Protein AF-0000000087152031 (afdb_homodimer)

Radius of gyration: 25.64 Å; Cα contacts (8 Å, |Δi|>4): 1059; chains: 2; bounding box: 61×89×95 Å

Sequence (562 aa):
MSRSNSHADEPTVISDTNLSRGWARLFLAIYDSRRTEISPLTLSLTGFDAAGVVPEIADVRAALDRMLKLKKKISVDTVAFTIFPERLWKIARGDRERLFALYSGAFPRYVAMNRSVNGRGLYFERMTHFNEATPSNGNQLEFILTNWKEGVRDTMLQVSIFDPARDHTRQARIVFPCLQHVSFVPTNEGLVANAFYATQYVFDKAYGNYLGLARLGAFMAHEMQLPLVRLNVTVGVAKLDGVKKKDASLEPMIAALRAAVAPSIVPGIGEPVGLAGGVSVMSRSNSHADEPTVISDTNLSRGWARLFLAIYDSRRTEISPLTLSLTGFDAAGVVPEIADVRAALDRMLKLKKKISVDTVAFTIFPERLWKIARGDRERLFALYSGAFPRYVAMNRSVNGRGLYFERMTHFNEATPSNGNQLEFILTNWKEGVRDTMLQVSIFDPARDHTRQARIVFPCLQHVSFVPTNEGLVANAFYATQYVFDKAYGNYLGLARLGAFMAHEMQLPLVRLNVTVGVAKLDGVKKKDASLEPMIAALRAAVAPSIVPGIGEPVGLAGGVSV

Nearest PDB structures (foldseek):
  3uwl-assembly2_C  TM=5.484E-01  e=1.123E-07  Enterococcus faecalis
  4o7u-assembly1_A  TM=5.320E-01  e=7.512E-08  Enterococcus faecalis V583
  3uwl-assembly1_A  TM=5.441E-01  e=1.413E-07  Enterococcus faecalis
  4o7u-assembly2_C  TM=5.583E-01  e=2.370E-07  Enterococcus faecalis V583
  3kjs-assembly2_C  TM=5.604E-01  e=1.328E-06  Trypanosoma cruzi

pLDDT: mean 88.09, std 17.83, range [19.48, 98.88]

Secondary structure (DSSP, 8-state):
--------PPPEEEEESSHHHHHHHHHHHHHTSS-SEESSEEEEE----TT-PPP--HHHHHHHHHHHHHTTPPPHHHHHHHH--HHHHHHHTT-HHHHHHHHHHHHHHHHHH-HHHHTT--HHHHHH---TTSTGGG-HHHHHHHH--TTS-GGG-EEE---HHHH----S------EEEEEEEE-SS-EEEEEEEEEEEIIIIIHHHHHHHHHHHHHHHHHHT--EEEEEEEEEEEE--S--TT-GGGHHHHHHHHHHHS-------------------/--------PPPEEEEESSHHHHHHHHHHHHHTSS-SEESSEEEEE----TT-PPP--HHHHHHHHHHHHHTTPPPHHHHHHHH--HHHHHHHTT-HHHHHHHHHHHHHHHHHH-HHHHTT--HHHHHH---TTSTGGG-HHHHHHHH--TTS-GGG-EEE---HHHH----S------EEEEEEEE-SS-EEEEEEEEEEEIIIIIHHHHHHHHHHHHHHHHHHT--EEEEEEEEEEEE--S--TT-GGGHHHHHHHHHHHS-------------------

Foldseek 3Di:
DPPDLDDPDDEEEQEDQALLLSLLCQLCVQLVDPGFWDFKYKYKYFNQDQLLAGHYDPLLQVLLQVVCVVVVADHLQVLLCLLPPVVLCVVCVLPVVSSLVVCVVCLVVVCVVPVPQDVLHGQCCCQQQVDCVDPPNNNLLVVCLVPDDPPPDQPSQKGANDDCVSHPDPDPDDPPDQWGMKGWGQDPQWIEIETEGAEDASSRRVSSNVNSSSVVQSSSRVSNVTHYGMYMYIYRIYGHPPDDSPDPSCVSSNVSSCVSNPDPCPVPPPDPPPPPPPPDD/DPPDLDDPDDEEEQEDQALLLSLLCQLCVQLVDPGFWDFKYKYKYFNQDQLLAGHYDVLLQVLLQVVCVVVVADHLQVLLCLLPNVVLCVVCVLPVVSSLVVCVVCLVVVCVVPVPQDVLHGQCCCQQQVDCVDPPNNNLLVVCLVPDDPPPDQVSQKGANDDCVRHPDPDPDDPPDQWGMKGWDQDPQWIEIETEGAEDASSRRVSSNVNSSSVVQSSSRVSRVTHYGMYMYIYRIYGHPPDDSPDPSCVSSNVSSCVSNPDPPPPPDPDPPPPPPPPPD

Solvent-accessible surface area (backbone atoms only — not comparable to full-atom values): 29985 Å² total; per-residue (Å²): 124,69,62,46,88,41,56,84,49,76,75,41,78,49,73,31,50,30,56,40,40,41,46,31,52,55,52,47,59,29,68,75,41,98,48,60,49,44,26,30,34,32,43,34,40,32,60,37,44,90,79,20,51,65,41,68,44,68,64,42,53,51,34,49,39,50,50,30,50,74,68,71,45,66,46,45,66,59,48,10,36,37,47,27,54,56,69,51,41,60,73,30,69,80,35,64,70,50,28,54,51,52,46,65,67,44,43,64,56,55,26,68,74,36,44,90,72,30,63,85,51,43,55,39,46,29,35,44,49,57,43,83,71,17,54,70,71,7,12,43,59,57,46,38,66,72,67,60,42,91,72,50,56,65,80,54,37,52,39,58,50,60,42,60,55,76,56,62,58,86,62,68,81,62,82,68,74,33,56,37,36,38,37,45,44,70,26,70,78,19,25,32,32,39,35,37,25,58,43,42,39,47,68,74,39,39,60,13,45,52,51,9,50,41,50,40,37,18,52,53,14,55,78,69,74,35,46,29,50,34,41,38,40,36,26,47,34,35,29,60,47,95,64,60,89,82,47,69,87,47,50,70,37,51,53,38,34,52,61,56,62,43,75,74,73,63,75,67,79,70,70,77,75,74,77,81,68,76,74,76,124,124,72,63,45,87,42,57,86,49,75,77,41,76,49,72,31,49,31,57,41,40,41,46,32,52,54,52,47,59,30,67,76,41,96,48,59,49,42,27,30,33,31,43,35,41,31,59,37,44,90,80,21,51,65,41,69,43,68,64,40,54,51,34,49,39,51,50,29,49,75,68,72,44,70,45,45,68,60,48,10,37,36,48,27,52,58,69,50,40,60,73,32,69,80,35,64,71,51,27,53,50,53,47,64,68,45,43,64,55,54,26,68,74,36,46,89,72,31,62,86,49,41,55,38,47,29,36,44,49,56,43,83,71,17,54,70,71,7,11,44,59,56,47,36,64,72,65,62,44,90,70,51,60,64,80,54,37,51,40,57,50,60,42,59,54,76,58,64,58,86,62,68,80,62,81,70,74,35,56,37,37,38,36,46,44,68,24,69,78,20,23,31,32,40,36,36,26,59,43,41,39,47,68,73,38,40,61,14,45,53,52,8,49,41,50,42,38,18,50,53,14,54,78,70,73,37,45,29,50,35,41,38,40,36,26,47,34,35,29,60,48,96,64,59,88,83,48,70,85,46,49,68,38,52,53,36,35,51,60,57,64,44,76,74,72,64,75,67,78,69,70,77,74,72,77,80,70,74,73,77,126

Structure (mmCIF, N/CA/C/O backbone):
data_AF-0000000087152031-model_v1
#
loop_
_entity.id
_entity.type
_entity.pdbx_description
1 polymer 'Thymidylate synthase'
#
loop_
_atom_site.group_PDB
_atom_site.id
_atom_site.type_symbol
_atom_site.label_atom_id
_atom_site.label_alt_id
_atom_site.label_comp_id
_atom_site.label_asym_id
_atom_site.label_entity_id
_atom_site.label_seq_id
_atom_site.pdbx_PDB_ins_code
_atom_site.Cartn_x
_atom_site.Cartn_y
_atom_site.Cartn_z
_atom_site.occupancy
_atom_site.B_iso_or_equiv
_atom_site.auth_seq_id
_atom_site.auth_comp_id
_atom_site.auth_asym_id
_atom_site.auth_atom_id
_atom_site.pdbx_PDB_model_num
ATOM 1 N N . MET A 1 1 ? -29.859 -5.398 1.608 1 28.33 1 MET A N 1
ATOM 2 C CA . MET A 1 1 ? -28.484 -5.586 2.078 1 28.33 1 MET A CA 1
ATOM 3 C C . MET A 1 1 ? -27.547 -4.57 1.434 1 28.33 1 MET A C 1
ATOM 5 O O . MET A 1 1 ? -27.484 -4.469 0.207 1 28.33 1 MET A O 1
ATOM 9 N N . SER A 1 2 ? -27.344 -3.525 2.068 1 33.84 2 SER A N 1
ATOM 10 C CA . SER A 1 2 ? -26.812 -2.387 1.322 1 33.84 2 SER A CA 1
ATOM 11 C C . SER A 1 2 ? -25.469 -2.719 0.688 1 33.84 2 SER A C 1
ATOM 13 O O . SER A 1 2 ? -24.516 -3.066 1.39 1 33.84 2 SER A O 1
ATOM 15 N N . ARG A 1 3 ? -25.5 -3.275 -0.463 1 46.41 3 ARG A N 1
ATOM 16 C CA . ARG A 1 3 ? -24.375 -3.598 -1.345 1 46.41 3 ARG A CA 1
ATOM 17 C C . ARG A 1 3 ? -23.328 -2.498 -1.314 1 46.41 3 ARG A C 1
ATOM 19 O O . ARG A 1 3 ? -23.641 -1.321 -1.148 1 46.41 3 ARG A O 1
ATOM 26 N N . SER A 1 4 ? -22.094 -2.949 -0.943 1 56 4 SER A N 1
ATOM 27 C CA . SER A 1 4 ? -21.016 -1.96 -0.997 1 56 4 SER A CA 1
ATOM 28 C C . SER A 1 4 ? -21.125 -1.101 -2.252 1 56 4 SER A C 1
ATOM 30 O O . SER A 1 4 ? -21.453 -1.601 -3.328 1 56 4 SER A O 1
ATOM 32 N N . ASN A 1 5 ? -21.375 0.264 -2.17 1 66.06 5 ASN A N 1
ATOM 33 C CA . ASN A 1 5 ? -21.469 1.195 -3.289 1 66.06 5 ASN A CA 1
ATOM 34 C C . ASN A 1 5 ? -20.109 1.423 -3.951 1 66.06 5 ASN A C 1
ATOM 36 O O . ASN A 1 5 ? -19.984 2.268 -4.84 1 66.06 5 ASN A O 1
ATOM 40 N N . SER A 1 6 ? -19.141 0.473 -3.557 1 76.88 6 SER A N 1
ATOM 41 C CA . SER A 1 6 ? -17.828 0.667 -4.16 1 76.88 6 SER A CA 1
ATOM 42 C C . SER A 1 6 ? -17.781 0.106 -5.574 1 76.88 6 SER A C 1
ATOM 44 O O . SER A 1 6 ? -18.594 -0.749 -5.938 1 76.88 6 SER A O 1
ATOM 46 N N . HIS A 1 7 ? -16.875 0.725 -6.414 1 86.44 7 HIS A N 1
ATOM 47 C CA . HIS A 1 7 ? -16.719 0.325 -7.809 1 86.44 7 HIS A CA 1
ATOM 48 C C . HIS A 1 7 ? -15.305 -0.181 -8.07 1 86.44 7 HIS A C 1
ATOM 50 O O . HIS A 1 7 ? -14.344 0.305 -7.473 1 86.44 7 HIS A O 1
ATOM 56 N N . ALA A 1 8 ? -15.172 -1.176 -8.852 1 91.06 8 ALA A N 1
ATOM 57 C CA . ALA A 1 8 ? -13.875 -1.713 -9.25 1 91.06 8 ALA A CA 1
ATOM 58 C C . ALA A 1 8 ? -13.312 -0.952 -10.445 1 91.06 8 ALA A C 1
ATOM 60 O O . ALA A 1 8 ? -13.125 -1.524 -11.523 1 91.06 8 ALA A O 1
ATOM 61 N N . ASP A 1 9 ? -12.938 0.28 -10.234 1 91.69 9 ASP A N 1
ATOM 62 C CA . ASP A 1 9 ? -12.469 1.141 -11.32 1 91.69 9 ASP A CA 1
ATOM 63 C C . ASP A 1 9 ? -11 0.878 -11.633 1 91.69 9 ASP A C 1
ATOM 65 O O . ASP A 1 9 ? -10.289 0.275 -10.82 1 91.69 9 ASP A O 1
ATOM 69 N N . GLU A 1 10 ? -10.625 1.328 -12.859 1 94.5 10 GLU A N 1
ATOM 70 C CA . GLU A 1 10 ? -9.195 1.411 -13.133 1 94.5 10 GLU A CA 1
ATOM 71 C C . GLU A 1 10 ? -8.508 2.373 -12.164 1 94.5 10 GLU A C 1
ATOM 73 O O . GLU A 1 10 ? -9.078 3.404 -11.797 1 94.5 10 GLU A O 1
ATOM 78 N N . PRO A 1 11 ? -7.27 2.014 -11.758 1 97.12 11 PRO A N 1
ATOM 79 C CA . PRO A 1 11 ? -6.57 2.914 -10.836 1 97.12 11 PRO A CA 1
ATOM 80 C C . PRO A 1 11 ? -6.473 4.344 -11.367 1 97.12 11 PRO A C 1
ATOM 82 O O . PRO A 1 11 ? -6.168 4.547 -12.547 1 97.12 11 PRO A O 1
ATOM 85 N N . THR A 1 12 ? -6.762 5.281 -10.547 1 97.19 12 THR A N 1
ATOM 86 C CA . THR A 1 12 ? -6.68 6.707 -10.852 1 97.19 12 THR A CA 1
ATOM 87 C C . THR A 1 12 ? -5.449 7.332 -10.203 1 97.19 12 THR A C 1
ATOM 89 O O . THR A 1 12 ? -5.133 7.031 -9.047 1 97.19 12 THR A O 1
ATOM 92 N N . VAL A 1 13 ? -4.742 8.188 -10.938 1 98.19 13 VAL A N 1
ATOM 93 C CA . VAL A 1 13 ? -3.615 8.93 -10.383 1 98.19 13 VAL A CA 1
ATOM 94 C C . VAL A 1 13 ? -3.914 10.43 -10.422 1 98.19 13 VAL A C 1
ATOM 96 O O . VAL A 1 13 ? -4.324 10.961 -11.461 1 98.19 13 VAL A O 1
ATOM 99 N N . ILE A 1 14 ? -3.801 11.094 -9.359 1 98.31 14 ILE A N 1
ATOM 100 C CA . ILE A 1 14 ? -3.822 12.547 -9.266 1 98.31 14 ILE A CA 1
ATOM 101 C C . ILE A 1 14 ? -2.459 13.055 -8.797 1 98.31 14 ILE A C 1
ATOM 103 O O . ILE A 1 14 ? -2.006 12.719 -7.703 1 98.31 14 ILE A O 1
ATOM 107 N N . SER A 1 15 ? -1.802 13.812 -9.609 1 98.12 15 SER A N 1
ATOM 108 C CA . SER A 1 15 ? -0.49 14.359 -9.281 1 98.12 15 SER A CA 1
ATOM 109 C C . SER A 1 15 ? -0.527 15.883 -9.219 1 98.12 15 SER A C 1
ATOM 111 O O . SER A 1 15 ? -1.199 16.531 -10.031 1 98.12 15 SER A O 1
ATOM 113 N N . ASP A 1 16 ? 0.105 16.469 -8.281 1 98.31 16 ASP A N 1
ATOM 114 C CA . ASP A 1 16 ? 0.175 17.922 -8.164 1 98.31 16 ASP A CA 1
ATOM 115 C C . ASP A 1 16 ? 1.416 18.359 -7.383 1 98.31 16 ASP A C 1
ATOM 117 O O . ASP A 1 16 ? 2.057 17.531 -6.727 1 98.31 16 ASP A O 1
ATOM 121 N N . THR A 1 17 ? 1.835 19.609 -7.504 1 98.19 17 THR A N 1
ATOM 122 C CA . THR A 1 17 ? 2.969 20.156 -6.77 1 98.19 17 THR A CA 1
ATOM 123 C C . THR A 1 17 ? 2.494 20.922 -5.539 1 98.19 17 THR A C 1
ATOM 125 O O . THR A 1 17 ? 3.307 21.469 -4.789 1 98.19 17 THR A O 1
ATOM 128 N N . ASN A 1 18 ? 1.162 20.969 -5.344 1 98.62 18 ASN A N 1
ATOM 129 C CA . ASN A 1 18 ? 0.519 21.688 -4.246 1 98.62 18 ASN A CA 1
ATOM 130 C C . ASN A 1 18 ? -0.496 20.812 -3.521 1 98.62 18 ASN A C 1
ATOM 132 O O . ASN A 1 18 ? -1.389 20.234 -4.148 1 98.62 18 ASN A O 1
ATOM 136 N N . LEU A 1 19 ? -0.386 20.672 -2.205 1 98.81 19 LEU A N 1
ATOM 137 C CA . LEU A 1 19 ? -1.221 19.766 -1.419 1 98.81 19 LEU A CA 1
ATOM 138 C C . LEU A 1 19 ? -2.691 20.156 -1.524 1 98.81 19 LEU A C 1
ATOM 140 O O . LEU A 1 19 ? -3.549 19.297 -1.746 1 98.81 19 LEU A O 1
ATOM 144 N N . SER A 1 20 ? -2.992 21.438 -1.37 1 98.88 20 SER A N 1
ATOM 145 C CA . SER A 1 20 ? -4.371 21.922 -1.423 1 98.88 20 SER A CA 1
ATOM 146 C C . SER A 1 20 ? -5 21.641 -2.783 1 98.88 20 SER A C 1
ATOM 148 O O . SER A 1 20 ? -6.145 21.188 -2.861 1 98.88 20 SER A O 1
ATOM 150 N N . ARG A 1 21 ? -4.254 21.969 -3.789 1 98.75 21 ARG A N 1
ATOM 151 C CA . ARG A 1 21 ? -4.77 21.766 -5.141 1 98.75 21 ARG A CA 1
ATOM 152 C C . ARG A 1 21 ? -4.957 20.297 -5.453 1 98.75 21 ARG A C 1
ATOM 154 O O . ARG A 1 21 ? -5.957 19.891 -6.055 1 98.75 21 ARG A O 1
ATOM 161 N N . GLY A 1 22 ? -3.971 19.453 -5.059 1 98.62 22 GLY A N 1
ATOM 162 C CA . GLY A 1 22 ? -4.125 18.016 -5.238 1 98.62 22 GLY A CA 1
ATOM 163 C C . GLY A 1 22 ? -5.359 17.469 -4.551 1 98.62 22 GLY A C 1
ATOM 164 O O . GLY A 1 22 ? -6.109 16.688 -5.148 1 98.62 22 GLY A O 1
ATOM 165 N N . TRP A 1 23 ? -5.543 17.859 -3.309 1 98.81 23 TRP A N 1
ATOM 166 C CA . TRP A 1 23 ? -6.723 17.422 -2.572 1 98.81 23 TRP A CA 1
ATOM 167 C C . TRP A 1 23 ? -8 17.938 -3.225 1 98.81 23 TRP A C 1
ATOM 169 O O . TRP A 1 23 ? -9 17.219 -3.316 1 98.81 23 TRP A O 1
ATOM 179 N N . ALA A 1 24 ? -7.969 19.203 -3.65 1 98.81 24 ALA A N 1
ATOM 180 C CA . ALA A 1 24 ? -9.133 19.797 -4.305 1 98.81 24 ALA A CA 1
ATOM 181 C C . ALA A 1 24 ? -9.516 19.016 -5.559 1 98.81 24 ALA A C 1
ATOM 183 O O . ALA A 1 24 ? -10.703 18.781 -5.812 1 98.81 24 ALA A O 1
ATOM 184 N N . ARG A 1 25 ? -8.562 18.609 -6.344 1 98.69 25 ARG A N 1
ATOM 185 C CA . ARG A 1 25 ? -8.82 17.812 -7.535 1 98.69 25 ARG A CA 1
ATOM 186 C C . ARG A 1 25 ? -9.508 16.5 -7.176 1 98.69 25 ARG A C 1
ATOM 188 O O . ARG A 1 25 ? -10.453 16.078 -7.848 1 98.69 25 ARG A O 1
ATOM 195 N N . LEU A 1 26 ? -9 15.898 -6.129 1 98.5 26 LEU A N 1
ATOM 196 C CA . LEU A 1 26 ? -9.602 14.648 -5.664 1 98.5 26 LEU A CA 1
ATOM 197 C C . LEU A 1 26 ? -11.047 14.875 -5.215 1 98.5 26 LEU A C 1
ATOM 199 O O . LEU A 1 26 ? -11.953 14.172 -5.664 1 98.5 26 LEU A O 1
ATOM 203 N N . PHE A 1 27 ? -11.242 15.852 -4.355 1 98.31 27 PHE A N 1
ATOM 204 C CA . PHE A 1 27 ? -12.57 16.141 -3.822 1 98.31 27 PHE A CA 1
ATOM 205 C C . PHE A 1 27 ? -13.555 16.422 -4.949 1 98.31 27 PHE A C 1
ATOM 207 O O . PHE A 1 27 ? -14.633 15.828 -5 1 98.31 27 PHE A O 1
ATOM 214 N N . LEU A 1 28 ? -13.18 17.297 -5.863 1 98.12 28 LEU A N 1
ATOM 215 C CA . LEU A 1 28 ? -14.062 17.734 -6.934 1 98.12 28 LEU A CA 1
ATOM 216 C C . LEU A 1 28 ? -14.32 16.594 -7.922 1 98.12 28 LEU A C 1
ATOM 218 O O . LEU A 1 28 ? -15.406 16.5 -8.492 1 98.12 28 LEU A O 1
ATOM 222 N N . ALA A 1 29 ? -13.312 15.734 -8.141 1 97.25 29 ALA A N 1
ATOM 223 C CA . ALA A 1 29 ? -13.492 14.594 -9.031 1 97.25 29 ALA A CA 1
ATOM 224 C C . ALA A 1 29 ? -14.656 13.727 -8.578 1 97.25 29 ALA A C 1
ATOM 226 O O . ALA A 1 29 ? -15.406 13.203 -9.406 1 97.25 29 ALA A O 1
ATOM 227 N N . ILE A 1 30 ? -14.781 13.523 -7.281 1 96.56 30 ILE A N 1
ATOM 228 C CA . ILE A 1 30 ? -15.867 12.711 -6.758 1 96.56 30 ILE A CA 1
ATOM 229 C C . ILE A 1 30 ? -17.141 13.547 -6.668 1 96.56 30 ILE A C 1
ATOM 231 O O . ILE A 1 30 ? -18.219 13.109 -7.102 1 96.56 30 ILE A O 1
ATOM 235 N N . TYR A 1 31 ? -17 14.781 -6.172 1 96.38 31 TYR A N 1
ATOM 236 C CA . TYR A 1 31 ? -18.125 15.68 -5.938 1 96.38 31 TYR A CA 1
ATOM 237 C C . TYR A 1 31 ? -18.906 15.938 -7.223 1 96.38 31 TYR A C 1
ATOM 239 O O . TYR A 1 31 ? -20.125 16.016 -7.211 1 96.38 31 TYR A O 1
ATOM 247 N N . ASP A 1 32 ? -18.219 16.062 -8.32 1 95.88 32 ASP A N 1
ATOM 248 C CA . ASP A 1 32 ? -18.828 16.438 -9.586 1 95.88 32 ASP A CA 1
ATOM 249 C C . ASP A 1 32 ? -19.328 15.211 -10.344 1 95.88 32 ASP A C 1
ATOM 251 O O . ASP A 1 32 ? -19.953 15.328 -11.398 1 95.88 32 ASP A O 1
ATOM 255 N N . SER A 1 33 ? -19.078 14.07 -9.82 1 92.62 33 SER A N 1
ATOM 256 C CA . SER A 1 33 ? -19.5 12.844 -10.492 1 92.62 33 SER A CA 1
ATOM 257 C C . SER A 1 33 ? -20.719 12.227 -9.805 1 92.62 33 SER A C 1
ATOM 259 O O . SER A 1 33 ? -21.203 12.75 -8.805 1 92.62 33 SER A O 1
ATOM 261 N N . ARG A 1 34 ? -21.297 11.211 -10.43 1 89.19 34 ARG A N 1
ATOM 262 C CA . ARG A 1 34 ? -22.391 10.469 -9.82 1 89.19 34 ARG A CA 1
ATOM 263 C C . ARG A 1 34 ? -21.859 9.445 -8.812 1 89.19 34 ARG A C 1
ATOM 265 O O . ARG A 1 34 ? -22.641 8.797 -8.109 1 89.19 34 ARG A O 1
ATOM 272 N N . ARG A 1 35 ? -20.516 9.445 -8.664 1 89 35 ARG A N 1
ATOM 273 C CA . ARG A 1 35 ? -19.906 8.484 -7.758 1 89 35 ARG A CA 1
ATOM 274 C C . ARG A 1 35 ? -19.766 9.062 -6.352 1 89 35 ARG A C 1
ATOM 276 O O . ARG A 1 35 ? -19.984 10.258 -6.141 1 89 35 ARG A O 1
ATOM 283 N N . THR A 1 36 ? -19.562 8.117 -5.477 1 92.56 36 THR A N 1
ATOM 284 C CA . THR A 1 36 ? -19.328 8.539 -4.102 1 92.56 36 THR A CA 1
ATOM 285 C C . THR A 1 36 ? -17.891 8.211 -3.678 1 92.56 36 THR A C 1
ATOM 287 O O . THR A 1 36 ? -17.516 8.461 -2.533 1 92.56 36 THR A O 1
ATOM 290 N N . GLU A 1 37 ? -17.109 7.668 -4.648 1 94.31 37 GLU A N 1
ATOM 291 C CA . GLU A 1 37 ? -15.766 7.242 -4.289 1 94.31 37 GLU A CA 1
ATOM 292 C C . GLU A 1 37 ? -14.891 7.078 -5.531 1 94.31 37 GLU A C 1
ATOM 294 O O . GLU A 1 37 ? -15.398 7.055 -6.656 1 94.31 37 GLU A O 1
ATOM 299 N N . ILE A 1 38 ? -13.656 7.113 -5.336 1 95.12 38 ILE A N 1
ATOM 300 C CA . ILE A 1 38 ? -12.664 6.629 -6.289 1 95.12 38 ILE A CA 1
ATOM 301 C C . ILE A 1 38 ? -11.945 5.414 -5.711 1 95.12 38 ILE A C 1
ATOM 303 O O . ILE A 1 38 ? -11.398 5.477 -4.605 1 95.12 38 ILE A O 1
ATOM 307 N N . SER A 1 39 ? -11.93 4.297 -6.426 1 93.81 39 SER A N 1
ATOM 308 C CA . SER A 1 39 ? -11.359 3.041 -5.945 1 93.81 39 SER A CA 1
ATOM 309 C C . SER A 1 39 ? -10.742 2.242 -7.09 1 93.81 39 SER A C 1
ATOM 311 O O . SER A 1 39 ? -11.461 1.729 -7.953 1 93.81 39 SER A O 1
ATOM 313 N N . PRO A 1 40 ? -9.297 2.154 -7.109 1 95.75 40 PRO A N 1
ATOM 314 C CA . PRO A 1 40 ? -8.352 2.746 -6.168 1 95.75 40 PRO A CA 1
ATOM 315 C C . PRO A 1 40 ? -7.812 4.098 -6.641 1 95.75 40 PRO A C 1
ATOM 317 O O . PRO A 1 40 ? -8.078 4.508 -7.77 1 95.75 40 PRO A O 1
ATOM 320 N N . LEU A 1 41 ? -7.199 4.797 -5.73 1 97.19 41 LEU A N 1
ATOM 321 C CA . LEU A 1 41 ? -6.598 6.098 -5.984 1 97.19 41 LEU A CA 1
ATOM 322 C C . LEU A 1 41 ? -5.129 6.105 -5.57 1 97.19 41 LEU A C 1
ATOM 324 O O . LEU A 1 41 ? -4.762 5.523 -4.547 1 97.19 41 LEU A O 1
ATOM 328 N N . THR A 1 42 ? -4.285 6.754 -6.398 1 98.38 42 THR A N 1
ATOM 329 C CA . THR A 1 42 ? -2.98 7.203 -5.926 1 98.38 42 THR A CA 1
ATOM 330 C C . THR A 1 42 ? -2.852 8.719 -6.051 1 98.38 42 THR A C 1
ATOM 332 O O . THR A 1 42 ? -2.965 9.266 -7.148 1 98.38 42 THR A O 1
ATOM 335 N N . LEU A 1 43 ? -2.707 9.391 -4.98 1 98.62 43 LEU A N 1
ATOM 336 C CA . LEU A 1 43 ? -2.379 10.812 -4.961 1 98.62 43 LEU A CA 1
ATOM 337 C C . LEU A 1 43 ? -0.874 11.023 -4.828 1 98.62 43 LEU A C 1
ATOM 339 O O . LEU A 1 43 ? -0.25 10.5 -3.9 1 98.62 43 LEU A O 1
ATOM 343 N N . SER A 1 44 ? -0.279 11.742 -5.746 1 98.75 44 SER A N 1
ATOM 344 C CA . SER A 1 44 ? 1.162 11.969 -5.777 1 98.75 44 SER A CA 1
ATOM 345 C C . SER A 1 44 ? 1.492 13.453 -5.637 1 98.75 44 SER A C 1
ATOM 347 O O . SER A 1 44 ? 1.041 14.273 -6.434 1 98.75 44 SER A O 1
ATOM 349 N N . LEU A 1 45 ? 2.246 13.781 -4.637 1 98.62 45 LEU A N 1
ATOM 350 C CA . LEU A 1 45 ? 2.598 15.172 -4.355 1 98.62 45 LEU A CA 1
ATOM 351 C C . LEU A 1 45 ? 4.094 15.398 -4.543 1 98.62 45 LEU A C 1
ATOM 353 O O . LEU A 1 45 ? 4.91 14.578 -4.125 1 98.62 45 LEU A O 1
ATOM 357 N N . THR A 1 46 ? 4.457 16.438 -5.211 1 98.19 46 THR A N 1
ATOM 358 C CA . THR A 1 46 ? 5.809 16.969 -5.316 1 98.19 46 THR A CA 1
ATOM 359 C C . THR A 1 46 ? 5.828 18.453 -4.969 1 98.19 46 THR A C 1
ATOM 361 O O . THR A 1 46 ? 4.895 18.969 -4.34 1 98.19 46 THR A O 1
ATOM 364 N N . GLY A 1 47 ? 6.875 19.156 -5.238 1 97.19 47 GLY A N 1
ATOM 365 C CA . GLY A 1 47 ? 6.957 20.594 -5.031 1 97.19 47 GLY A CA 1
ATOM 366 C C . GLY A 1 47 ? 7.402 20.969 -3.631 1 97.19 47 GLY A C 1
ATOM 367 O O . GLY A 1 47 ? 7.18 22.094 -3.186 1 97.19 47 GLY A O 1
ATOM 368 N N . PHE A 1 48 ? 7.926 20 -2.881 1 98.19 48 PHE A N 1
ATOM 369 C CA . PHE A 1 48 ? 8.445 20.281 -1.549 1 98.19 48 PHE A CA 1
ATOM 370 C C . PHE A 1 48 ? 9.609 21.266 -1.62 1 98.19 48 PHE A C 1
ATOM 372 O O . PHE A 1 48 ? 10.438 21.203 -2.535 1 98.19 48 PHE A O 1
ATOM 379 N N . ASP A 1 49 ? 9.742 22.188 -0.685 1 97.25 49 ASP A N 1
ATOM 380 C CA . ASP A 1 49 ? 10.906 23.078 -0.641 1 97.25 49 ASP A CA 1
ATOM 381 C C . ASP A 1 49 ? 12.094 22.391 0.044 1 97.25 49 ASP A C 1
ATOM 383 O O . ASP A 1 49 ? 12.039 21.203 0.329 1 97.25 49 ASP A O 1
ATOM 387 N N . ALA A 1 50 ? 13.117 23.125 0.299 1 94.88 50 ALA A N 1
ATOM 388 C CA . ALA A 1 50 ? 14.367 22.562 0.796 1 94.88 50 ALA A CA 1
ATOM 389 C C . ALA A 1 50 ? 14.18 21.953 2.184 1 94.88 50 ALA A C 1
ATOM 391 O O . ALA A 1 50 ? 14.891 21.016 2.559 1 94.88 50 ALA A O 1
ATOM 392 N N . ALA A 1 51 ? 13.188 22.438 2.924 1 94.06 51 ALA A N 1
ATOM 393 C CA . ALA A 1 51 ? 12.93 21.938 4.273 1 94.06 51 ALA A CA 1
ATOM 394 C 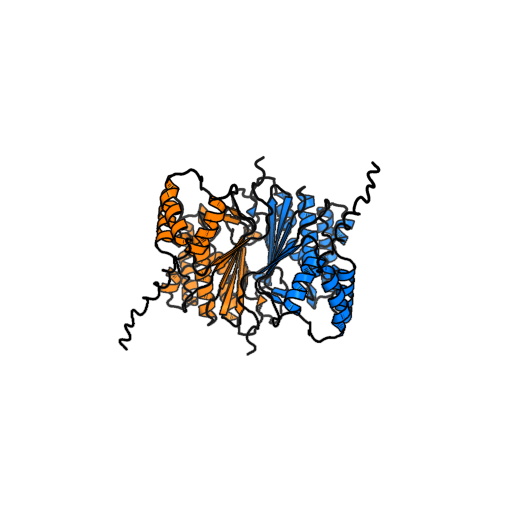C . ALA A 1 51 ? 11.891 20.828 4.254 1 94.06 51 ALA A C 1
ATOM 396 O O . ALA A 1 51 ? 11.539 20.281 5.305 1 94.06 51 ALA A O 1
ATOM 397 N N . GLY A 1 52 ? 11.375 20.438 3.113 1 96.19 52 GLY A N 1
ATOM 398 C CA . GLY A 1 52 ? 10.391 19.375 2.973 1 96.19 52 GLY A CA 1
ATOM 399 C C . GLY A 1 52 ? 8.961 19.859 3.152 1 96.19 52 GLY A C 1
ATOM 400 O O . GLY A 1 52 ? 8.047 19.047 3.309 1 96.19 52 GLY A O 1
ATOM 401 N N . VAL A 1 53 ? 8.766 21.156 3.168 1 97 53 VAL A N 1
ATOM 402 C CA . VAL A 1 53 ? 7.43 21.719 3.359 1 97 53 VAL A CA 1
ATOM 403 C C . VAL A 1 53 ? 6.66 21.672 2.041 1 97 53 VAL A C 1
ATOM 405 O O . VAL A 1 53 ? 7.156 22.141 1.012 1 97 53 VAL A O 1
ATOM 408 N N . VAL A 1 54 ? 5.48 21.094 2.129 1 96.19 54 VAL A N 1
ATOM 409 C CA . VAL A 1 54 ? 4.633 21.047 0.94 1 96.19 54 VAL A CA 1
ATOM 410 C C . VAL A 1 54 ? 3.846 22.344 0.816 1 96.19 54 VAL A C 1
ATOM 412 O O . VAL A 1 54 ? 3.361 22.891 1.814 1 96.19 54 VAL A O 1
ATOM 415 N N . PRO A 1 55 ? 3.801 22.953 -0.432 1 98 55 PRO A N 1
ATOM 416 C CA . PRO A 1 55 ? 3.002 24.172 -0.592 1 98 55 PRO A CA 1
ATOM 417 C C . PRO A 1 55 ? 1.507 23.938 -0.401 1 98 55 PRO A C 1
ATOM 419 O O . PRO A 1 55 ? 0.996 22.875 -0.785 1 98 55 PRO A O 1
ATOM 422 N N . GLU A 1 56 ? 0.854 24.875 0.203 1 98.56 56 GLU A N 1
ATOM 423 C CA . GLU A 1 56 ? -0.593 24.875 0.387 1 98.56 56 GLU A CA 1
ATOM 424 C C . GLU A 1 56 ? -1.205 26.188 -0.106 1 98.56 56 GLU A C 1
ATOM 426 O O . GLU A 1 56 ? -0.49 27.156 -0.336 1 98.56 56 GLU A O 1
ATOM 431 N N . ILE A 1 57 ? -2.426 26.141 -0.391 1 98.56 57 ILE A N 1
ATOM 432 C CA . ILE A 1 57 ? -3.215 27.328 -0.709 1 98.56 57 ILE A CA 1
ATOM 433 C C . ILE A 1 57 ? -4.066 27.719 0.495 1 98.56 57 ILE A C 1
ATOM 435 O O . ILE A 1 57 ? -5.016 27.016 0.848 1 98.56 57 ILE A O 1
ATOM 439 N N . ALA A 1 58 ? -3.787 28.859 1.066 1 98.25 58 ALA A N 1
ATOM 440 C CA . ALA A 1 58 ? -4.355 29.297 2.34 1 98.25 58 ALA A CA 1
ATOM 441 C C . ALA A 1 58 ? -5.879 29.312 2.281 1 98.25 58 ALA A C 1
ATOM 443 O O . ALA A 1 58 ? -6.551 28.906 3.23 1 98.25 58 ALA A O 1
ATOM 444 N N . ASP A 1 59 ? -6.457 29.781 1.167 1 98.31 59 ASP A N 1
ATOM 445 C CA . ASP A 1 59 ? -7.906 29.906 1.043 1 98.31 59 ASP A CA 1
ATOM 446 C C . ASP A 1 59 ? -8.578 28.531 1.07 1 98.31 59 ASP A C 1
ATOM 448 O O . ASP A 1 59 ? -9.672 28.375 1.62 1 98.31 59 ASP A O 1
ATOM 452 N N . VAL A 1 60 ? -7.949 27.578 0.473 1 98.69 60 VAL A N 1
ATOM 453 C CA . VAL A 1 60 ? -8.5 26.234 0.466 1 98.69 60 VAL A CA 1
ATOM 454 C C . VAL A 1 60 ? -8.445 25.641 1.875 1 98.69 60 VAL A C 1
ATOM 456 O O . VAL A 1 60 ? -9.445 25.109 2.367 1 98.69 60 VAL A O 1
ATOM 459 N N . ARG A 1 61 ? -7.32 25.781 2.525 1 98.5 61 ARG A N 1
ATOM 460 C CA . ARG A 1 61 ? -7.148 25.297 3.889 1 98.5 61 ARG A CA 1
ATOM 461 C C . ARG A 1 61 ? -8.156 25.938 4.836 1 98.5 61 ARG A C 1
ATOM 463 O O . ARG A 1 61 ? -8.789 25.25 5.633 1 98.5 61 ARG A O 1
ATOM 470 N N . ALA A 1 62 ? -8.273 27.203 4.723 1 98.5 62 ALA A N 1
ATOM 471 C CA . ALA A 1 62 ? -9.195 27.938 5.594 1 98.5 62 ALA A CA 1
ATOM 472 C C . ALA A 1 62 ? -10.641 27.516 5.348 1 98.5 62 ALA A C 1
ATOM 474 O O . ALA A 1 62 ? -11.406 27.328 6.293 1 98.5 62 ALA A O 1
ATOM 475 N N . ALA A 1 63 ? -11.016 27.391 4.078 1 98.56 63 ALA A N 1
ATOM 476 C CA . ALA A 1 63 ? -12.375 26.984 3.725 1 98.56 63 ALA A CA 1
ATOM 477 C C . ALA A 1 63 ? -12.688 25.594 4.242 1 98.56 63 ALA A C 1
ATOM 479 O O . ALA A 1 63 ? -13.781 25.344 4.758 1 98.56 63 ALA A O 1
ATOM 480 N N . LEU A 1 64 ? -11.734 24.672 4.109 1 98.44 64 LEU A N 1
ATOM 481 C CA . LEU A 1 64 ? -11.93 23.312 4.586 1 98.44 64 LEU A CA 1
ATOM 482 C C . LEU A 1 64 ? -12.062 23.281 6.105 1 98.44 64 LEU A C 1
ATOM 484 O O . LEU A 1 64 ? -12.977 22.656 6.641 1 98.44 64 LEU A O 1
ATOM 488 N N . ASP A 1 65 ? -11.172 23.969 6.773 1 98.44 65 ASP A N 1
ATOM 489 C CA . ASP A 1 65 ? -11.219 23.969 8.234 1 98.44 65 ASP A CA 1
ATOM 490 C C . ASP A 1 65 ? -12.531 24.562 8.742 1 98.44 65 ASP A C 1
ATOM 492 O O . ASP A 1 65 ? -13.094 24.094 9.727 1 98.44 65 ASP A O 1
ATOM 496 N N . ARG A 1 66 ? -13 25.656 8.086 1 98.12 66 ARG A N 1
ATOM 497 C CA . ARG A 1 66 ? -14.281 26.25 8.461 1 98.12 66 ARG A CA 1
ATOM 498 C C . ARG A 1 66 ? -15.414 25.234 8.305 1 98.12 66 ARG A C 1
ATOM 500 O O . ARG A 1 66 ? -16.281 25.141 9.18 1 98.12 66 ARG A O 1
ATOM 507 N N . MET A 1 67 ? -15.414 24.531 7.184 1 97.5 67 MET A N 1
ATOM 508 C CA . MET A 1 67 ? -16.469 23.562 6.93 1 97.5 67 MET A CA 1
ATOM 509 C C . MET A 1 67 ? -16.375 22.391 7.918 1 97.5 67 MET A C 1
ATOM 511 O O . MET A 1 67 ? -17.406 21.906 8.398 1 97.5 67 MET A O 1
ATOM 515 N N . LEU A 1 68 ? -15.18 21.922 8.172 1 97.44 68 LEU A N 1
ATOM 516 C CA . LEU A 1 68 ? -15 20.859 9.156 1 97.44 68 LEU A CA 1
ATOM 517 C C . LEU A 1 68 ? -15.547 21.266 10.516 1 97.44 68 LEU A C 1
ATOM 519 O O . LEU A 1 68 ? -16.234 20.5 11.172 1 97.44 68 LEU A O 1
ATOM 523 N N . LYS A 1 69 ? -15.234 22.531 10.891 1 97.12 69 LYS A N 1
ATOM 524 C CA . LYS A 1 69 ? -15.742 23.047 12.164 1 97.12 69 LYS A CA 1
ATOM 525 C C . LYS A 1 69 ? -17.266 23.078 12.164 1 97.12 69 LYS A C 1
ATOM 527 O O . LYS A 1 69 ? -17.891 22.672 13.141 1 97.12 69 LYS A O 1
ATOM 532 N N . LEU A 1 70 ? -17.828 23.609 11.062 1 95.88 70 LEU A N 1
ATOM 533 C CA . LEU A 1 70 ? -19.281 23.688 10.93 1 95.88 70 LEU A CA 1
ATOM 534 C C . LEU A 1 70 ? -19.922 22.312 11.086 1 95.88 70 LEU A C 1
ATOM 536 O O . LEU A 1 70 ? -21.016 22.188 11.648 1 95.88 70 LEU A O 1
ATOM 540 N N . LYS A 1 71 ? -19.25 21.297 10.617 1 94.94 71 LYS A N 1
ATOM 541 C CA . LYS A 1 71 ? -19.781 19.938 10.648 1 94.94 71 LYS A CA 1
ATOM 542 C C . LYS A 1 71 ? -19.312 19.188 11.898 1 94.94 71 LYS A C 1
ATOM 544 O O . LYS A 1 71 ? -19.5 17.969 11.992 1 94.94 71 LYS A O 1
ATOM 549 N N . LYS A 1 72 ? -18.625 19.875 12.828 1 93.94 72 LYS A N 1
ATOM 550 C CA . LYS A 1 72 ? -18.172 19.328 14.109 1 93.94 72 LYS A CA 1
ATOM 551 C C . LYS A 1 72 ? -17.156 18.203 13.898 1 93.94 72 LYS A C 1
ATOM 553 O O . LYS A 1 72 ? -17.234 17.172 14.562 1 93.94 72 LYS A O 1
ATOM 558 N N . LYS A 1 73 ? -16.344 18.344 12.898 1 94.19 73 LYS A N 1
ATOM 559 C CA . LYS A 1 73 ? -15.242 17.422 12.633 1 94.19 73 LYS A CA 1
ATOM 560 C C . LYS A 1 73 ? -13.922 17.984 13.156 1 94.19 73 LYS A C 1
ATOM 562 O O . LYS A 1 73 ? -13.852 19.141 13.562 1 94.19 73 LYS A O 1
ATOM 567 N N . ILE A 1 74 ? -12.953 17.156 13.203 1 92.62 74 ILE A N 1
ATOM 568 C CA . ILE A 1 74 ? -11.648 17.562 13.719 1 92.62 74 ILE A CA 1
ATOM 569 C C . ILE A 1 74 ? -10.883 18.344 12.648 1 92.62 74 ILE A C 1
ATOM 571 O O . ILE A 1 74 ? -11.078 18.109 11.453 1 92.62 74 ILE A O 1
ATOM 575 N N . SER A 1 75 ? -10.07 19.234 13.07 1 96.88 75 SER A N 1
ATOM 576 C CA . SER A 1 75 ? -9.359 20.125 12.164 1 96.88 75 SER A CA 1
ATOM 577 C C . SER A 1 75 ? -8.297 19.375 11.367 1 96.88 75 SER A C 1
ATOM 579 O O . SER A 1 75 ? -7.855 18.297 11.773 1 96.88 75 SER A O 1
ATOM 581 N N . VAL A 1 76 ? -7.863 19.984 10.266 1 97.94 76 VAL A N 1
ATOM 582 C CA . VAL A 1 76 ? -6.816 19.453 9.406 1 97.94 76 VAL A CA 1
ATOM 583 C C . VAL A 1 76 ? -5.539 19.234 10.211 1 97.94 76 VAL A C 1
ATOM 585 O O . VAL A 1 76 ? -4.918 18.172 10.125 1 97.94 76 VAL A O 1
ATOM 588 N N . ASP A 1 77 ? -5.168 20.203 10.992 1 97.25 77 ASP A N 1
ATOM 589 C CA . ASP A 1 77 ? -3.924 20.141 11.75 1 97.25 77 ASP A CA 1
ATOM 590 C C . ASP A 1 77 ? -3.973 19 12.773 1 97.25 77 ASP A C 1
ATOM 592 O O . ASP A 1 77 ? -2.965 18.344 13.023 1 97.25 77 ASP A O 1
ATOM 596 N N . THR A 1 78 ? -5.098 18.828 13.398 1 94.44 78 THR A N 1
ATOM 597 C CA . THR A 1 78 ? -5.254 17.766 14.375 1 94.44 78 THR A CA 1
ATOM 598 C C . THR A 1 78 ? -5.102 16.391 13.711 1 94.44 78 THR A C 1
ATOM 600 O O . THR A 1 78 ? -4.445 15.508 14.258 1 94.44 78 THR A O 1
ATOM 603 N N . VAL A 1 79 ? -5.727 16.234 12.562 1 95.31 79 VAL A N 1
ATOM 604 C CA . VAL A 1 79 ? -5.582 14.984 11.82 1 95.31 79 VAL A CA 1
ATOM 605 C C . VAL A 1 79 ? -4.117 14.766 11.461 1 95.31 79 VAL A C 1
ATOM 607 O O . VAL A 1 79 ? -3.58 13.672 11.664 1 95.31 79 VAL A O 1
ATOM 610 N N . ALA A 1 80 ? -3.455 15.82 10.945 1 97.81 80 ALA A N 1
ATOM 611 C CA . ALA A 1 80 ? -2.051 15.727 10.555 1 97.81 80 ALA A CA 1
ATOM 612 C C . ALA A 1 80 ? -1.175 15.344 11.742 1 97.81 80 ALA A C 1
ATOM 614 O O . ALA A 1 80 ? -0.227 14.57 11.602 1 97.81 80 ALA A O 1
ATOM 615 N N . PHE A 1 81 ? -1.522 15.844 12.891 1 95.56 81 PHE A N 1
ATOM 616 C CA . PHE A 1 81 ? -0.761 15.625 14.117 1 95.56 81 PHE A CA 1
ATOM 617 C C . PHE A 1 81 ? -0.75 14.148 14.492 1 95.56 81 PHE A C 1
ATOM 619 O O . PHE A 1 81 ? 0.225 13.656 15.055 1 95.56 81 PHE A O 1
ATOM 626 N N . THR A 1 82 ? -1.789 13.414 14.195 1 94.25 82 THR A N 1
ATOM 627 C CA . THR A 1 82 ? -1.864 12 14.547 1 94.25 82 THR A CA 1
ATOM 628 C C . THR A 1 82 ? -0.782 11.203 13.828 1 94.25 82 THR A C 1
ATOM 630 O O . THR A 1 82 ? -0.351 10.156 14.305 1 94.25 82 THR A O 1
ATOM 633 N N . ILE A 1 83 ? -0.365 11.703 12.664 1 97.38 83 ILE A N 1
ATOM 634 C CA . ILE A 1 83 ? 0.635 11.008 11.867 1 97.38 83 ILE A CA 1
ATOM 635 C C . ILE A 1 83 ? 2.029 11.516 12.219 1 97.38 83 ILE A C 1
ATOM 637 O O . ILE A 1 83 ? 2.951 10.727 12.43 1 97.38 83 ILE A O 1
ATOM 641 N N . PHE A 1 84 ? 2.143 12.852 12.312 1 98.25 84 PHE A N 1
ATOM 642 C CA . PHE A 1 84 ? 3.43 13.422 12.695 1 98.25 84 PHE A CA 1
ATOM 643 C C . PHE A 1 84 ? 3.238 14.633 13.602 1 98.25 84 PHE A C 1
ATOM 645 O O . PHE A 1 84 ? 2.668 15.641 13.18 1 98.25 84 PHE A O 1
ATOM 652 N N . PRO A 1 85 ? 3.764 14.594 14.766 1 97.38 85 PRO A N 1
ATOM 653 C CA . PRO A 1 85 ? 3.596 15.695 15.727 1 97.38 85 PRO A CA 1
ATOM 654 C C . PRO A 1 85 ? 4.566 16.844 15.477 1 97.38 85 PRO A C 1
ATOM 656 O O . PRO A 1 85 ? 5.512 17.031 16.25 1 97.38 85 PRO A O 1
ATOM 659 N N . GLU A 1 86 ? 4.254 17.609 14.562 1 96 86 GLU A N 1
ATOM 660 C CA . GLU A 1 86 ? 5.121 18.688 14.086 1 96 86 GLU A CA 1
ATOM 661 C C . GLU A 1 86 ? 5.477 19.656 15.219 1 96 86 GLU A C 1
ATOM 663 O O . GLU A 1 86 ? 6.605 20.141 15.289 1 96 86 GLU A O 1
ATOM 668 N N . ARG A 1 87 ? 4.531 19.984 16.016 1 95 87 ARG A N 1
ATOM 669 C CA . ARG A 1 87 ? 4.777 20.906 17.125 1 95 87 ARG A CA 1
ATOM 670 C C . ARG A 1 87 ? 5.863 20.359 18.062 1 95 87 ARG A C 1
ATOM 672 O O . ARG A 1 87 ? 6.742 21.109 18.484 1 95 87 ARG A O 1
ATOM 679 N N . LEU A 1 88 ? 5.766 19.078 18.359 1 96.81 88 LEU A N 1
ATOM 680 C CA . LEU A 1 88 ? 6.777 18.453 19.203 1 96.81 88 LEU A CA 1
ATOM 681 C C . LEU A 1 88 ? 8.133 18.438 18.516 1 96.81 88 LEU A C 1
ATOM 683 O O . LEU A 1 88 ? 9.172 18.578 19.172 1 96.81 88 LEU A O 1
ATOM 687 N N . TRP A 1 89 ? 8.133 18.25 17.219 1 97 89 TRP A N 1
ATOM 688 C CA . TRP A 1 89 ? 9.375 18.25 16.453 1 97 89 TRP A CA 1
ATOM 689 C C . TRP A 1 89 ? 10.047 19.625 16.516 1 97 89 TRP A C 1
ATOM 691 O O . TRP A 1 89 ? 11.266 19.719 16.672 1 97 89 TRP A O 1
ATOM 701 N N . LYS A 1 90 ? 9.242 20.688 16.438 1 95.69 90 LYS A N 1
ATOM 702 C CA . LYS A 1 90 ? 9.766 22.047 16.562 1 95.69 90 LYS A CA 1
ATOM 703 C C . LYS A 1 90 ? 10.367 22.281 17.938 1 95.69 90 LYS A C 1
ATOM 705 O O . LYS A 1 90 ? 11.438 22.875 18.062 1 95.69 90 LYS A O 1
ATOM 710 N N . ILE A 1 91 ? 9.664 21.766 18.938 1 96.25 91 ILE A N 1
ATOM 711 C CA . ILE A 1 91 ? 10.141 21.891 20.312 1 96.25 91 ILE A CA 1
ATOM 712 C C . ILE A 1 91 ? 11.453 21.125 20.469 1 96.25 91 ILE A C 1
ATOM 714 O O . ILE A 1 91 ? 12.359 21.594 21.172 1 96.25 91 ILE A O 1
ATOM 718 N N . ALA A 1 92 ? 11.539 20 19.781 1 97.06 92 ALA A N 1
ATOM 719 C CA . ALA A 1 92 ? 12.719 19.141 19.875 1 97.06 92 ALA A CA 1
ATOM 720 C C . ALA A 1 92 ? 13.914 19.75 19.156 1 97.06 92 ALA A C 1
ATOM 722 O O . ALA A 1 92 ? 15.047 19.297 19.328 1 97.06 92 ALA A O 1
ATOM 723 N N . ARG A 1 93 ? 13.734 20.797 18.312 1 94.81 93 ARG A N 1
ATOM 724 C CA . ARG A 1 93 ? 14.773 21.547 17.625 1 94.81 93 ARG A CA 1
ATOM 725 C C . ARG A 1 93 ? 15.703 20.625 16.844 1 94.81 93 ARG A C 1
ATOM 727 O O . ARG A 1 93 ? 16.922 20.719 16.969 1 94.81 93 ARG A O 1
ATOM 734 N N . GLY A 1 94 ? 15.102 19.672 16.297 1 92.38 94 GLY A N 1
ATOM 735 C CA . GLY A 1 94 ? 15.859 18.828 15.391 1 92.38 94 GLY A CA 1
ATOM 736 C C . GLY A 1 94 ? 16.484 17.625 16.078 1 92.38 94 GLY A C 1
ATOM 737 O O . GLY A 1 94 ? 17.266 16.891 15.477 1 92.38 94 GLY A O 1
ATOM 738 N N . ASP A 1 95 ? 16.172 17.359 17.281 1 96.88 95 ASP A N 1
ATOM 739 C CA . ASP A 1 95 ? 16.641 16.203 18.047 1 96.88 95 ASP A CA 1
ATOM 740 C C . ASP A 1 95 ? 15.578 15.102 18.078 1 96.88 95 ASP A C 1
ATOM 742 O O . ASP A 1 95 ? 14.641 15.172 18.875 1 96.88 95 ASP A O 1
ATOM 746 N N . ARG A 1 96 ? 15.82 14.023 17.328 1 96.62 96 ARG A N 1
ATOM 747 C CA . ARG A 1 96 ? 14.781 13.008 17.203 1 96.62 96 ARG A CA 1
ATOM 748 C C . ARG A 1 96 ? 14.586 12.258 18.516 1 96.62 96 ARG A C 1
ATOM 750 O O . ARG A 1 96 ? 13.484 11.797 18.812 1 96.62 96 ARG A O 1
ATOM 757 N N . GLU A 1 97 ? 15.703 12.07 19.281 1 97.12 97 GLU A N 1
ATOM 758 C CA . GLU A 1 97 ? 15.547 11.43 20.578 1 97.12 97 GLU A CA 1
ATOM 759 C C . GLU A 1 97 ? 14.609 12.219 21.484 1 97.12 97 GLU A C 1
ATOM 761 O O . GLU A 1 97 ? 13.766 11.641 22.172 1 97.12 97 GLU A O 1
ATOM 766 N N . ARG A 1 98 ? 14.828 13.508 21.438 1 97.75 98 ARG A N 1
ATOM 767 C CA . ARG A 1 98 ? 13.953 14.383 22.219 1 97.75 98 ARG A CA 1
ATOM 768 C C . ARG A 1 98 ? 12.516 14.328 21.703 1 97.75 98 ARG A C 1
ATOM 770 O O . ARG A 1 98 ? 11.57 14.297 22.484 1 97.75 98 ARG A O 1
ATOM 777 N N . LEU A 1 99 ? 12.305 14.305 20.391 1 97.94 99 LEU A N 1
ATOM 778 C CA . LEU A 1 99 ? 10.977 14.172 19.812 1 97.94 99 LEU A CA 1
ATOM 779 C C . LEU A 1 99 ? 10.266 12.93 20.344 1 97.94 99 LEU A C 1
ATOM 781 O O . LEU A 1 99 ? 9.133 13.008 20.812 1 97.94 99 LEU A O 1
ATOM 785 N N . PHE A 1 100 ? 10.969 11.758 20.281 1 97.81 100 PHE A N 1
ATOM 786 C CA . PHE A 1 100 ? 10.375 10.492 20.688 1 97.81 100 PHE A CA 1
ATOM 787 C C . PHE A 1 100 ? 10.047 10.508 22.172 1 97.81 100 PHE A C 1
ATOM 789 O O . PHE A 1 100 ? 9 10.008 22.594 1 97.81 100 PHE A O 1
ATOM 796 N N . ALA A 1 101 ? 10.93 11.109 22.953 1 96.88 101 ALA A N 1
ATOM 797 C CA . ALA A 1 101 ? 10.711 11.211 24.391 1 96.88 101 ALA A CA 1
ATOM 798 C C . ALA A 1 101 ? 9.516 12.102 24.703 1 96.88 101 ALA A C 1
ATOM 800 O O . ALA A 1 101 ? 8.688 11.773 25.562 1 96.88 101 ALA A O 1
ATOM 801 N N . LEU A 1 102 ? 9.469 13.273 24.047 1 96.62 102 LEU A N 1
ATOM 802 C CA . LEU A 1 102 ? 8.352 14.195 24.234 1 96.62 102 LEU A CA 1
ATOM 803 C C . LEU A 1 102 ? 7.027 13.523 23.891 1 96.62 102 LEU A C 1
ATOM 805 O O . LEU A 1 102 ? 6.055 13.648 24.641 1 96.62 102 LEU A O 1
ATOM 809 N N . TYR A 1 103 ? 6.996 12.828 22.797 1 96 103 TYR A N 1
ATOM 810 C CA . TYR A 1 103 ? 5.762 12.18 22.375 1 96 103 TYR A CA 1
ATOM 811 C C . TYR A 1 103 ? 5.355 11.086 23.344 1 96 103 TYR A C 1
ATOM 813 O O . TYR A 1 103 ? 4.184 10.977 23.719 1 96 103 TYR A O 1
ATOM 821 N N . SER A 1 104 ? 6.316 10.227 23.734 1 94 104 SER A N 1
ATOM 822 C CA . SER A 1 104 ? 6.043 9.148 24.672 1 94 104 SER A CA 1
ATOM 823 C C . SER A 1 104 ? 5.48 9.688 25.984 1 94 104 SER A C 1
ATOM 825 O O . SER A 1 104 ? 4.594 9.078 26.594 1 94 104 SER A O 1
ATOM 827 N N . GLY A 1 105 ? 6 10.773 26.375 1 92.94 105 GLY A N 1
ATOM 828 C CA . GLY A 1 105 ? 5.531 11.398 27.594 1 92.94 105 GLY A CA 1
ATOM 829 C C . GLY A 1 105 ? 4.148 12.008 27.469 1 92.94 105 GLY A C 1
ATOM 830 O O . GLY A 1 105 ? 3.379 12.031 28.438 1 92.94 105 GLY A O 1
ATOM 831 N N . ALA A 1 106 ? 3.832 12.469 26.312 1 91.25 106 ALA A N 1
ATOM 832 C CA . ALA A 1 106 ? 2.586 13.203 26.094 1 91.25 106 ALA A CA 1
ATOM 833 C C . ALA A 1 106 ? 1.452 12.25 25.719 1 91.25 106 ALA A C 1
ATOM 835 O O . ALA A 1 106 ? 0.276 12.578 25.906 1 91.25 106 ALA A O 1
ATOM 836 N N . PHE A 1 107 ? 1.722 11.117 25.266 1 90.06 107 PHE A N 1
ATOM 837 C CA . PHE A 1 107 ? 0.76 10.227 24.625 1 90.06 107 PHE A CA 1
ATOM 838 C C . PHE A 1 107 ? -0.353 9.844 25.594 1 90.06 107 PHE A C 1
ATOM 840 O O . PHE A 1 107 ? -1.531 9.867 25.234 1 90.06 107 PHE A O 1
ATOM 847 N N . PRO A 1 108 ? -0.04 9.539 26.828 1 85.31 108 PRO A N 1
ATOM 848 C CA . PRO A 1 108 ? -1.136 9.219 27.75 1 85.31 108 PRO A CA 1
ATOM 849 C C . PRO A 1 108 ? -2.16 10.344 27.859 1 85.31 108 PRO A C 1
ATOM 851 O O . PRO A 1 108 ? -3.355 10.086 28.031 1 85.31 108 PRO A O 1
ATOM 854 N N . ARG A 1 109 ? -1.72 11.516 27.781 1 85.81 109 ARG A N 1
ATOM 855 C CA . ARG A 1 109 ? -2.629 12.656 27.828 1 85.81 109 ARG A CA 1
ATOM 856 C C . ARG A 1 109 ? -3.506 12.703 26.578 1 85.81 109 ARG A C 1
ATOM 858 O O . ARG A 1 109 ? -4.688 13.047 26.656 1 85.81 109 ARG A O 1
ATOM 865 N N . TYR A 1 110 ? -2.906 12.422 25.422 1 84.31 110 TYR A N 1
ATOM 866 C CA . TYR A 1 110 ? -3.691 12.375 24.188 1 84.31 110 TYR A CA 1
ATOM 867 C C . TYR A 1 110 ? -4.82 11.359 24.312 1 84.31 110 TYR A C 1
ATOM 869 O O . TYR A 1 110 ? -5.945 11.617 23.875 1 84.31 110 TYR A O 1
ATOM 877 N N . VAL A 1 111 ? -4.539 10.219 24.859 1 82.38 111 VAL A N 1
ATOM 878 C CA . VAL A 1 111 ? -5.523 9.156 25.047 1 82.38 111 VAL A CA 1
ATOM 879 C C . VAL A 1 111 ? -6.633 9.633 25.984 1 82.38 111 VAL A C 1
ATOM 881 O O . VAL A 1 111 ? -7.816 9.422 25.703 1 82.38 111 VAL A O 1
ATOM 884 N N . ALA A 1 112 ? -6.254 10.281 27.016 1 80.88 112 ALA A N 1
ATOM 885 C CA . ALA A 1 112 ? -7.203 10.742 28.016 1 80.88 112 ALA A CA 1
ATOM 886 C C . ALA A 1 112 ? -8.141 11.805 27.453 1 80.88 112 ALA A C 1
ATOM 888 O O . ALA A 1 112 ? -9.297 11.914 27.875 1 80.88 112 ALA A O 1
ATOM 889 N N . MET A 1 113 ? -7.672 12.547 26.5 1 80.12 113 MET A N 1
ATOM 890 C CA . MET A 1 113 ? -8.453 13.625 25.891 1 80.12 113 MET A CA 1
ATOM 891 C C . MET A 1 113 ? -9.641 13.062 25.109 1 80.12 113 MET A C 1
ATOM 893 O O . MET A 1 113 ? -10.703 13.688 25.062 1 80.12 113 MET A O 1
ATOM 897 N N . ASN A 1 114 ? -9.445 11.93 24.484 1 73.88 114 ASN A N 1
ATOM 898 C CA . ASN A 1 114 ? -10.508 11.273 23.719 1 73.88 114 ASN A CA 1
ATOM 899 C C . ASN A 1 114 ? -10.281 9.766 23.641 1 73.88 114 ASN A C 1
ATOM 901 O O . ASN A 1 114 ? -9.844 9.258 22.609 1 73.88 114 ASN A O 1
ATOM 905 N N . ARG A 1 115 ? -10.688 9.148 24.641 1 72.06 115 ARG A N 1
ATOM 906 C CA . ARG A 1 115 ? -10.414 7.719 24.781 1 72.06 115 ARG A CA 1
ATOM 907 C C . ARG A 1 115 ? -11.109 6.926 23.672 1 72.06 115 ARG A C 1
ATOM 909 O O . ARG A 1 115 ? -10.562 5.938 23.172 1 72.06 115 ARG A O 1
ATOM 916 N N . SER A 1 116 ? -12.234 7.371 23.375 1 66.75 116 SER A N 1
ATOM 917 C CA . SER A 1 116 ? -13.016 6.633 22.391 1 66.75 116 SER A CA 1
ATOM 918 C C . SER A 1 116 ? -12.32 6.629 21.031 1 66.75 116 SER A C 1
ATOM 920 O O . SER A 1 116 ? -12.336 5.617 20.328 1 66.75 116 SER A O 1
ATOM 922 N N . VAL A 1 117 ? -11.609 7.715 20.734 1 66.44 117 VAL A N 1
ATOM 923 C CA . VAL A 1 117 ? -11.016 7.867 19.406 1 66.44 117 VAL A CA 1
ATOM 924 C C . VAL A 1 117 ? -9.539 7.48 19.453 1 66.44 117 VAL A C 1
ATOM 926 O O . VAL A 1 117 ? -9.023 6.867 18.516 1 66.44 117 VAL A O 1
ATOM 929 N N . ASN A 1 118 ? -8.93 7.746 20.578 1 72.19 118 ASN A N 1
ATOM 930 C CA . ASN A 1 118 ? -7.477 7.621 20.641 1 72.19 118 ASN A CA 1
ATOM 931 C C . ASN A 1 118 ? -7.055 6.34 21.344 1 72.19 118 ASN A C 1
ATOM 933 O O . ASN A 1 118 ? -5.867 6.004 21.375 1 72.19 118 ASN A O 1
ATOM 937 N N . GLY A 1 119 ? -8.039 5.66 21.875 1 69.81 119 GLY A N 1
ATOM 938 C CA . GLY A 1 119 ? -7.73 4.48 22.672 1 69.81 119 GLY A CA 1
ATOM 939 C C . GLY A 1 119 ? -7.066 3.381 21.859 1 69.81 119 GLY A C 1
ATOM 940 O O . GLY A 1 119 ? -6.348 2.547 22.422 1 69.81 119 GLY A O 1
ATOM 941 N N . ARG A 1 120 ? -7.289 3.486 20.641 1 72.94 120 ARG A N 1
ATOM 942 C CA . ARG A 1 120 ? -6.703 2.445 19.797 1 72.94 120 ARG A CA 1
ATOM 943 C C . ARG A 1 120 ? -5.348 2.885 19.25 1 72.94 120 ARG A C 1
ATOM 945 O O . ARG A 1 120 ? -4.672 2.117 18.562 1 72.94 120 ARG A O 1
ATOM 952 N N . GLY A 1 121 ? -5.027 4.129 19.672 1 75.75 121 GLY A N 1
ATOM 953 C CA . GLY A 1 121 ? -3.725 4.637 19.281 1 75.75 121 GLY A CA 1
ATOM 954 C C . GLY A 1 121 ? -3.803 5.695 18.188 1 75.75 121 GLY A C 1
ATOM 955 O O . GLY A 1 121 ? -4.875 5.941 17.641 1 75.75 121 GLY A O 1
ATOM 956 N N . LEU A 1 122 ? -2.699 6.344 18.031 1 89.31 122 LEU A N 1
ATOM 957 C CA . LEU A 1 122 ? -2.475 7.277 16.938 1 89.31 122 LEU A CA 1
ATOM 958 C C . LEU A 1 122 ? -1.393 6.758 16 1 89.31 122 LEU A C 1
ATOM 960 O O . LEU A 1 122 ? -0.618 5.871 16.359 1 89.31 122 LEU A O 1
ATOM 964 N N . TYR A 1 123 ? -1.411 7.25 14.875 1 94.62 123 TYR A N 1
ATOM 965 C CA . TYR A 1 123 ? -0.511 6.715 13.859 1 94.62 123 TYR A CA 1
ATOM 966 C C . TYR A 1 123 ? 0.942 6.824 14.305 1 94.62 123 TYR A C 1
ATOM 968 O O . TYR A 1 123 ? 1.714 5.875 14.164 1 94.62 123 TYR A O 1
ATOM 976 N N . PHE A 1 124 ? 1.303 7.973 14.828 1 97.06 124 PHE A N 1
ATOM 977 C CA . PHE A 1 124 ? 2.689 8.141 15.242 1 97.06 124 PHE A CA 1
ATOM 978 C C . PHE A 1 124 ? 3.041 7.172 16.359 1 97.06 124 PHE A C 1
ATOM 980 O O . PHE A 1 124 ? 4.172 6.684 16.438 1 97.06 124 PHE A O 1
ATOM 987 N N . GLU A 1 125 ? 2.148 6.918 17.281 1 95.12 125 GLU A N 1
ATOM 988 C CA . GLU A 1 125 ? 2.359 5.918 18.328 1 95.12 125 GLU A CA 1
ATOM 989 C C . GLU A 1 125 ? 2.602 4.535 17.734 1 95.12 125 GLU A C 1
ATOM 991 O O . GLU A 1 125 ? 3.494 3.811 18.172 1 95.12 125 GLU A O 1
ATOM 996 N N . ARG A 1 126 ? 1.816 4.18 16.703 1 95.06 126 ARG A N 1
ATOM 997 C CA . ARG A 1 126 ? 1.998 2.898 16.031 1 95.06 126 ARG A CA 1
ATOM 998 C C . ARG A 1 126 ? 3.377 2.809 15.383 1 95.06 126 ARG A C 1
ATOM 1000 O O . ARG A 1 126 ? 3.955 1.724 15.289 1 95.06 126 ARG A O 1
ATOM 1007 N N . MET A 1 127 ? 3.869 3.912 14.961 1 97.5 127 MET A N 1
ATOM 1008 C CA . MET A 1 127 ? 5.172 3.951 14.297 1 97.5 127 MET A CA 1
ATOM 1009 C C . MET A 1 127 ? 6.305 3.855 15.312 1 97.5 127 MET A C 1
ATOM 1011 O O . MET A 1 127 ? 7.359 3.293 15.016 1 97.5 127 MET A O 1
ATOM 1015 N N . THR A 1 128 ? 6.02 4.391 16.531 1 97.19 128 THR A N 1
ATOM 1016 C CA . THR A 1 128 ? 7.129 4.551 17.453 1 97.19 128 THR A CA 1
ATOM 1017 C C . THR A 1 128 ? 6.977 3.604 18.641 1 97.19 128 THR A C 1
ATOM 1019 O O . THR A 1 128 ? 7.902 3.449 19.438 1 97.19 128 THR A O 1
ATOM 1022 N N . HIS A 1 129 ? 5.82 2.949 18.828 1 95 129 HIS A N 1
ATOM 1023 C CA . HIS A 1 129 ? 5.535 2 19.906 1 95 129 HIS A CA 1
ATOM 1024 C C . HIS A 1 129 ? 4.652 0.86 19.406 1 95 129 HIS A C 1
ATOM 1026 O O . HIS A 1 129 ? 3.611 0.573 20 1 95 129 HIS A O 1
ATOM 1032 N N . PHE A 1 130 ? 5.078 0.16 18.453 1 95 130 PHE A N 1
ATOM 1033 C CA . PHE A 1 130 ? 4.262 -0.837 17.766 1 95 130 PHE A CA 1
ATOM 1034 C C . PHE A 1 130 ? 3.889 -1.974 18.703 1 95 130 PHE A C 1
ATOM 1036 O O . PHE A 1 130 ? 2.709 -2.184 19 1 95 130 PHE A O 1
ATOM 1043 N N . ASN A 1 131 ? 4.902 -2.709 19.203 1 91.56 131 ASN A N 1
ATOM 1044 C CA . ASN A 1 131 ? 4.723 -3.693 20.266 1 91.56 131 ASN A CA 1
ATOM 1045 C C . ASN A 1 131 ? 6.051 -4.043 20.938 1 91.56 131 ASN A C 1
ATOM 1047 O O . ASN A 1 131 ? 7.109 -3.604 20.484 1 91.56 131 ASN A O 1
ATOM 1051 N N . GLU A 1 132 ? 5.984 -4.828 21.922 1 90.81 132 GLU A N 1
ATOM 1052 C CA . GLU A 1 132 ? 7.145 -5.082 22.766 1 90.81 132 GLU A CA 1
ATOM 1053 C C . GLU A 1 132 ? 8.18 -5.941 22.047 1 90.81 132 GLU A C 1
ATOM 1055 O O . GLU A 1 132 ? 9.367 -5.875 22.359 1 90.81 132 GLU A O 1
ATOM 1060 N N . ALA A 1 133 ? 7.77 -6.738 21.125 1 92.75 133 ALA A N 1
ATOM 1061 C CA . ALA A 1 133 ? 8.672 -7.656 20.453 1 92.75 133 ALA A CA 1
ATOM 1062 C C . ALA A 1 133 ? 9.461 -6.938 19.359 1 92.75 133 ALA A C 1
ATOM 1064 O O . ALA A 1 133 ? 10.469 -7.449 18.859 1 92.75 133 ALA A O 1
ATOM 1065 N N . THR A 1 134 ? 8.992 -5.773 18.984 1 94.12 134 THR A N 1
ATOM 1066 C CA . THR A 1 134 ? 9.633 -4.996 17.922 1 94.12 134 THR A CA 1
ATOM 1067 C C . THR A 1 134 ? 10.914 -4.348 18.422 1 94.12 134 THR A C 1
ATOM 1069 O O . THR A 1 134 ? 10.961 -3.818 19.531 1 94.12 134 THR A O 1
ATOM 1072 N N . PRO A 1 135 ? 11.992 -4.371 17.703 1 94.12 135 PRO A N 1
ATOM 1073 C CA . PRO A 1 135 ? 13.242 -3.744 18.125 1 94.12 135 PRO A CA 1
ATOM 1074 C C . PRO A 1 135 ? 13.078 -2.262 18.453 1 94.12 135 PRO A C 1
ATOM 1076 O O . PRO A 1 135 ? 12.047 -1.666 18.141 1 94.12 135 PRO A O 1
ATOM 1079 N N . SER A 1 136 ? 14.141 -1.729 19.188 1 94.94 136 SER A N 1
ATOM 1080 C CA . SER A 1 136 ? 14.141 -0.319 19.578 1 94.94 136 SER A CA 1
ATOM 1081 C C . SER A 1 136 ? 12.914 0.034 20.406 1 94.94 136 SER A C 1
ATOM 1083 O O . SER A 1 136 ? 12.297 1.08 20.188 1 94.94 136 SER A O 1
ATOM 1085 N N . ASN A 1 137 ? 12.469 -0.917 21.172 1 94.38 137 ASN A N 1
ATOM 1086 C CA . ASN A 1 137 ? 11.336 -0.75 22.078 1 94.38 137 ASN A CA 1
ATOM 1087 C C . ASN A 1 137 ? 10.055 -0.405 21.312 1 94.38 137 ASN A C 1
ATOM 1089 O O . ASN A 1 137 ? 9.297 0.47 21.734 1 94.38 137 ASN A O 1
ATOM 1093 N N . GLY A 1 138 ? 9.953 -0.978 20.094 1 95.81 138 GLY A N 1
ATOM 1094 C CA . GLY A 1 138 ? 8.75 -0.784 19.312 1 95.81 138 GLY A CA 1
ATOM 1095 C C . GLY A 1 138 ? 8.82 0.42 18.391 1 95.81 138 GLY A C 1
ATOM 1096 O O . GLY A 1 138 ? 7.863 0.727 17.688 1 95.81 138 GLY A O 1
ATOM 1097 N N . ASN A 1 139 ? 9.922 1.207 18.469 1 97.44 139 ASN A N 1
ATOM 1098 C CA . ASN A 1 139 ? 10.078 2.398 17.641 1 97.44 139 ASN A CA 1
ATOM 1099 C C . ASN A 1 139 ? 10.672 2.061 16.266 1 97.44 139 ASN A C 1
ATOM 1101 O O . ASN A 1 139 ? 11.891 2.029 16.109 1 97.44 139 ASN A O 1
ATOM 1105 N N . GLN A 1 140 ? 9.805 1.854 15.32 1 97.06 140 GLN A N 1
ATOM 1106 C CA . GLN A 1 140 ? 10.203 1.439 13.977 1 97.06 140 GLN A CA 1
ATOM 1107 C C . GLN A 1 140 ? 11.031 2.523 13.289 1 97.06 140 GLN A C 1
ATOM 1109 O O . GLN A 1 140 ? 11.984 2.221 12.562 1 97.06 140 GLN A O 1
ATOM 1114 N N . LEU A 1 141 ? 10.664 3.824 13.539 1 97.56 141 LEU A N 1
ATOM 1115 C CA . LEU A 1 141 ? 11.391 4.938 12.945 1 97.56 141 LEU A CA 1
ATOM 1116 C C . LEU A 1 141 ? 12.828 4.98 13.445 1 97.56 141 LEU A C 1
ATOM 1118 O O . LEU A 1 141 ? 13.766 5.133 12.656 1 97.56 141 LEU A O 1
ATOM 1122 N N . GLU A 1 142 ? 12.977 4.82 14.719 1 96.38 142 GLU A N 1
ATOM 1123 C CA . GLU A 1 142 ? 14.312 4.801 15.305 1 96.38 142 GLU A CA 1
ATOM 1124 C C . GLU A 1 142 ? 15.141 3.646 14.742 1 96.38 142 GLU A C 1
ATOM 1126 O O . GLU A 1 142 ? 16.328 3.814 14.438 1 96.38 142 GLU A O 1
ATOM 1131 N N . PHE A 1 143 ? 14.562 2.477 14.641 1 95.12 143 PHE A N 1
ATOM 1132 C CA . PHE A 1 143 ? 15.266 1.326 14.086 1 95.12 143 PHE A CA 1
ATOM 1133 C C . PHE A 1 143 ? 15.789 1.632 12.688 1 95.12 143 PHE A C 1
ATOM 1135 O O . PHE A 1 143 ? 16.953 1.364 12.375 1 95.12 143 PHE A O 1
ATOM 1142 N N . ILE A 1 144 ? 14.938 2.174 11.852 1 93.88 144 ILE A N 1
ATOM 1143 C CA . ILE A 1 144 ? 15.289 2.494 10.469 1 93.88 144 ILE A CA 1
ATOM 1144 C C . ILE A 1 144 ? 16.438 3.498 10.461 1 93.88 144 ILE A C 1
ATOM 1146 O O . ILE A 1 144 ? 17.453 3.283 9.789 1 93.88 144 ILE A O 1
ATOM 1150 N N . LEU A 1 145 ? 16.281 4.551 11.227 1 94.69 145 LEU A N 1
ATOM 1151 C CA . LEU A 1 145 ? 17.203 5.68 11.156 1 94.69 145 LEU A CA 1
ATOM 1152 C C . LEU A 1 145 ? 18.562 5.301 11.727 1 94.69 145 LEU A C 1
ATOM 1154 O O . LEU A 1 145 ? 19.594 5.785 11.25 1 94.69 145 LEU A O 1
ATOM 1158 N N . THR A 1 146 ? 18.562 4.43 12.703 1 92.75 146 THR A N 1
ATOM 1159 C CA . THR A 1 146 ? 19.828 3.998 13.305 1 92.75 146 THR A CA 1
ATOM 1160 C C . THR A 1 146 ? 20.578 3.051 12.375 1 92.75 146 THR A C 1
ATOM 1162 O O . THR A 1 146 ? 21.812 3.01 12.391 1 92.75 146 THR A O 1
ATOM 1165 N N . ASN A 1 147 ? 19.891 2.346 11.539 1 88.88 147 ASN A N 1
ATOM 1166 C CA . ASN A 1 147 ? 20.516 1.29 10.75 1 88.88 147 ASN A CA 1
ATOM 1167 C C . ASN A 1 147 ? 20.625 1.685 9.281 1 88.88 147 ASN A C 1
ATOM 1169 O O . ASN A 1 147 ? 21.25 0.973 8.492 1 88.88 147 ASN A O 1
ATOM 1173 N N . TRP A 1 148 ? 20.078 2.719 8.969 1 86.38 148 TRP A N 1
ATOM 1174 C CA . TRP A 1 148 ? 20.125 3.15 7.578 1 86.38 148 TRP A CA 1
ATOM 1175 C C . TRP A 1 148 ? 21.516 3.664 7.211 1 86.38 148 TRP A C 1
ATOM 1177 O O . TRP A 1 148 ? 22.109 4.445 7.953 1 86.38 148 TRP A O 1
ATOM 1187 N N . LYS A 1 149 ? 22.016 3.096 6.203 1 78.56 149 LYS A N 1
ATOM 1188 C CA . LYS A 1 149 ? 23.203 3.598 5.531 1 78.56 149 LYS A CA 1
ATOM 1189 C C . LYS A 1 149 ? 23 3.668 4.02 1 78.56 149 LYS A C 1
ATOM 1191 O O . LYS A 1 149 ? 22.344 2.807 3.438 1 78.56 149 LYS A O 1
ATOM 1196 N N . GLU A 1 150 ? 23.516 4.703 3.617 1 67.88 150 GLU A N 1
ATOM 1197 C CA . GLU A 1 150 ? 23.359 4.859 2.174 1 67.88 150 GLU A CA 1
ATOM 1198 C C . GLU A 1 150 ? 23.859 3.623 1.428 1 67.88 150 GLU A C 1
ATOM 1200 O O . GLU A 1 150 ? 24.938 3.104 1.724 1 67.88 150 GLU A O 1
ATOM 1205 N N . GLY A 1 151 ? 23.016 3.197 0.534 1 63.34 151 GLY A N 1
ATOM 1206 C CA . GLY A 1 151 ? 23.391 2.064 -0.3 1 63.34 151 GLY A CA 1
ATOM 1207 C C . GLY A 1 151 ? 23.047 0.726 0.324 1 63.34 151 GLY A C 1
ATOM 1208 O O . GLY A 1 151 ? 23.188 -0.318 -0.316 1 63.34 151 GLY A O 1
ATOM 1209 N N . VAL A 1 152 ? 22.734 0.82 1.556 1 60.31 152 VAL A N 1
ATOM 1210 C CA . VAL A 1 152 ? 22.391 -0.448 2.193 1 60.31 152 VAL A CA 1
ATOM 1211 C C . VAL A 1 152 ? 20.875 -0.625 2.23 1 60.31 152 VAL A C 1
ATOM 1213 O O . VAL A 1 152 ? 20.141 0.319 2.531 1 60.31 152 VAL A O 1
ATOM 1216 N N . ARG A 1 153 ? 20.344 -1.864 2.059 1 65.5 153 ARG A N 1
ATOM 1217 C CA . ARG A 1 153 ? 19.078 -2.582 2.01 1 65.5 153 ARG A CA 1
ATOM 1218 C C . ARG A 1 153 ? 17.891 -1.62 2.121 1 65.5 153 ARG A C 1
ATOM 1220 O O . ARG A 1 153 ? 17.562 -1.166 3.217 1 65.5 153 ARG A O 1
ATOM 1227 N N . ASP A 1 154 ? 17.234 -1.228 1.081 1 67 154 ASP A N 1
ATOM 1228 C CA . ASP A 1 154 ? 16.094 -0.321 1.002 1 67 154 ASP A CA 1
ATOM 1229 C C . ASP A 1 154 ? 14.828 -0.969 1.573 1 67 154 ASP A C 1
ATOM 1231 O O . ASP A 1 154 ? 13.898 -0.274 1.98 1 67 154 ASP A O 1
ATOM 1235 N N . THR A 1 155 ? 14.875 -2.285 1.719 1 67.88 155 THR A N 1
ATOM 1236 C CA . THR A 1 155 ? 13.648 -2.998 2.068 1 67.88 155 THR A CA 1
ATOM 1237 C C . THR A 1 155 ? 13.336 -2.842 3.553 1 67.88 155 THR A C 1
ATOM 1239 O O . THR A 1 155 ? 12.227 -3.129 3.992 1 67.88 155 THR A O 1
ATOM 1242 N N . MET A 1 156 ? 14.289 -2.273 4.254 1 78.81 156 MET A N 1
ATOM 1243 C CA . MET A 1 156 ? 14.078 -2.092 5.688 1 78.81 156 MET A CA 1
ATOM 1244 C C . MET A 1 156 ? 13.375 -0.767 5.969 1 78.81 156 MET A C 1
ATOM 1246 O O . MET A 1 156 ? 12.852 -0.56 7.066 1 78.81 156 MET A O 1
ATOM 1250 N N . LEU A 1 157 ? 13.289 0.013 5.004 1 90.19 157 LEU A N 1
ATOM 1251 C CA . LEU A 1 157 ? 12.789 1.366 5.227 1 90.19 157 LEU A CA 1
ATOM 1252 C C . LEU A 1 157 ? 11.266 1.406 5.145 1 90.19 157 LEU A C 1
ATOM 1254 O O . LEU A 1 157 ? 10.703 2.123 4.312 1 90.19 157 LEU A O 1
ATOM 1258 N N . GLN A 1 158 ? 10.672 0.619 6.031 1 92.69 158 GLN A N 1
ATOM 1259 C CA . GLN A 1 158 ? 9.219 0.491 6.039 1 92.69 158 GLN A CA 1
ATOM 1260 C C . GLN A 1 158 ? 8.672 0.477 7.465 1 92.69 158 GLN A C 1
ATOM 1262 O O . GLN A 1 158 ? 9.375 0.075 8.398 1 92.69 158 GLN A O 1
ATOM 1267 N N . VAL A 1 159 ? 7.465 0.873 7.602 1 95.75 159 VAL A N 1
ATOM 1268 C CA . VAL A 1 159 ? 6.777 0.945 8.883 1 95.75 159 VAL A CA 1
ATOM 1269 C C . VAL A 1 159 ? 5.371 0.364 8.75 1 95.75 159 VAL A C 1
ATOM 1271 O O . VAL A 1 159 ? 4.613 0.75 7.859 1 95.75 159 VAL A O 1
ATOM 1274 N N . SER A 1 160 ? 5.105 -0.615 9.586 1 95.44 160 SER A N 1
ATOM 1275 C CA . SER A 1 160 ? 3.746 -1.144 9.648 1 95.44 160 SER A CA 1
ATOM 1276 C C . SER A 1 160 ? 2.895 -0.363 10.641 1 95.44 160 SER A C 1
ATOM 1278 O O . SER A 1 160 ? 3.354 -0.03 11.734 1 95.44 160 SER A O 1
ATOM 1280 N N . ILE A 1 161 ? 1.699 -0.038 10.234 1 95.62 161 ILE A N 1
ATOM 1281 C CA . ILE A 1 161 ? 0.743 0.594 11.141 1 95.62 161 ILE A CA 1
ATOM 1282 C C . ILE A 1 161 ? -0.29 -0.433 11.594 1 95.62 161 ILE A C 1
ATOM 1284 O O . ILE A 1 161 ? -0.585 -0.537 12.789 1 95.62 161 ILE A O 1
ATOM 1288 N N . PHE A 1 162 ? -0.832 -1.18 10.664 1 93.44 162 PHE A N 1
ATOM 1289 C CA . PHE A 1 162 ? -1.807 -2.225 10.945 1 93.44 162 PHE A CA 1
ATOM 1290 C C . PHE A 1 162 ? -1.161 -3.371 11.719 1 93.44 162 PHE A C 1
ATOM 1292 O O . PHE A 1 162 ? -0.141 -3.916 11.289 1 93.44 162 PHE A O 1
ATOM 1299 N N . ASP A 1 163 ? -1.674 -3.678 12.82 1 92.81 163 ASP A N 1
ATOM 1300 C CA . ASP A 1 163 ? -1.248 -4.785 13.672 1 92.81 163 ASP A CA 1
ATOM 1301 C C . ASP A 1 163 ? -2.348 -5.84 13.789 1 92.81 163 ASP A C 1
ATOM 1303 O O . ASP A 1 163 ? -3.332 -5.637 14.508 1 92.81 163 ASP A O 1
ATOM 1307 N N . PRO A 1 164 ? -2.119 -7.012 13.148 1 92.94 164 PRO A N 1
ATOM 1308 C CA . PRO A 1 164 ? -3.172 -8.031 13.164 1 92.94 164 PRO A CA 1
ATOM 1309 C C . PRO A 1 164 ? -3.609 -8.406 14.578 1 92.94 164 PRO A C 1
ATOM 1311 O O . PRO A 1 164 ? -4.793 -8.656 14.812 1 92.94 164 PRO A O 1
ATOM 1314 N N . ALA A 1 165 ? -2.656 -8.422 15.5 1 92 165 ALA A N 1
ATOM 1315 C CA . ALA A 1 165 ? -2.98 -8.789 16.875 1 92 165 ALA A CA 1
ATOM 1316 C C . ALA A 1 165 ? -3.945 -7.789 17.5 1 92 165 ALA A C 1
ATOM 1318 O O . ALA A 1 165 ? -4.809 -8.156 18.297 1 92 165 ALA A O 1
ATOM 1319 N N . ARG A 1 166 ? -3.879 -6.496 17.109 1 89.06 166 ARG A N 1
ATOM 1320 C CA . ARG A 1 166 ? -4.684 -5.43 17.703 1 89.06 166 ARG A CA 1
ATOM 1321 C C . ARG A 1 166 ? -5.891 -5.109 16.812 1 89.06 166 ARG A C 1
ATOM 1323 O O . ARG A 1 166 ? -6.938 -4.703 17.328 1 89.06 166 ARG A O 1
ATOM 1330 N N . ASP A 1 167 ? -5.766 -5.363 15.562 1 89.75 167 ASP A N 1
ATOM 1331 C CA . ASP A 1 167 ? -6.703 -4.707 14.648 1 89.75 167 ASP A CA 1
ATOM 1332 C C . ASP A 1 167 ? -7.664 -5.719 14.031 1 89.75 167 ASP A C 1
ATOM 1334 O O . ASP A 1 167 ? -8.695 -5.34 13.469 1 89.75 167 ASP A O 1
ATOM 1338 N N . HIS A 1 168 ? -7.328 -6.961 14.07 1 87.88 168 HIS A N 1
ATOM 1339 C CA . HIS A 1 168 ? -8.336 -7.969 13.766 1 87.88 168 HIS A CA 1
ATOM 1340 C C . HIS A 1 168 ? -9.289 -8.172 14.938 1 87.88 168 HIS A C 1
ATOM 1342 O O . HIS A 1 168 ? -9.039 -9.016 15.805 1 87.88 168 HIS A O 1
ATOM 1348 N N . THR A 1 169 ? -10.203 -7.418 14.992 1 81.94 169 THR A N 1
ATOM 1349 C CA . THR A 1 169 ? -11.195 -7.484 16.062 1 81.94 169 THR A CA 1
ATOM 1350 C C . THR A 1 169 ? -12.602 -7.527 15.484 1 81.94 169 THR A C 1
ATOM 1352 O O . THR A 1 169 ? -12.836 -7.109 14.352 1 81.94 169 THR A O 1
ATOM 1355 N N . ARG A 1 170 ? -13.5 -8.008 16.219 1 74.06 170 ARG A N 1
ATOM 1356 C CA . ARG A 1 170 ? -14.875 -8.227 15.781 1 74.06 170 ARG A CA 1
ATOM 1357 C C . ARG A 1 170 ? -15.711 -6.965 15.984 1 74.06 170 ARG A C 1
ATOM 1359 O O . ARG A 1 170 ? -16.875 -6.918 15.578 1 74.06 170 ARG A O 1
ATOM 1366 N N . GLN A 1 171 ? -15.094 -6.004 16.391 1 68.44 171 GLN A N 1
ATOM 1367 C CA . GLN A 1 171 ? -15.859 -4.781 16.594 1 68.44 171 GLN A CA 1
ATOM 1368 C C . GLN A 1 171 ? -16.344 -4.199 15.273 1 68.44 171 GLN A C 1
ATOM 1370 O O . GLN A 1 171 ? -15.578 -4.148 14.305 1 68.44 171 GLN A O 1
ATOM 1375 N N . ALA A 1 172 ? -17.531 -3.889 15.156 1 56.97 172 ALA A N 1
ATOM 1376 C CA . ALA A 1 172 ? -18.234 -3.496 13.93 1 56.97 172 ALA A CA 1
ATOM 1377 C C . ALA A 1 172 ? -17.688 -2.178 13.391 1 56.97 172 ALA A C 1
ATOM 1379 O O . ALA A 1 172 ? -17.641 -1.968 12.18 1 56.97 172 ALA A O 1
ATOM 1380 N N . ARG A 1 173 ? -17.422 -1.31 14.297 1 56.16 173 ARG A N 1
ATOM 1381 C CA . ARG A 1 173 ? -17.031 0.008 13.805 1 56.16 173 ARG A CA 1
ATOM 1382 C C . ARG A 1 173 ? -15.602 0.34 14.234 1 56.16 173 ARG A C 1
ATOM 1384 O O . ARG A 1 173 ? -15.344 0.606 15.406 1 56.16 173 ARG A O 1
ATOM 1391 N N . ILE A 1 174 ? -14.641 -0.239 13.602 1 55.06 174 ILE A N 1
ATOM 1392 C CA . ILE A 1 174 ? -13.289 0.206 13.93 1 55.06 174 ILE A CA 1
ATOM 1393 C C . ILE A 1 174 ? -12.789 1.176 12.859 1 55.06 174 ILE A C 1
ATOM 1395 O O . ILE A 1 174 ? -12.703 0.82 11.68 1 55.06 174 ILE A O 1
ATOM 1399 N N . VAL A 1 175 ? -12.656 2.438 13.352 1 60.12 175 VAL A N 1
ATOM 1400 C CA . VAL A 1 175 ? -12.297 3.48 12.391 1 60.12 175 VAL A CA 1
ATOM 1401 C C . VAL A 1 175 ? -10.781 3.568 12.266 1 60.12 175 VAL A C 1
ATOM 1403 O O . VAL A 1 175 ? -10.266 4.223 11.352 1 60.12 175 VAL A O 1
ATOM 1406 N N . PHE A 1 176 ? -10.156 2.947 13.164 1 72.88 176 PHE A N 1
ATOM 1407 C CA . PHE A 1 176 ? -8.703 3.016 13.195 1 72.88 176 PHE A CA 1
ATOM 1408 C C . PHE A 1 176 ? -8.094 1.619 13.18 1 72.88 176 PHE A C 1
ATOM 1410 O O . PHE A 1 176 ? -8.633 0.692 13.789 1 72.88 176 PHE A O 1
ATOM 1417 N N . PRO A 1 177 ? -7.102 1.437 12.352 1 80.25 177 PRO A N 1
ATOM 1418 C CA . PRO A 1 177 ? -6.383 2.381 11.5 1 80.25 177 PRO A CA 1
ATOM 1419 C C . PRO A 1 177 ? -6.762 2.246 10.023 1 80.25 177 PRO A C 1
ATOM 1421 O O . PRO A 1 177 ? -6.926 1.13 9.523 1 80.25 177 PRO A O 1
ATOM 1424 N N . CYS A 1 178 ? -6.781 3.379 9.398 1 86.5 178 CYS A N 1
ATOM 1425 C CA . CYS A 1 178 ? -6.984 3.361 7.949 1 86.5 178 CYS A CA 1
ATOM 1426 C C . CYS A 1 178 ? -5.652 3.342 7.215 1 86.5 178 CYS A C 1
ATOM 1428 O O . CYS A 1 178 ? -5.52 2.684 6.18 1 86.5 178 CYS A O 1
ATOM 1430 N N . LEU A 1 179 ? -4.688 4.027 7.75 1 92.81 179 LEU A N 1
ATOM 1431 C CA . LEU A 1 179 ? -3.324 3.912 7.246 1 92.81 179 LEU A CA 1
ATOM 1432 C C . LEU A 1 179 ? -2.729 2.551 7.59 1 92.81 179 LEU A C 1
ATOM 1434 O O . LEU A 1 179 ? -2.768 2.127 8.75 1 92.81 179 LEU A O 1
ATOM 1438 N N . GLN A 1 180 ? -2.17 1.895 6.617 1 94.06 180 GLN A N 1
ATOM 1439 C CA . GLN A 1 180 ? -1.772 0.509 6.844 1 94.06 180 GLN A CA 1
ATOM 1440 C C . GLN A 1 180 ? -0.254 0.379 6.922 1 94.06 180 GLN A C 1
ATOM 1442 O O . GLN A 1 180 ? 0.265 -0.457 7.664 1 94.06 180 GLN A O 1
ATOM 1447 N N . HIS A 1 181 ? 0.339 1.153 6.094 1 95.38 181 HIS A N 1
ATOM 1448 C CA . HIS A 1 181 ? 1.764 0.93 5.871 1 95.38 181 HIS A CA 1
ATOM 1449 C C . HIS A 1 181 ? 2.422 2.152 5.242 1 95.38 181 HIS A C 1
ATOM 1451 O O . HIS A 1 181 ? 1.789 2.873 4.465 1 95.38 181 HIS A O 1
ATOM 1457 N N . VAL A 1 182 ? 3.672 2.416 5.613 1 97.12 182 VAL A N 1
ATOM 1458 C CA . VAL A 1 182 ? 4.461 3.475 4.996 1 97.12 182 VAL A CA 1
ATOM 1459 C C . VAL A 1 182 ? 5.848 2.941 4.633 1 97.12 182 VAL A C 1
ATOM 1461 O O . VAL A 1 182 ? 6.441 2.178 5.395 1 97.12 182 VAL A O 1
ATOM 1464 N N . SER A 1 183 ? 6.355 3.303 3.494 1 95.56 183 SER A N 1
ATOM 1465 C CA . SER A 1 183 ? 7.715 2.965 3.098 1 95.56 183 SER A CA 1
ATOM 1466 C C . SER A 1 183 ? 8.477 4.199 2.629 1 95.56 183 SER A C 1
ATOM 1468 O O . SER A 1 183 ? 7.875 5.168 2.16 1 95.56 183 SER A O 1
ATOM 1470 N N . PHE A 1 184 ? 9.734 4.211 2.811 1 95.31 184 PHE A N 1
ATOM 1471 C CA . PHE A 1 184 ? 10.633 5.285 2.4 1 95.31 184 PHE A CA 1
ATOM 1472 C C . PHE A 1 184 ? 11.641 4.781 1.376 1 95.31 184 PHE A C 1
ATOM 1474 O O . PHE A 1 184 ? 12.32 3.777 1.606 1 95.31 184 PHE A O 1
ATOM 1481 N N . VAL A 1 185 ? 11.75 5.473 0.266 1 93.62 185 VAL A N 1
ATOM 1482 C CA . VAL A 1 185 ? 12.594 5.031 -0.841 1 93.62 185 VAL A CA 1
ATOM 1483 C C . VAL A 1 185 ? 13.641 6.098 -1.147 1 93.62 185 VAL A C 1
ATOM 1485 O O . VAL A 1 185 ? 13.344 7.102 -1.804 1 93.62 185 VAL A O 1
ATOM 1488 N N . PRO A 1 186 ? 14.859 5.867 -0.729 1 93.25 186 PRO A N 1
ATOM 1489 C CA . PRO A 1 186 ? 15.922 6.766 -1.19 1 93.25 186 PRO A CA 1
ATOM 1490 C C . PRO A 1 186 ? 16.188 6.648 -2.689 1 93.25 186 PRO A C 1
ATOM 1492 O O . PRO A 1 186 ? 16.266 5.539 -3.221 1 93.25 186 PRO A O 1
ATOM 1495 N N . THR A 1 187 ? 16.188 7.773 -3.359 1 91.56 187 THR A N 1
ATOM 1496 C CA . THR A 1 187 ? 16.484 7.824 -4.789 1 91.56 187 THR A CA 1
ATOM 1497 C C . THR A 1 187 ? 17.641 8.773 -5.07 1 91.56 187 THR A C 1
ATOM 1499 O O . THR A 1 187 ? 18.172 9.406 -4.152 1 91.56 187 THR A O 1
ATOM 1502 N N . ASN A 1 188 ? 18 8.875 -6.395 1 89.44 188 ASN A N 1
ATOM 1503 C CA . ASN A 1 188 ? 19.047 9.805 -6.785 1 89.44 188 ASN A CA 1
ATOM 1504 C C . ASN A 1 188 ? 18.609 11.25 -6.637 1 89.44 188 ASN A C 1
ATOM 1506 O O . ASN A 1 188 ? 19.438 12.156 -6.539 1 89.44 188 ASN A O 1
ATOM 1510 N N . GLU A 1 189 ? 17.297 11.484 -6.578 1 94.25 189 GLU A N 1
ATOM 1511 C CA . GLU A 1 189 ? 16.781 12.844 -6.492 1 94.25 189 GLU A CA 1
ATOM 1512 C C . GLU A 1 189 ? 16.453 13.211 -5.047 1 94.25 189 GLU A C 1
ATOM 1514 O O . GLU A 1 189 ? 16.266 14.391 -4.73 1 94.25 189 GLU A O 1
ATOM 1519 N N . GLY A 1 190 ? 16.391 12.219 -4.215 1 95.44 190 GLY A N 1
ATOM 1520 C CA . GLY A 1 190 ? 15.992 12.414 -2.83 1 95.44 190 GLY A CA 1
ATOM 1521 C C . GLY A 1 190 ? 15.109 11.305 -2.299 1 95.44 190 GLY A C 1
ATOM 1522 O O . GLY A 1 190 ? 15.117 10.188 -2.832 1 95.44 190 GLY A O 1
ATOM 1523 N N . LEU A 1 191 ? 14.367 11.555 -1.229 1 96.5 191 LEU A N 1
ATOM 1524 C CA . LEU A 1 191 ? 13.539 10.555 -0.572 1 96.5 191 LEU A CA 1
ATOM 1525 C C . LEU A 1 191 ? 12.109 10.594 -1.11 1 96.5 191 LEU A C 1
ATOM 1527 O O . LEU A 1 191 ? 11.523 11.664 -1.258 1 96.5 191 LEU A O 1
ATOM 1531 N N . VAL A 1 192 ? 11.609 9.461 -1.466 1 97.25 192 VAL A N 1
ATOM 1532 C CA . VAL A 1 192 ? 10.203 9.273 -1.781 1 97.25 192 VAL A CA 1
ATOM 1533 C C . VAL A 1 192 ? 9.508 8.531 -0.639 1 97.25 192 VAL A C 1
ATOM 1535 O O . VAL A 1 192 ? 10.023 7.523 -0.141 1 97.25 192 VAL A O 1
ATOM 1538 N N . ALA A 1 193 ? 8.422 9.047 -0.18 1 97.88 193 ALA A N 1
ATOM 1539 C CA . ALA A 1 193 ? 7.59 8.344 0.795 1 97.88 193 ALA A CA 1
ATOM 1540 C C . ALA A 1 193 ? 6.348 7.758 0.135 1 97.88 193 ALA A C 1
ATOM 1542 O O . ALA A 1 193 ? 5.695 8.422 -0.677 1 97.88 193 ALA A O 1
ATOM 1543 N N . ASN A 1 194 ? 6.055 6.523 0.403 1 97.44 194 ASN A N 1
ATOM 1544 C CA . ASN A 1 194 ? 4.848 5.836 -0.044 1 97.44 194 ASN A CA 1
ATOM 1545 C C . ASN A 1 194 ? 3.961 5.438 1.132 1 97.44 194 ASN A C 1
ATOM 1547 O O . ASN A 1 194 ? 4.445 4.883 2.121 1 97.44 194 ASN A O 1
ATOM 1551 N N . ALA A 1 195 ? 2.729 5.766 1.022 1 98.25 195 ALA A N 1
ATOM 1552 C CA . ALA A 1 195 ? 1.771 5.387 2.059 1 98.25 195 ALA A CA 1
ATOM 1553 C C . ALA A 1 195 ? 0.588 4.629 1.465 1 98.25 195 ALA A C 1
ATOM 1555 O O . ALA A 1 195 ? 0.147 4.926 0.353 1 98.25 195 ALA A O 1
ATOM 1556 N N . PHE A 1 196 ? 0.06 3.699 2.268 1 96.31 196 PHE A N 1
ATOM 1557 C CA . PHE A 1 196 ? -1.041 2.863 1.803 1 96.31 196 PHE A CA 1
ATOM 1558 C C . PHE A 1 196 ? -2.213 2.92 2.777 1 96.31 196 PHE A C 1
ATOM 1560 O O . PHE A 1 196 ? -2.049 2.645 3.969 1 96.31 196 PHE A O 1
ATOM 1567 N N . TYR A 1 197 ? -3.379 3.24 2.236 1 95.44 197 TYR A N 1
ATOM 1568 C CA . TYR A 1 197 ? -4.633 3.244 2.979 1 95.44 197 TYR A CA 1
ATOM 1569 C C . TYR A 1 197 ? -5.598 2.199 2.426 1 95.44 197 TYR A C 1
ATOM 1571 O O . TYR A 1 197 ? -5.742 2.061 1.209 1 95.44 197 TYR A O 1
ATOM 1579 N N . ALA A 1 198 ? -6.246 1.479 3.34 1 91.75 198 ALA A N 1
ATOM 1580 C CA . ALA A 1 198 ? -7.348 0.63 2.891 1 91.75 198 ALA A CA 1
ATOM 1581 C C . ALA A 1 198 ? -8.539 1.471 2.447 1 91.75 198 ALA A C 1
ATOM 1583 O O . ALA A 1 198 ? -9.094 1.254 1.366 1 91.75 198 ALA A O 1
ATOM 1584 N N . THR A 1 199 ? -8.945 2.309 3.271 1 91.12 199 THR A N 1
ATOM 1585 C CA . THR A 1 199 ? -10 3.279 3.002 1 91.12 199 THR A CA 1
ATOM 1586 C C . THR A 1 199 ? -9.602 4.664 3.508 1 91.12 199 THR A C 1
ATOM 1588 O O . THR A 1 199 ? -8.789 4.785 4.43 1 91.12 199 THR A O 1
ATOM 1591 N N . GLN A 1 200 ? -10.062 5.641 2.906 1 93.69 200 GLN A N 1
ATOM 1592 C CA . GLN A 1 200 ? -9.773 7.008 3.336 1 93.69 200 GLN A CA 1
ATOM 1593 C C . GLN A 1 200 ? -10.977 7.918 3.111 1 93.69 200 GLN A C 1
ATOM 1595 O O . GLN A 1 200 ? -11.57 7.914 2.029 1 93.69 200 GLN A O 1
ATOM 1600 N N . TYR A 1 201 ? -11.328 8.633 4.117 1 95 201 TYR A N 1
ATOM 1601 C CA . TYR A 1 201 ? -12.383 9.641 4.012 1 95 201 TYR A CA 1
ATOM 1602 C C . TYR A 1 201 ? -11.828 10.938 3.432 1 95 201 TYR A C 1
ATOM 1604 O O . TYR A 1 201 ? -11 11.602 4.059 1 95 201 TYR A O 1
ATOM 1612 N N . VAL A 1 202 ? -12.344 11.305 2.318 1 97.12 202 VAL A N 1
ATOM 1613 C CA . VAL A 1 202 ? -11.773 12.391 1.526 1 97.12 202 VAL A CA 1
ATOM 1614 C C . VAL A 1 202 ? -12.031 13.727 2.217 1 97.12 202 VAL A C 1
ATOM 1616 O O . VAL A 1 202 ? -11.125 14.555 2.344 1 97.12 202 VAL A O 1
ATOM 1619 N N . PHE A 1 203 ? -13.258 13.945 2.725 1 97.38 203 PHE A N 1
ATOM 1620 C CA . PHE A 1 203 ? -13.609 15.219 3.34 1 97.38 203 PHE A CA 1
ATOM 1621 C C . PHE A 1 203 ? -13.047 15.312 4.75 1 97.38 203 PHE A C 1
ATOM 1623 O O . PHE A 1 203 ? -12.312 16.25 5.07 1 97.38 203 PHE A O 1
ATOM 1630 N N . ASP A 1 204 ? -13.141 14.281 5.547 1 95.19 204 ASP A N 1
ATOM 1631 C CA . ASP A 1 204 ? -12.844 14.312 6.977 1 95.19 204 ASP A CA 1
ATOM 1632 C C . ASP A 1 204 ? -11.336 14.25 7.227 1 95.19 204 ASP A C 1
ATOM 1634 O O . ASP A 1 204 ? -10.836 14.844 8.18 1 95.19 204 ASP A O 1
ATOM 1638 N N . LYS A 1 205 ? -10.664 13.461 6.383 1 96.38 205 LYS A N 1
ATOM 1639 C CA . LYS A 1 205 ? -9.367 13.023 6.895 1 96.38 205 LYS A CA 1
ATOM 1640 C C . LYS A 1 205 ? -8.273 13.227 5.852 1 96.38 205 LYS A C 1
ATOM 1642 O O . LYS A 1 205 ? -7.113 13.453 6.195 1 96.38 205 LYS A O 1
ATOM 1647 N N . ALA A 1 206 ? -8.578 13.203 4.602 1 98.19 206 ALA A N 1
ATOM 1648 C CA . ALA A 1 206 ? -7.57 13.023 3.557 1 98.19 206 ALA A CA 1
ATOM 1649 C C . ALA A 1 206 ? -6.57 14.18 3.562 1 98.19 206 ALA A C 1
ATOM 1651 O O . ALA A 1 206 ? -5.359 13.953 3.562 1 98.19 206 ALA A O 1
ATOM 1652 N N . TYR A 1 207 ? -7.066 15.445 3.588 1 98.75 207 TYR A N 1
ATOM 1653 C CA . TYR A 1 207 ? -6.172 16.594 3.574 1 98.75 207 TYR A CA 1
ATOM 1654 C C . TYR A 1 207 ? -5.191 16.547 4.738 1 98.75 207 TYR A C 1
ATOM 1656 O O . TYR A 1 207 ? -3.98 16.672 4.547 1 98.75 207 TYR A O 1
ATOM 1664 N N . GLY A 1 208 ? -5.695 16.359 5.922 1 98.44 208 GLY A N 1
ATOM 1665 C CA . GLY A 1 208 ? -4.848 16.25 7.098 1 98.44 208 GLY A CA 1
ATOM 1666 C C . GLY A 1 208 ? -3.887 15.086 7.035 1 98.44 208 GLY A C 1
ATOM 1667 O O . GLY A 1 208 ? -2.73 15.203 7.453 1 98.44 208 GLY A O 1
ATOM 1668 N N . ASN A 1 209 ? -4.363 13.914 6.539 1 98.44 209 ASN A N 1
ATOM 1669 C CA . ASN A 1 209 ? -3.498 12.75 6.359 1 98.44 209 ASN A CA 1
ATOM 1670 C C . ASN A 1 209 ? -2.336 13.062 5.418 1 98.44 209 ASN A C 1
ATOM 1672 O O . ASN A 1 209 ? -1.19 12.703 5.703 1 98.44 209 ASN A O 1
ATOM 1676 N N . TYR A 1 210 ? -2.654 13.727 4.285 1 98.81 210 TYR A N 1
ATOM 1677 C CA . TYR A 1 210 ? -1.607 14.078 3.332 1 98.81 210 TYR A CA 1
ATOM 1678 C C . TYR A 1 210 ? -0.582 15.008 3.965 1 98.81 210 TYR A C 1
ATOM 1680 O O . TYR A 1 210 ? 0.625 14.828 3.789 1 98.81 210 TYR A O 1
ATOM 1688 N N . LEU A 1 211 ? -1.084 15.977 4.688 1 98.81 211 LEU A N 1
ATOM 1689 C CA . LEU A 1 211 ? -0.201 16.922 5.367 1 98.81 211 LEU A CA 1
ATOM 1690 C C . LEU A 1 211 ? 0.67 16.203 6.391 1 98.81 211 LEU A C 1
ATOM 1692 O O . LEU A 1 211 ? 1.881 16.422 6.449 1 98.81 211 LEU A O 1
ATOM 1696 N N . GLY A 1 212 ? 0.063 15.367 7.23 1 98.69 212 GLY A N 1
ATOM 1697 C CA . GLY A 1 212 ? 0.813 14.602 8.211 1 98.69 212 GLY A CA 1
ATOM 1698 C C . GLY A 1 212 ? 1.869 13.703 7.59 1 98.69 212 GLY A C 1
ATOM 1699 O O . GLY A 1 212 ? 2.984 13.602 8.102 1 98.69 212 GLY A O 1
ATOM 1700 N N . LEU A 1 213 ? 1.515 13.07 6.492 1 98.81 213 LEU A N 1
ATOM 1701 C CA . LEU A 1 213 ? 2.447 12.195 5.789 1 98.81 213 LEU A CA 1
ATOM 1702 C C . LEU A 1 213 ? 3.596 12.992 5.184 1 98.81 213 LEU A C 1
ATOM 1704 O O . LEU A 1 213 ? 4.738 12.531 5.164 1 98.81 213 LEU A O 1
ATOM 1708 N N . ALA A 1 214 ? 3.254 14.148 4.66 1 98.81 214 ALA A N 1
ATOM 1709 C CA . ALA A 1 214 ? 4.297 15.031 4.148 1 98.81 214 ALA A CA 1
ATOM 1710 C C . ALA A 1 214 ? 5.277 15.422 5.25 1 98.81 214 ALA A C 1
ATOM 1712 O O . ALA A 1 214 ? 6.492 15.414 5.043 1 98.81 214 ALA A O 1
ATOM 1713 N N . ARG A 1 215 ? 4.75 15.758 6.395 1 98.69 215 ARG A N 1
ATOM 1714 C CA . ARG A 1 215 ? 5.582 16.125 7.535 1 98.69 215 ARG A CA 1
ATOM 1715 C C . ARG A 1 215 ? 6.43 14.953 8 1 98.69 215 ARG A C 1
ATOM 1717 O O . ARG A 1 215 ? 7.605 15.125 8.328 1 98.69 215 ARG A O 1
ATOM 1724 N N . LEU A 1 216 ? 5.844 13.75 8.07 1 98.69 216 LEU A N 1
ATOM 1725 C CA . LEU A 1 216 ? 6.598 12.547 8.391 1 98.69 216 LEU A CA 1
ATOM 1726 C C . LEU A 1 216 ? 7.727 12.32 7.391 1 98.69 216 LEU A C 1
ATOM 1728 O O . LEU A 1 216 ? 8.859 12.031 7.781 1 98.69 216 LEU A O 1
ATOM 1732 N N . GLY A 1 217 ? 7.383 12.461 6.094 1 98.62 217 GLY A N 1
ATOM 1733 C CA . GLY A 1 217 ? 8.398 12.344 5.059 1 98.62 217 GLY A CA 1
ATOM 1734 C C . GLY A 1 217 ? 9.531 13.336 5.215 1 98.62 217 GLY A C 1
ATOM 1735 O O . GLY A 1 217 ? 10.703 12.977 5.055 1 98.62 217 GLY A O 1
ATOM 1736 N N . ALA A 1 218 ? 9.188 14.555 5.539 1 98.5 218 ALA A N 1
ATOM 1737 C CA . ALA A 1 218 ? 10.188 15.602 5.734 1 98.5 218 ALA A CA 1
ATOM 1738 C C . ALA A 1 218 ? 11.102 15.266 6.91 1 98.5 218 ALA A C 1
ATOM 1740 O O . ALA A 1 218 ? 12.312 15.477 6.844 1 98.5 218 ALA A O 1
ATOM 1741 N N . PHE A 1 219 ? 10.539 14.828 7.973 1 98.56 219 PHE A N 1
ATOM 1742 C CA . PHE A 1 219 ? 11.305 14.406 9.141 1 98.56 219 PHE A CA 1
ATOM 1743 C C . PHE A 1 219 ? 12.297 13.312 8.766 1 98.56 219 PHE A C 1
ATOM 1745 O O . PHE A 1 219 ? 13.484 13.406 9.078 1 98.56 219 PHE A O 1
ATOM 1752 N N . MET A 1 220 ? 11.828 12.203 8.125 1 97.88 220 MET A N 1
ATOM 1753 C CA . MET A 1 220 ? 12.688 11.102 7.711 1 97.88 220 MET A CA 1
ATOM 1754 C C . MET A 1 220 ? 13.789 11.594 6.77 1 97.88 220 MET A C 1
ATOM 1756 O O . MET A 1 220 ? 14.953 11.219 6.918 1 97.88 220 MET A O 1
ATOM 1760 N N . ALA A 1 221 ? 13.383 12.422 5.812 1 97.19 221 ALA A N 1
ATOM 1761 C CA . ALA A 1 221 ? 14.336 12.984 4.859 1 97.19 221 ALA A CA 1
ATOM 1762 C C . ALA A 1 221 ? 15.43 13.766 5.578 1 97.19 221 ALA A C 1
ATOM 1764 O O . ALA A 1 221 ? 16.609 13.617 5.273 1 97.19 221 ALA A O 1
ATOM 1765 N N . HIS A 1 222 ? 14.977 14.57 6.5 1 96.94 222 HIS A N 1
ATOM 1766 C CA . HIS A 1 222 ? 15.922 15.352 7.289 1 96.94 222 HIS A CA 1
ATOM 1767 C C . HIS A 1 222 ? 16.922 14.445 8.008 1 96.94 222 HIS A C 1
ATOM 1769 O O . HIS A 1 222 ? 18.125 14.656 7.922 1 96.94 222 HIS A O 1
ATOM 1775 N N . GLU A 1 223 ? 16.438 13.445 8.719 1 96.31 223 GLU A N 1
ATOM 1776 C CA . GLU A 1 223 ? 17.266 12.531 9.484 1 96.31 223 GLU A CA 1
ATOM 1777 C C . GLU A 1 223 ? 18.203 11.742 8.578 1 96.31 223 GLU A C 1
ATOM 1779 O O . GLU A 1 223 ? 19.312 11.391 8.977 1 96.31 223 GLU A O 1
ATOM 1784 N N . MET A 1 224 ? 17.812 11.469 7.355 1 94.12 224 MET A N 1
ATOM 1785 C CA . MET A 1 224 ? 18.578 10.688 6.395 1 94.12 224 MET A CA 1
ATOM 1786 C C . MET A 1 224 ? 19.484 11.586 5.559 1 94.12 224 MET A C 1
ATOM 1788 O O . MET A 1 224 ? 20.234 11.102 4.715 1 94.12 224 MET A O 1
ATOM 1792 N N . GLN A 1 225 ? 19.328 12.906 5.719 1 94.56 225 GLN A N 1
ATOM 1793 C CA . GLN A 1 225 ? 20.109 13.906 5 1 94.56 225 GLN A CA 1
ATOM 1794 C C . GLN A 1 225 ? 19.859 13.836 3.498 1 94.56 225 GLN A C 1
ATOM 1796 O O . GLN A 1 225 ? 20.797 13.82 2.703 1 94.56 225 GLN A O 1
ATOM 1801 N N . LEU A 1 226 ? 18.5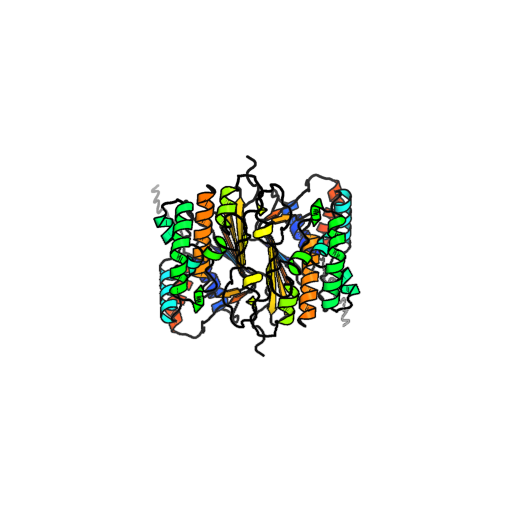78 13.711 3.156 1 95.19 226 LEU A N 1
ATOM 1802 C CA . LEU A 1 226 ? 18.062 13.742 1.79 1 95.19 226 LEU A CA 1
ATOM 1803 C C . LEU A 1 226 ? 16.953 14.773 1.654 1 95.19 226 LEU A C 1
ATOM 1805 O O . LEU A 1 226 ? 16.266 15.094 2.631 1 95.19 226 LEU A O 1
ATOM 1809 N N . PRO A 1 227 ? 16.797 15.383 0.508 1 97.25 227 PRO A N 1
ATOM 1810 C CA . PRO A 1 227 ? 15.578 16.156 0.315 1 97.25 227 PRO A CA 1
ATOM 1811 C C . PRO A 1 227 ? 14.344 15.281 0.11 1 97.25 227 PRO A C 1
ATOM 1813 O O . PRO A 1 227 ? 14.438 14.219 -0.513 1 97.25 227 PRO A O 1
ATOM 1816 N N . LEU A 1 228 ? 13.234 15.633 0.687 1 98.25 228 LEU A N 1
ATOM 1817 C CA . LEU A 1 228 ? 11.969 15 0.328 1 98.25 228 LEU A CA 1
ATOM 1818 C C . LEU A 1 228 ? 11.516 15.445 -1.06 1 98.25 228 LEU A C 1
ATOM 1820 O O . LEU A 1 228 ? 11.352 16.641 -1.314 1 98.25 228 LEU A O 1
ATOM 1824 N N . VAL A 1 229 ? 11.281 14.477 -1.973 1 98.12 229 VAL A N 1
ATOM 1825 C CA . VAL A 1 229 ? 11.062 14.922 -3.346 1 98.12 229 VAL A CA 1
ATOM 1826 C C . VAL A 1 229 ? 9.672 14.477 -3.812 1 98.12 229 VAL A C 1
ATOM 1828 O O . VAL A 1 229 ? 9.141 15.016 -4.785 1 98.12 229 VAL A O 1
ATOM 1831 N N . ARG A 1 230 ? 9.102 13.492 -3.078 1 98.44 230 ARG A N 1
ATOM 1832 C CA . ARG A 1 230 ? 7.797 13.016 -3.523 1 98.44 230 ARG A CA 1
ATOM 1833 C C . ARG A 1 230 ? 7.09 12.242 -2.418 1 98.44 230 ARG A C 1
ATOM 1835 O O . ARG A 1 230 ? 7.73 11.523 -1.646 1 98.44 230 ARG A O 1
ATOM 1842 N N . LEU A 1 231 ? 5.801 12.375 -2.303 1 98.81 231 LEU A N 1
ATOM 1843 C CA . LEU A 1 231 ? 4.895 11.586 -1.479 1 98.81 231 LEU A CA 1
ATOM 1844 C C . LEU A 1 231 ? 3.812 10.938 -2.332 1 98.81 231 LEU A C 1
ATOM 1846 O O . LEU A 1 231 ? 3.096 11.625 -3.062 1 98.81 231 LEU A O 1
ATOM 1850 N N . ASN A 1 232 ? 3.732 9.625 -2.312 1 98.69 232 ASN A N 1
ATOM 1851 C CA . ASN A 1 232 ? 2.654 8.875 -2.947 1 98.69 232 ASN A CA 1
ATOM 1852 C C . ASN A 1 232 ? 1.721 8.258 -1.912 1 98.69 232 ASN A C 1
ATOM 1854 O O . ASN A 1 232 ? 2.168 7.516 -1.033 1 98.69 232 ASN A O 1
ATOM 1858 N N . VAL A 1 233 ? 0.457 8.539 -2.008 1 98.75 233 VAL A N 1
ATOM 1859 C CA . VAL A 1 233 ? -0.551 7.953 -1.132 1 98.75 233 VAL A CA 1
ATOM 1860 C C . VAL A 1 233 ? -1.508 7.09 -1.951 1 98.75 233 VAL A C 1
ATOM 1862 O O . VAL A 1 233 ? -2.314 7.613 -2.725 1 98.75 233 VAL A O 1
ATOM 1865 N N . THR A 1 234 ? -1.401 5.797 -1.784 1 98.06 234 THR A N 1
ATOM 1866 C CA . THR A 1 234 ? -2.297 4.859 -2.457 1 98.06 234 THR A CA 1
ATOM 1867 C C . THR A 1 234 ? -3.445 4.457 -1.537 1 98.06 234 THR A C 1
ATOM 1869 O O . THR A 1 234 ? -3.219 4.02 -0.407 1 98.06 234 THR A O 1
ATOM 1872 N N . VAL A 1 235 ? -4.645 4.602 -2.092 1 96.88 235 VAL A N 1
ATOM 1873 C CA . VAL A 1 235 ? -5.852 4.363 -1.303 1 96.88 235 VAL A CA 1
ATOM 1874 C C . VAL A 1 235 ? -6.719 3.309 -1.987 1 96.88 235 VAL A C 1
ATOM 1876 O O . VAL A 1 235 ? -7.07 3.453 -3.16 1 96.88 235 VAL A O 1
ATOM 1879 N N . GLY A 1 236 ? -7.074 2.246 -1.207 1 94.5 236 GLY A N 1
ATOM 1880 C CA . GLY A 1 236 ? -7.984 1.257 -1.764 1 94.5 236 GLY A CA 1
ATOM 1881 C C . GLY A 1 236 ? -9.336 1.834 -2.137 1 94.5 236 GLY A C 1
ATOM 1882 O O . GLY A 1 236 ? -9.789 1.685 -3.275 1 94.5 236 GLY A O 1
ATOM 1883 N N . VAL A 1 237 ? -9.953 2.496 -1.197 1 93.75 237 VAL A N 1
ATOM 1884 C CA . VAL A 1 237 ? -11.242 3.145 -1.411 1 93.75 237 VAL A CA 1
ATOM 1885 C C . VAL A 1 237 ? -11.203 4.57 -0.861 1 93.75 237 VAL A C 1
ATOM 1887 O O . VAL A 1 237 ? -11.242 4.773 0.355 1 93.75 237 VAL A O 1
ATOM 1890 N N . ALA A 1 238 ? -11.094 5.547 -1.717 1 95.56 238 ALA A N 1
ATOM 1891 C CA . ALA A 1 238 ? -11.242 6.945 -1.329 1 95.56 238 ALA A CA 1
ATOM 1892 C C . ALA A 1 238 ? -12.703 7.379 -1.386 1 95.56 238 ALA A C 1
ATOM 1894 O O . ALA A 1 238 ? -13.258 7.582 -2.471 1 95.56 238 ALA A O 1
ATOM 1895 N N . LYS A 1 239 ? -13.273 7.613 -0.271 1 94.06 239 LYS A N 1
ATOM 1896 C CA . LYS A 1 239 ? -14.719 7.816 -0.167 1 94.06 239 LYS A CA 1
ATOM 1897 C C . LYS A 1 239 ? -15.047 9.258 0.213 1 94.06 239 LYS A C 1
ATOM 1899 O O . LYS A 1 239 ? -14.438 9.812 1.13 1 94.06 239 LYS A O 1
ATOM 1904 N N . LEU A 1 240 ? -15.938 9.867 -0.487 1 94.5 240 LEU A N 1
ATOM 1905 C CA . LEU A 1 240 ? -16.469 11.164 -0.072 1 94.5 240 LEU A CA 1
ATOM 1906 C C . LEU A 1 240 ? -17.469 11 1.072 1 94.5 240 LEU A C 1
ATOM 1908 O O . LEU A 1 240 ? -18.656 10.766 0.84 1 94.5 240 LEU A O 1
ATOM 1912 N N . ASP A 1 241 ? -16.984 11.203 2.268 1 88.88 241 ASP A N 1
ATOM 1913 C CA . ASP A 1 241 ? -17.75 10.945 3.479 1 88.88 241 ASP A CA 1
ATOM 1914 C C . ASP A 1 241 ? -18.453 12.219 3.973 1 88.88 241 ASP A C 1
ATOM 1916 O O . ASP A 1 241 ? -17.891 13.312 3.871 1 88.88 241 ASP A O 1
ATOM 1920 N N . GLY A 1 242 ? -19.656 12.047 4.461 1 83.25 242 GLY A N 1
ATOM 1921 C CA . GLY A 1 242 ? -20.297 13.102 5.238 1 83.25 242 GLY A CA 1
ATOM 1922 C C . GLY A 1 242 ? -20.719 14.289 4.402 1 83.25 242 GLY A C 1
ATOM 1923 O O . GLY A 1 242 ? -20.953 15.375 4.934 1 83.25 242 GLY A O 1
ATOM 1924 N N . VAL A 1 243 ? -20.656 14.18 3.104 1 87.12 243 VAL A N 1
ATOM 1925 C CA . VAL A 1 243 ? -20.953 15.312 2.242 1 87.12 243 VAL A CA 1
ATOM 1926 C C . VAL A 1 243 ? -22.219 15.023 1.434 1 87.12 243 VAL A C 1
ATOM 1928 O O . VAL A 1 243 ? -22.266 14.062 0.664 1 87.12 243 VAL A O 1
ATOM 1931 N N . LYS A 1 244 ? -23.219 15.75 1.726 1 90.12 244 LYS A N 1
ATOM 1932 C CA . LYS A 1 244 ? -24.375 15.797 0.839 1 90.12 244 LYS A CA 1
ATOM 1933 C C . LYS A 1 244 ? -24.172 16.828 -0.268 1 90.12 244 LYS A C 1
ATOM 1935 O O . LYS A 1 244 ? -24.141 18.031 -0.004 1 90.12 244 LYS A O 1
ATOM 1940 N N . LYS A 1 245 ? -24.078 16.438 -1.443 1 89.62 245 LYS A N 1
ATOM 1941 C CA . LYS A 1 245 ? -23.688 17.266 -2.582 1 89.62 245 LYS A CA 1
ATOM 1942 C C . LYS A 1 245 ? -24.641 18.453 -2.752 1 89.62 245 LYS A C 1
ATOM 1944 O O . LYS A 1 245 ? -24.25 19.5 -3.262 1 89.62 245 LYS A O 1
ATOM 1949 N N . LYS A 1 246 ? -25.828 18.359 -2.301 1 90.94 246 LYS A N 1
ATOM 1950 C CA . LYS A 1 246 ? -26.828 19.422 -2.447 1 90.94 246 LYS A CA 1
ATOM 1951 C C . LYS A 1 246 ? -26.766 20.375 -1.263 1 90.94 246 LYS A C 1
ATOM 1953 O O . LYS A 1 246 ? -27.5 21.375 -1.234 1 90.94 246 LYS A O 1
ATOM 1958 N N . ASP A 1 247 ? -25.953 20.125 -0.301 1 93.69 247 ASP A N 1
ATOM 1959 C CA . ASP A 1 247 ? -25.828 20.969 0.886 1 93.69 247 ASP A CA 1
ATOM 1960 C C . ASP A 1 247 ? -25.281 22.344 0.527 1 93.69 247 ASP A C 1
ATOM 1962 O O . ASP A 1 247 ? -24.094 22.469 0.192 1 93.69 247 ASP A O 1
ATOM 1966 N N . ALA A 1 248 ? -26 23.375 0.687 1 93.81 248 ALA A N 1
ATOM 1967 C CA . ALA A 1 248 ? -25.641 24.734 0.302 1 93.81 248 ALA A CA 1
ATOM 1968 C C . ALA A 1 248 ? -24.484 25.25 1.135 1 93.81 248 ALA A C 1
ATOM 1970 O O . ALA A 1 248 ? -23.75 26.141 0.7 1 93.81 248 ALA A O 1
ATOM 1971 N N . SER A 1 249 ? -24.297 24.734 2.307 1 94.75 249 SER A N 1
ATOM 1972 C CA . SER A 1 249 ? -23.234 25.188 3.186 1 94.75 249 SER A CA 1
ATOM 1973 C C . SER A 1 249 ? -21.859 24.891 2.584 1 94.75 249 SER A C 1
ATOM 1975 O O . SER A 1 249 ? -20.844 25.453 3.02 1 94.75 249 SER A O 1
ATOM 1977 N N . LEU A 1 250 ? -21.797 24.016 1.597 1 96.06 250 LEU A N 1
ATOM 1978 C CA . LEU A 1 250 ? -20.547 23.625 0.962 1 96.06 250 LEU A CA 1
ATOM 1979 C C . LEU A 1 250 ? -20.094 24.672 -0.047 1 96.06 250 LEU A C 1
ATOM 1981 O O . LEU A 1 250 ? -18.938 24.672 -0.482 1 96.06 250 LEU A O 1
ATOM 1985 N N . GLU A 1 251 ? -20.969 25.578 -0.458 1 96.75 251 GLU A N 1
ATOM 1986 C CA . GLU A 1 251 ? -20.75 26.453 -1.613 1 96.75 251 GLU A CA 1
ATOM 1987 C C . GLU A 1 251 ? -19.469 27.25 -1.472 1 96.75 251 GLU A C 1
ATOM 1989 O O . GLU A 1 251 ? -18.672 27.344 -2.412 1 96.75 251 GLU A O 1
ATOM 1994 N N . PRO A 1 252 ? -19.219 27.922 -0.284 1 97 252 PRO A N 1
ATOM 1995 C CA . PRO A 1 252 ? -17.969 28.672 -0.153 1 97 252 PRO A CA 1
ATOM 1996 C C . PRO A 1 252 ? -16.734 27.797 -0.329 1 97 252 PRO A C 1
ATOM 1998 O O . PRO A 1 252 ? -15.758 28.219 -0.944 1 97 252 PRO A O 1
ATOM 2001 N N . MET A 1 253 ? -16.766 26.594 0.215 1 97.94 253 MET A N 1
ATOM 2002 C CA . MET A 1 253 ? -15.633 25.688 0.072 1 97.94 253 MET A CA 1
ATOM 2003 C C . MET A 1 253 ? -15.461 25.266 -1.38 1 97.94 253 MET A C 1
ATOM 2005 O O . MET A 1 253 ? -14.344 25.25 -1.901 1 97.94 253 MET A O 1
ATOM 2009 N N . ILE A 1 254 ? -16.562 24.938 -2.008 1 98.19 254 ILE A N 1
ATOM 2010 C CA . ILE A 1 254 ? -16.516 24.516 -3.404 1 98.19 254 ILE A CA 1
ATOM 2011 C C . ILE A 1 254 ? -15.93 25.641 -4.258 1 98.19 254 ILE A C 1
ATOM 2013 O O . ILE A 1 254 ? -15.133 25.391 -5.164 1 98.19 254 ILE A O 1
ATOM 2017 N N . ALA A 1 255 ? -16.312 26.859 -4.02 1 98.12 255 ALA A N 1
ATOM 2018 C CA . ALA A 1 255 ? -15.781 28 -4.758 1 98.12 255 ALA A CA 1
ATOM 2019 C C . ALA A 1 255 ? -14.266 28.109 -4.586 1 98.12 255 ALA A C 1
ATOM 2021 O O . ALA A 1 255 ? -13.547 28.359 -5.555 1 98.12 255 ALA A O 1
ATOM 2022 N N . ALA A 1 256 ? -13.766 27.938 -3.363 1 98.44 256 ALA A N 1
ATOM 2023 C CA . ALA A 1 256 ? -12.328 27.984 -3.096 1 98.44 256 ALA A CA 1
ATOM 2024 C C . ALA A 1 256 ? -11.602 26.859 -3.834 1 98.44 256 ALA A C 1
ATOM 2026 O O . ALA A 1 256 ? -10.508 27.062 -4.363 1 98.44 256 ALA A O 1
ATOM 2027 N N . LEU A 1 257 ? -12.219 25.656 -3.848 1 98.62 257 LEU A N 1
ATOM 2028 C CA . LEU A 1 257 ? -11.609 24.516 -4.52 1 98.62 257 LEU A CA 1
ATOM 2029 C C . LEU A 1 257 ? -11.523 24.75 -6.023 1 98.62 257 LEU A C 1
ATOM 2031 O O . LEU A 1 257 ? -10.492 24.484 -6.641 1 98.62 257 LEU A O 1
ATOM 2035 N N . ARG A 1 258 ? -12.57 25.234 -6.559 1 98.38 258 ARG A N 1
ATOM 2036 C CA . ARG A 1 258 ? -12.609 25.5 -7.992 1 98.38 258 ARG A CA 1
ATOM 2037 C C . ARG A 1 258 ? -11.594 26.562 -8.383 1 98.38 258 ARG A C 1
ATOM 2039 O O . ARG A 1 258 ? -10.945 26.469 -9.43 1 98.38 258 ARG A O 1
ATOM 2046 N N . ALA A 1 259 ? -11.453 27.594 -7.582 1 97.94 259 ALA A N 1
ATOM 2047 C CA . ALA A 1 259 ? -10.461 28.625 -7.832 1 97.94 259 ALA A CA 1
ATOM 2048 C C . ALA A 1 259 ? -9.047 28.047 -7.816 1 97.94 259 ALA A C 1
ATOM 2050 O O . ALA A 1 259 ? -8.188 28.453 -8.594 1 97.94 259 ALA A O 1
ATOM 2051 N N . ALA A 1 260 ? -8.828 27.062 -6.934 1 98 260 ALA A N 1
ATOM 2052 C CA . ALA A 1 260 ? -7.504 26.484 -6.758 1 98 260 ALA A CA 1
ATOM 2053 C C . ALA A 1 260 ? -7.121 25.625 -7.965 1 98 260 ALA A C 1
ATOM 2055 O O . ALA A 1 260 ? -5.945 25.531 -8.32 1 98 260 ALA A O 1
ATOM 2056 N N . VAL A 1 261 ? -8.117 24.953 -8.555 1 97.62 261 VAL A N 1
ATOM 2057 C CA . VAL A 1 261 ? -7.805 24 -9.617 1 97.62 261 VAL A CA 1
ATOM 2058 C C . VAL A 1 261 ? -7.914 24.688 -10.977 1 97.62 261 VAL A C 1
ATOM 2060 O O . VAL A 1 261 ? -7.598 24.094 -12.008 1 97.62 261 VAL A O 1
ATOM 2063 N N . ALA A 1 262 ? -8.414 25.922 -11 1 94 262 ALA A N 1
ATOM 2064 C CA . ALA A 1 262 ? -8.539 26.656 -12.258 1 94 262 ALA A CA 1
ATOM 2065 C C . ALA A 1 262 ? -7.172 26.891 -12.898 1 94 262 ALA A C 1
ATOM 2067 O O . ALA A 1 262 ? -6.184 27.125 -12.203 1 94 262 ALA A O 1
ATOM 2068 N N . PRO A 1 263 ? -7.156 26.531 -14.195 1 84.62 263 PRO A N 1
ATOM 2069 C CA . PRO A 1 263 ? -5.875 26.75 -14.867 1 84.62 263 PRO A CA 1
ATOM 2070 C C . PRO A 1 263 ? -5.348 28.172 -14.656 1 84.62 263 PRO A C 1
ATOM 2072 O O . PRO A 1 263 ? -6.137 29.109 -14.523 1 84.62 263 PRO A O 1
ATOM 2075 N N . SER A 1 264 ? -4.23 28.328 -14.023 1 65.12 264 SER A N 1
ATOM 2076 C CA . SER A 1 264 ? -3.635 29.656 -13.875 1 65.12 264 SER A CA 1
ATOM 2077 C C . SER A 1 264 ? -3.693 30.438 -15.18 1 65.12 264 SER A C 1
ATOM 2079 O O . SER A 1 264 ? -3.336 29.922 -16.234 1 65.12 264 SER A O 1
ATOM 2081 N N . ILE A 1 265 ? -4.625 31.219 -15.305 1 51.16 265 ILE A N 1
ATOM 2082 C CA . ILE A 1 265 ? -4.602 32.094 -16.469 1 51.16 265 ILE A CA 1
ATOM 2083 C C . ILE A 1 265 ? -3.242 32.781 -16.578 1 51.16 265 ILE A C 1
ATOM 2085 O O . ILE A 1 265 ? -2.871 33.562 -15.703 1 51.16 265 ILE A O 1
ATOM 2089 N N . VAL A 1 266 ? -2.271 31.984 -16.906 1 46.19 266 VAL A N 1
ATOM 2090 C CA . VAL A 1 266 ? -1.121 32.812 -17.297 1 46.19 266 VAL A CA 1
ATOM 2091 C C . VAL A 1 266 ? -1.59 34 -18.094 1 46.19 266 VAL A C 1
ATOM 2093 O O . VAL A 1 266 ? -2.314 33.875 -19.094 1 46.19 266 VAL A O 1
ATOM 2096 N N . PRO A 1 267 ? -1.592 35.156 -17.391 1 39.31 267 PRO A N 1
ATOM 2097 C CA . PRO A 1 267 ? -1.888 36.281 -18.25 1 39.31 267 PRO A CA 1
ATOM 2098 C C . PRO A 1 267 ? -1.209 36.188 -19.625 1 39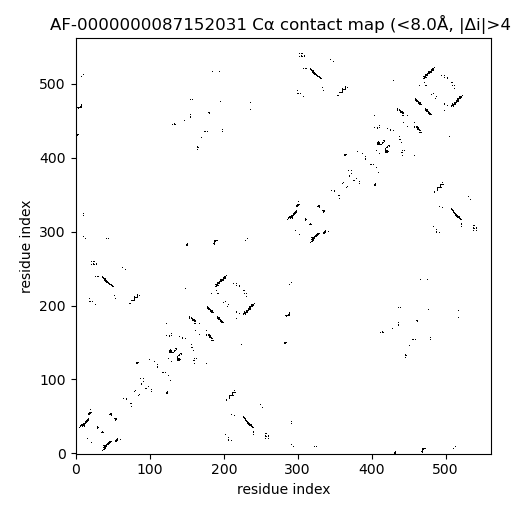.31 267 PRO A C 1
ATOM 2100 O O . PRO A 1 267 ? -0.059 35.75 -19.719 1 39.31 267 PRO A O 1
ATOM 2103 N N . GLY A 1 268 ? -1.965 35.812 -20.594 1 36.59 268 GLY A N 1
ATOM 2104 C CA . GLY A 1 268 ? -1.449 35.812 -21.953 1 36.59 268 GLY A CA 1
ATOM 2105 C C . GLY A 1 268 ? -0.377 36.844 -22.172 1 36.59 268 GLY A C 1
ATOM 2106 O O . GLY A 1 268 ? -0.373 37.906 -21.516 1 36.59 268 GLY A O 1
ATOM 2107 N N . ILE A 1 269 ? 0.783 36.375 -22.656 1 37.22 269 ILE A N 1
ATOM 2108 C CA . ILE A 1 269 ? 1.767 37.281 -23.25 1 37.22 269 ILE A CA 1
ATOM 2109 C C . ILE A 1 269 ? 1.054 38.438 -23.969 1 37.22 269 ILE A C 1
ATOM 2111 O O . ILE A 1 269 ? 0.147 38.188 -24.766 1 37.22 269 ILE A O 1
ATOM 2115 N N . GLY A 1 270 ? 0.983 39.5 -23.266 1 32.69 270 GLY A N 1
ATOM 2116 C CA . GLY A 1 270 ? 0.561 40.75 -23.891 1 32.69 270 GLY A CA 1
ATOM 2117 C C . GLY A 1 270 ? 0.872 40.812 -25.375 1 32.69 270 GLY A C 1
ATOM 2118 O O . GLY A 1 270 ? 1.814 40.188 -25.844 1 32.69 270 GLY A O 1
ATOM 2119 N N . GLU A 1 271 ? -0.176 41 -26.203 1 34.72 271 GLU A N 1
ATOM 2120 C CA . GLU A 1 271 ? -0.101 41.188 -27.641 1 34.72 271 GLU A CA 1
ATOM 2121 C C . GLU A 1 271 ? 1.147 41.969 -28.031 1 34.72 271 GLU A C 1
ATOM 2123 O O . GLU A 1 271 ? 1.508 42.938 -27.359 1 34.72 271 GLU A O 1
ATOM 2128 N N . PRO A 1 272 ? 2.02 41.281 -28.734 1 31.61 272 PRO A N 1
ATOM 2129 C CA . PRO A 1 272 ? 3.146 42.094 -29.141 1 31.61 272 PRO A CA 1
ATOM 2130 C C . PRO A 1 272 ? 2.717 43.531 -29.531 1 31.61 272 PRO A C 1
ATOM 2132 O O . PRO A 1 272 ? 1.72 43.688 -30.234 1 31.61 272 PRO A O 1
ATOM 2135 N N . VAL A 1 273 ? 2.928 44.438 -28.688 1 32.88 273 VAL A N 1
ATOM 2136 C CA . VAL A 1 273 ? 2.773 45.844 -29.094 1 32.88 273 VAL A CA 1
ATOM 2137 C C . VAL A 1 273 ? 3.379 46.031 -30.484 1 32.88 273 VAL A C 1
ATOM 2139 O O . VAL A 1 273 ? 4.547 45.719 -30.719 1 32.88 273 VAL A O 1
ATOM 2142 N N . GLY A 1 274 ? 2.584 45.875 -31.531 1 32.38 274 GLY A N 1
ATOM 2143 C CA . GLY A 1 274 ? 2.938 46.188 -32.906 1 32.38 274 GLY A CA 1
ATOM 2144 C C . GLY A 1 274 ? 3.836 47.406 -33.031 1 32.38 274 GLY A C 1
ATOM 2145 O O . GLY A 1 274 ? 3.566 48.438 -32.438 1 32.38 274 GLY A O 1
ATOM 2146 N N . LEU A 1 275 ? 5.152 47.125 -33.219 1 28.36 275 LEU A N 1
ATOM 2147 C CA . LEU A 1 275 ? 6.145 48.156 -33.531 1 28.36 275 LEU A CA 1
ATOM 2148 C C . LEU A 1 275 ? 5.605 49.125 -34.531 1 28.36 275 LEU A C 1
ATOM 2150 O O . LEU A 1 275 ? 5.359 48.781 -35.688 1 28.36 275 LEU A O 1
ATOM 2154 N N . ALA A 1 276 ? 4.77 50.094 -34.125 1 31.28 276 ALA A N 1
ATOM 2155 C CA . ALA A 1 276 ? 4.512 51.25 -34.969 1 31.28 276 ALA A CA 1
ATOM 2156 C C . ALA A 1 276 ? 5.812 51.875 -35.469 1 31.28 276 ALA A C 1
ATOM 2158 O O . ALA A 1 276 ? 6.453 52.656 -34.719 1 31.28 276 ALA A O 1
ATOM 2159 N N . GLY A 1 277 ? 6.91 51.031 -35.719 1 24.86 277 GLY A N 1
ATOM 2160 C CA . GLY A 1 277 ? 8.086 51.719 -36.219 1 24.86 277 GLY A CA 1
ATOM 2161 C C . GLY A 1 277 ? 7.844 52.375 -37.562 1 24.86 277 GLY A C 1
ATOM 2162 O O . GLY A 1 277 ? 7.398 51.719 -38.531 1 24.86 277 GLY A O 1
ATOM 2163 N N . GLY A 1 278 ? 7.406 53.625 -37.5 1 26.16 278 GLY A N 1
ATOM 2164 C CA . GLY A 1 278 ? 7.504 54.625 -38.562 1 26.16 278 GLY A CA 1
ATOM 2165 C C . GLY A 1 278 ? 8.875 54.688 -39.219 1 26.16 278 GLY A C 1
ATOM 2166 O O . GLY A 1 278 ? 9.859 55.062 -38.562 1 26.16 278 GLY A O 1
ATOM 2167 N N . VAL A 1 279 ? 9.312 53.75 -39.938 1 21.34 279 VAL A N 1
ATOM 2168 C CA . VAL A 1 279 ? 10.477 54.062 -40.781 1 21.34 279 VAL A CA 1
ATOM 2169 C C . VAL A 1 279 ? 10.156 55.219 -41.719 1 21.34 279 VAL A C 1
ATOM 2171 O O . VAL A 1 279 ? 9.203 55.156 -42.5 1 21.34 279 VAL A O 1
ATOM 2174 N N . SER A 1 280 ? 10.266 56.312 -41.156 1 23.47 280 SER A N 1
ATOM 2175 C CA . SER A 1 280 ? 10.5 57.469 -42.031 1 23.47 280 SER A CA 1
ATOM 2176 C C . SER A 1 280 ? 11.609 57.156 -43.062 1 23.47 280 SER A C 1
ATOM 2178 O O . SER A 1 280 ? 12.711 56.781 -42.656 1 23.47 280 SER A O 1
ATOM 2180 N N . VAL A 1 281 ? 11.242 56.844 -44.219 1 19.48 281 VAL A N 1
ATOM 2181 C CA . VAL A 1 281 ? 12.031 57.344 -45.344 1 19.48 281 VAL A CA 1
ATOM 2182 C C . VAL A 1 281 ? 11.945 58.875 -45.406 1 19.48 281 VAL A C 1
ATOM 2184 O O . VAL A 1 281 ? 10.891 59.469 -45.125 1 19.48 281 VAL A O 1
ATOM 2187 N N . MET B 1 1 ? 30.031 5.16 -3.766 1 28.11 1 MET B N 1
ATOM 2188 C CA . MET B 1 1 ? 28.891 4.727 -2.971 1 28.11 1 MET B CA 1
ATOM 2189 C C . MET B 1 1 ? 27.656 4.543 -3.846 1 28.11 1 MET B C 1
ATOM 2191 O O . MET B 1 1 ? 27.234 5.473 -4.539 1 28.11 1 MET B O 1
ATOM 2195 N N . SER B 1 2 ? 27.438 3.416 -4.301 1 33.84 2 SER B N 1
ATOM 2196 C CA . SER B 1 2 ? 26.547 3.287 -5.445 1 33.84 2 SER B CA 1
ATOM 2197 C C . SER B 1 2 ? 25.156 3.812 -5.121 1 33.84 2 SER B C 1
ATOM 2199 O O . SER B 1 2 ? 24.5 3.326 -4.195 1 33.84 2 SER B O 1
ATOM 2201 N N . ARG B 1 3 ? 24.953 5.082 -5.277 1 46.25 3 ARG B N 1
ATOM 2202 C CA . ARG B 1 3 ? 23.703 5.82 -5.164 1 46.25 3 ARG B CA 1
ATOM 2203 C C . ARG B 1 3 ? 22.547 5.012 -5.727 1 46.25 3 ARG B C 1
ATOM 2205 O O . ARG B 1 3 ? 22.719 4.23 -6.668 1 46.25 3 ARG B O 1
ATOM 2212 N N . SER B 1 4 ? 21.531 4.812 -4.836 1 55.84 4 SER B N 1
ATOM 2213 C CA . SER B 1 4 ? 20.344 4.129 -5.344 1 55.84 4 SER B CA 1
ATOM 2214 C C . SER B 1 4 ? 19.969 4.629 -6.734 1 55.84 4 SER B C 1
ATOM 2216 O O . SER B 1 4 ? 20.062 5.828 -7.012 1 55.84 4 SER B O 1
ATOM 2218 N N . ASN B 1 5 ? 20.062 3.811 -7.844 1 65.81 5 ASN B N 1
ATOM 2219 C CA . ASN B 1 5 ? 19.719 4.152 -9.219 1 65.81 5 ASN B CA 1
ATOM 2220 C C . ASN B 1 5 ? 18.203 4.352 -9.375 1 65.81 5 ASN B C 1
ATOM 2222 O O . ASN B 1 5 ? 17.703 4.516 -10.484 1 65.81 5 ASN B O 1
ATOM 2226 N N . SER B 1 6 ? 17.547 4.48 -8.133 1 76 6 SER B N 1
ATOM 2227 C CA . SER B 1 6 ? 16.094 4.656 -8.234 1 76 6 SER B CA 1
ATOM 2228 C C . SER B 1 6 ? 15.742 6.098 -8.578 1 76 6 SER B C 1
ATOM 2230 O O . SER B 1 6 ? 16.531 7.016 -8.336 1 76 6 SER B O 1
ATOM 2232 N N . HIS B 1 7 ? 14.578 6.254 -9.289 1 85.81 7 HIS B N 1
ATOM 2233 C CA . HIS B 1 7 ? 14.086 7.562 -9.703 1 85.81 7 HIS B CA 1
ATOM 2234 C C . HIS B 1 7 ? 12.742 7.879 -9.062 1 85.81 7 HIS B C 1
ATOM 2236 O O . HIS B 1 7 ? 11.938 6.977 -8.828 1 85.81 7 HIS B O 1
ATOM 2242 N N . ALA B 1 8 ? 12.531 9.062 -8.695 1 90.88 8 ALA B N 1
ATOM 2243 C CA . ALA B 1 8 ? 11.266 9.516 -8.133 1 90.88 8 ALA B CA 1
ATOM 2244 C C . ALA B 1 8 ? 10.281 9.906 -9.227 1 90.88 8 ALA B C 1
ATOM 2246 O O . ALA B 1 8 ? 9.875 11.07 -9.328 1 90.88 8 ALA B O 1
ATOM 2247 N N . ASP B 1 9 ? 9.836 8.945 -9.984 1 91.62 9 ASP B N 1
ATOM 2248 C CA . ASP B 1 9 ? 8.969 9.203 -11.125 1 91.62 9 ASP B CA 1
ATOM 2249 C C . ASP B 1 9 ? 7.516 9.375 -10.68 1 91.62 9 ASP B C 1
ATOM 2251 O O . ASP B 1 9 ? 7.152 9.008 -9.562 1 91.62 9 ASP B O 1
ATOM 2255 N N . GLU B 1 10 ? 6.742 10.008 -11.617 1 94.56 10 GLU B N 1
ATOM 2256 C CA . GLU B 1 10 ? 5.297 9.961 -11.43 1 94.56 10 GLU B CA 1
ATOM 2257 C C . GLU B 1 10 ? 4.785 8.523 -11.453 1 94.56 10 GLU B C 1
ATOM 2259 O O . GLU B 1 10 ? 5.293 7.691 -12.211 1 94.56 10 GLU B O 1
ATOM 2264 N N . PRO B 1 11 ? 3.779 8.242 -10.594 1 97.12 11 PRO B N 1
ATOM 2265 C CA . PRO B 1 11 ? 3.254 6.875 -10.586 1 97.12 11 PRO B CA 1
ATOM 2266 C C . PRO B 1 11 ? 2.816 6.402 -11.969 1 97.12 11 PRO B C 1
ATOM 2268 O O . PRO B 1 11 ? 2.172 7.148 -12.711 1 97.12 11 PRO B O 1
ATOM 2271 N N . THR B 1 12 ? 3.205 5.223 -12.32 1 97.12 12 THR B N 1
ATOM 2272 C CA . THR B 1 12 ? 2.848 4.574 -13.578 1 97.12 12 THR B CA 1
ATOM 2273 C C . THR B 1 12 ? 1.773 3.516 -13.352 1 97.12 12 THR B C 1
ATOM 2275 O O . THR B 1 12 ? 1.83 2.762 -12.383 1 97.12 12 THR B O 1
ATOM 2278 N N . VAL B 1 13 ? 0.781 3.455 -14.258 1 98.19 13 VAL B N 1
ATOM 2279 C CA . VAL B 1 13 ? -0.238 2.412 -14.211 1 98.19 13 VAL B CA 1
ATOM 2280 C C . VAL B 1 13 ? -0.166 1.559 -15.469 1 98.19 13 VAL B C 1
ATOM 2282 O O . VAL B 1 13 ? -0.127 2.09 -16.578 1 98.19 13 VAL B O 1
ATOM 2285 N N . ILE B 1 14 ? -0.073 0.314 -15.344 1 98.25 14 ILE B N 1
ATOM 2286 C CA . ILE B 1 14 ? -0.223 -0.653 -16.422 1 98.25 14 ILE B CA 1
ATOM 2287 C C . ILE B 1 14 ? -1.46 -1.513 -16.188 1 98.25 14 ILE B C 1
ATOM 2289 O O . ILE B 1 14 ? -1.549 -2.209 -15.172 1 98.25 14 ILE B O 1
ATOM 2293 N N . SER B 1 15 ? -2.406 -1.462 -17.047 1 98.06 15 SER B N 1
ATOM 2294 C CA . SER B 1 15 ? -3.637 -2.236 -16.938 1 98.06 15 SER B CA 1
ATOM 2295 C C . SER B 1 15 ? -3.785 -3.221 -18.094 1 98.06 15 SER B C 1
ATOM 2297 O O . SER B 1 15 ? -3.445 -2.902 -19.234 1 98.06 15 SER B O 1
ATOM 2299 N N . ASP B 1 16 ? -4.223 -4.383 -17.828 1 98.31 16 ASP B N 1
ATOM 2300 C CA . ASP B 1 16 ? -4.453 -5.383 -18.875 1 98.31 16 ASP B CA 1
ATOM 2301 C C . ASP B 1 16 ? -5.477 -6.422 -18.422 1 98.31 16 ASP B C 1
ATOM 2303 O O . ASP B 1 16 ? -5.793 -6.508 -17.234 1 98.31 16 ASP B O 1
ATOM 2307 N N . THR B 1 17 ? -6.074 -7.164 -19.344 1 98.19 17 THR B N 1
ATOM 2308 C CA . THR B 1 17 ? -7.023 -8.227 -19.031 1 98.19 17 THR B CA 1
ATOM 2309 C C . THR B 1 17 ? -6.332 -9.594 -19.062 1 98.19 17 THR B C 1
ATOM 2311 O O . THR B 1 17 ? -6.969 -10.617 -18.828 1 98.19 17 THR B O 1
ATOM 2314 N N . ASN B 1 18 ? -5.02 -9.586 -19.359 1 98.62 18 ASN B N 1
ATOM 2315 C CA . ASN B 1 18 ? -4.199 -10.789 -19.469 1 98.62 18 ASN B CA 1
ATOM 2316 C C . ASN B 1 18 ? -2.918 -10.664 -18.641 1 98.62 18 ASN B C 1
ATOM 2318 O O . ASN B 1 18 ? -2.166 -9.703 -18.797 1 98.62 18 ASN B O 1
ATOM 2322 N N . LEU B 1 19 ? -2.641 -11.617 -17.75 1 98.81 19 LEU B N 1
ATOM 2323 C CA . LEU B 1 19 ? -1.512 -11.547 -16.828 1 98.81 19 LEU B CA 1
ATOM 2324 C C . LEU B 1 19 ? -0.191 -11.508 -17.594 1 98.81 19 LEU B C 1
ATOM 2326 O O . LEU B 1 19 ? 0.679 -10.688 -17.297 1 98.81 19 LEU B O 1
ATOM 2330 N N . SER B 1 20 ? -0.032 -12.375 -18.578 1 98.81 20 SER B N 1
ATOM 2331 C CA . SER B 1 20 ? 1.203 -12.438 -19.359 1 98.81 20 SER B CA 1
ATOM 2332 C C . SER B 1 20 ? 1.467 -11.125 -20.094 1 98.81 20 SER B C 1
ATOM 2334 O O . SER B 1 20 ? 2.594 -10.633 -20.094 1 98.81 20 SER B O 1
ATOM 2336 N N . ARG B 1 21 ? 0.437 -10.656 -20.719 1 98.69 21 ARG B N 1
ATOM 2337 C CA . ARG B 1 21 ? 0.582 -9.422 -21.484 1 98.69 21 ARG B CA 1
ATOM 2338 C C . ARG B 1 21 ? 0.874 -8.234 -20.562 1 98.69 21 ARG B C 1
ATOM 2340 O O . ARG B 1 21 ? 1.715 -7.395 -20.875 1 98.69 21 ARG B O 1
ATOM 2347 N N . GLY B 1 22 ? 0.161 -8.164 -19.422 1 98.62 22 GLY B N 1
ATOM 2348 C CA . GLY B 1 22 ? 0.453 -7.113 -18.453 1 98.62 22 GLY B CA 1
ATOM 2349 C C . GLY B 1 22 ? 1.891 -7.133 -17.969 1 98.62 22 GLY B C 1
ATOM 2350 O O . GLY B 1 22 ? 2.547 -6.09 -17.922 1 98.62 22 GLY B O 1
ATOM 2351 N N . TRP B 1 23 ? 2.352 -8.32 -17.625 1 98.81 23 TRP B N 1
ATOM 2352 C CA . TRP B 1 23 ? 3.738 -8.461 -17.188 1 98.81 23 TRP B CA 1
ATOM 2353 C C . TRP B 1 23 ? 4.699 -8.102 -18.312 1 98.81 23 TRP B C 1
ATOM 2355 O O . TRP B 1 23 ? 5.723 -7.453 -18.078 1 98.81 23 TRP B O 1
ATOM 2365 N N . ALA B 1 24 ? 4.387 -8.555 -19.516 1 98.81 24 ALA B N 1
ATOM 2366 C CA . ALA B 1 24 ? 5.23 -8.258 -20.672 1 98.81 24 ALA B CA 1
ATOM 2367 C C . ALA B 1 24 ? 5.359 -6.754 -20.891 1 98.81 24 ALA B C 1
ATOM 2369 O O . ALA B 1 24 ? 6.449 -6.254 -21.172 1 98.81 24 ALA B O 1
ATOM 2370 N N . ARG B 1 25 ? 4.285 -6.027 -20.766 1 98.62 25 ARG B N 1
ATOM 2371 C CA . ARG B 1 25 ? 4.312 -4.574 -20.891 1 98.62 25 ARG B CA 1
ATOM 2372 C C . ARG B 1 25 ? 5.242 -3.949 -19.859 1 98.62 25 ARG B C 1
ATOM 2374 O O . ARG B 1 25 ? 6.012 -3.041 -20.188 1 98.62 25 ARG B O 1
ATOM 2381 N N . LEU B 1 26 ? 5.133 -4.453 -18.656 1 98.5 26 LEU B N 1
ATOM 2382 C CA . LEU B 1 26 ? 6 -3.961 -17.594 1 98.5 26 LEU B CA 1
ATOM 2383 C C . LEU B 1 26 ? 7.465 -4.254 -17.906 1 98.5 26 LEU B C 1
ATOM 2385 O O . LEU B 1 26 ? 8.305 -3.35 -17.875 1 98.5 26 LEU B O 1
ATOM 2389 N N . PHE B 1 27 ? 7.758 -5.492 -18.234 1 98.25 27 PHE B N 1
ATOM 2390 C CA . PHE B 1 27 ? 9.125 -5.906 -18.516 1 98.25 27 PHE B CA 1
ATOM 2391 C C . PHE B 1 27 ? 9.719 -5.074 -19.656 1 98.25 27 PHE B C 1
ATOM 2393 O O . PHE B 1 27 ? 10.812 -4.523 -19.516 1 98.25 27 PHE B O 1
ATOM 2400 N N . LEU B 1 28 ? 8.992 -4.953 -20.734 1 98.06 28 LEU B N 1
ATOM 2401 C CA . LEU B 1 28 ? 9.484 -4.27 -21.938 1 98.06 28 LEU B CA 1
ATOM 2402 C C . LEU B 1 28 ? 9.609 -2.771 -21.688 1 98.06 28 LEU B C 1
ATOM 2404 O O . LEU B 1 28 ? 10.5 -2.121 -22.234 1 98.06 28 LEU B O 1
ATOM 2408 N N . ALA B 1 29 ? 8.711 -2.213 -20.859 1 97.25 29 ALA B N 1
ATOM 2409 C CA . ALA B 1 29 ? 8.789 -0.79 -20.547 1 97.25 29 ALA B CA 1
ATOM 2410 C C . ALA B 1 29 ? 10.148 -0.446 -19.922 1 97.25 29 ALA B C 1
ATOM 2412 O O . ALA B 1 29 ? 10.703 0.622 -20.188 1 97.25 29 ALA B O 1
ATOM 2413 N N . ILE B 1 30 ? 10.633 -1.313 -19.062 1 96.5 30 ILE B N 1
ATOM 2414 C CA . ILE B 1 30 ? 11.922 -1.068 -18.438 1 96.5 30 ILE B CA 1
ATOM 2415 C C . ILE B 1 30 ? 13.047 -1.48 -19.391 1 96.5 30 ILE B C 1
ATOM 2417 O O . ILE B 1 30 ? 14 -0.73 -19.594 1 96.5 30 ILE B O 1
ATOM 2421 N N . TYR B 1 31 ? 12.883 -2.648 -20.016 1 96.38 31 TYR B N 1
ATOM 2422 C CA . TYR B 1 31 ? 13.898 -3.234 -20.891 1 96.38 31 TYR B CA 1
ATOM 2423 C C . TYR B 1 31 ? 14.25 -2.289 -22.031 1 96.38 31 TYR B C 1
ATOM 2425 O O . TYR B 1 31 ? 15.414 -2.18 -22.422 1 96.38 31 TYR B O 1
ATOM 2433 N N . ASP B 1 32 ? 13.281 -1.611 -22.562 1 95.81 32 ASP B N 1
ATOM 2434 C CA . ASP B 1 32 ? 13.469 -0.779 -23.75 1 95.81 32 ASP B CA 1
ATOM 2435 C C . ASP B 1 32 ? 13.898 0.635 -23.359 1 95.81 32 ASP B C 1
ATOM 2437 O O . ASP B 1 32 ? 14.18 1.463 -24.234 1 95.81 32 ASP B O 1
ATOM 2441 N N . SER B 1 33 ? 13.961 0.898 -22.109 1 92.56 33 SER B N 1
ATOM 2442 C CA . SER B 1 33 ? 14.344 2.232 -21.656 1 92.56 33 SER B CA 1
ATOM 2443 C C . SER B 1 33 ? 15.773 2.25 -21.125 1 92.56 33 SER B C 1
ATOM 2445 O O . SER B 1 33 ? 16.438 1.213 -21.094 1 92.56 33 SER B O 1
ATOM 2447 N N . ARG B 1 34 ? 16.281 3.449 -20.859 1 89.12 34 ARG B N 1
ATOM 2448 C CA . ARG B 1 34 ? 17.594 3.59 -20.234 1 89.12 34 ARG B CA 1
ATOM 2449 C C . ARG B 1 34 ? 17.516 3.367 -18.734 1 89.12 34 ARG B C 1
ATOM 2451 O O . ARG B 1 3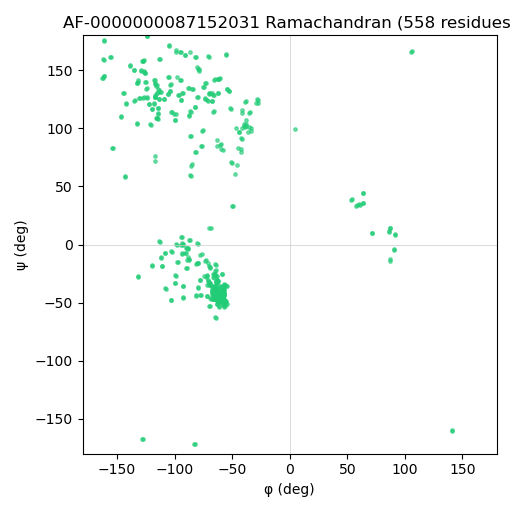4 ? 18.531 3.328 -18.047 1 89.12 34 ARG B O 1
ATOM 2458 N N . ARG B 1 35 ? 16.266 3.068 -18.281 1 88.94 35 ARG B N 1
ATOM 2459 C CA . ARG B 1 35 ? 16.062 2.877 -16.844 1 88.94 35 ARG B CA 1
ATOM 2460 C C . ARG B 1 35 ? 16.25 1.415 -16.453 1 88.94 35 ARG B C 1
ATOM 2462 O O . ARG B 1 35 ? 16.344 0.542 -17.328 1 88.94 35 ARG B O 1
ATOM 2469 N N . THR B 1 36 ? 16.422 1.29 -15.164 1 92.44 36 THR B N 1
ATOM 2470 C CA . THR B 1 36 ? 16.516 -0.069 -14.641 1 92.44 36 THR B CA 1
ATOM 2471 C C . THR B 1 36 ? 15.312 -0.396 -13.758 1 92.44 36 THR B C 1
ATOM 2473 O O . THR B 1 36 ? 15.227 -1.49 -13.195 1 92.44 36 THR B O 1
ATOM 2476 N N . GLU B 1 37 ? 14.383 0.582 -13.672 1 94.19 37 GLU B N 1
ATOM 2477 C CA . GLU B 1 37 ? 13.25 0.383 -12.766 1 94.19 37 GLU B CA 1
ATOM 2478 C C . GLU B 1 37 ? 12.102 1.326 -13.109 1 94.19 37 GLU B C 1
ATOM 2480 O O . GLU B 1 37 ? 12.273 2.281 -13.867 1 94.19 37 GLU B O 1
ATOM 2485 N N . ILE B 1 38 ? 10.969 0.985 -12.695 1 95.06 38 ILE B N 1
ATOM 2486 C CA . ILE B 1 38 ? 9.828 1.887 -12.594 1 95.06 38 ILE B CA 1
ATOM 2487 C C . ILE B 1 38 ? 9.461 2.092 -11.125 1 95.06 38 ILE B C 1
ATOM 2489 O O . ILE B 1 38 ? 9.234 1.123 -10.398 1 95.06 38 ILE B O 1
ATOM 2493 N N . SER B 1 39 ? 9.406 3.338 -10.664 1 93.69 39 SER B N 1
ATOM 2494 C CA . SER B 1 39 ? 9.156 3.664 -9.258 1 93.69 39 SER B CA 1
ATOM 2495 C C . SER B 1 39 ? 8.367 4.961 -9.125 1 93.69 39 SER B C 1
ATOM 2497 O O . SER B 1 39 ? 8.883 6.043 -9.422 1 93.69 39 SER B O 1
ATOM 2499 N N . PRO B 1 40 ? 6.996 4.84 -8.648 1 95.69 40 PRO B N 1
ATOM 2500 C CA . PRO B 1 40 ? 6.27 3.613 -8.305 1 95.69 40 PRO B CA 1
ATOM 2501 C C . PRO B 1 40 ? 5.445 3.074 -9.477 1 95.69 40 PRO B C 1
ATOM 2503 O O . PRO B 1 40 ? 5.336 3.73 -10.516 1 95.69 40 PRO B O 1
ATOM 2506 N N . LEU B 1 41 ? 5.016 1.859 -9.336 1 97.19 41 LEU B N 1
ATOM 2507 C CA . LEU B 1 41 ? 4.195 1.17 -10.328 1 97.19 41 LEU B CA 1
ATOM 2508 C C . LEU B 1 41 ? 2.914 0.639 -9.695 1 97.19 41 LEU B C 1
ATOM 2510 O O . LEU B 1 41 ? 2.93 0.15 -8.562 1 97.19 41 LEU B O 1
ATOM 2514 N N . THR B 1 42 ? 1.794 0.761 -10.438 1 98.38 42 THR B N 1
ATOM 2515 C CA . THR B 1 42 ? 0.623 -0.061 -10.156 1 98.38 42 THR B CA 1
ATOM 2516 C C . THR B 1 42 ? 0.259 -0.917 -11.367 1 98.38 42 THR B C 1
ATOM 2518 O O . THR B 1 42 ? -0.007 -0.39 -12.453 1 98.38 42 THR B O 1
ATOM 2521 N N . LEU B 1 43 ? 0.324 -2.182 -11.234 1 98.62 43 LEU B N 1
ATOM 2522 C CA . LEU B 1 43 ? -0.18 -3.117 -12.234 1 98.62 43 LEU B CA 1
ATOM 2523 C C . LEU B 1 43 ? -1.606 -3.547 -11.906 1 98.62 43 LEU B C 1
ATOM 2525 O O . LEU B 1 43 ? -1.875 -4.031 -10.805 1 98.62 43 LEU B O 1
ATOM 2529 N N . SER B 1 44 ? -2.523 -3.361 -12.82 1 98.75 44 SER B N 1
ATOM 2530 C CA . SER B 1 44 ? -3.936 -3.672 -12.617 1 98.75 44 SER B CA 1
ATOM 2531 C C . SER B 1 44 ? -4.41 -4.742 -13.594 1 98.75 44 SER B C 1
ATOM 2533 O O . SER B 1 44 ? -4.316 -4.566 -14.812 1 98.75 44 SER B O 1
ATOM 2535 N N . LEU B 1 45 ? -4.887 -5.828 -13.078 1 98.62 45 LEU B N 1
ATOM 2536 C CA . LEU B 1 45 ? -5.332 -6.953 -13.898 1 98.62 45 LEU B CA 1
ATOM 2537 C C . LEU B 1 45 ? -6.84 -7.152 -13.773 1 98.62 45 LEU B C 1
ATOM 2539 O O . LEU B 1 45 ? -7.391 -7.078 -12.672 1 98.62 45 LEU B O 1
ATOM 2543 N N . THR B 1 46 ? -7.516 -7.32 -14.852 1 98.19 46 THR B N 1
ATOM 2544 C CA . THR B 1 46 ? -8.898 -7.758 -14.961 1 98.19 46 THR B CA 1
ATOM 2545 C C . THR B 1 46 ? -9.023 -8.945 -15.906 1 98.19 46 THR B C 1
ATOM 2547 O O . THR B 1 46 ? -8.031 -9.617 -16.203 1 98.19 46 THR B O 1
ATOM 2550 N N . GLY B 1 47 ? -10.195 -9.312 -16.312 1 97.12 47 GLY B N 1
ATOM 2551 C CA . GLY B 1 47 ? -10.414 -10.375 -17.281 1 97.12 47 GLY B CA 1
ATOM 2552 C C . GLY B 1 47 ? -10.5 -11.75 -16.641 1 97.12 47 GLY B C 1
ATOM 2553 O O . GLY B 1 47 ? -10.312 -12.766 -17.328 1 97.12 47 GLY B O 1
ATOM 2554 N N . PHE B 1 48 ? -10.664 -11.82 -15.344 1 98.19 48 PHE B N 1
ATOM 2555 C CA . PHE B 1 48 ? -10.836 -13.094 -14.656 1 98.19 48 PHE B CA 1
ATOM 2556 C C . PHE B 1 48 ? -12.094 -13.805 -15.133 1 98.19 48 PHE B C 1
ATOM 2558 O O . PHE B 1 48 ? -13.117 -13.164 -15.383 1 98.19 48 PHE B O 1
ATOM 2565 N N . ASP B 1 49 ? -12.086 -15.117 -15.266 1 97.25 49 ASP B N 1
ATOM 2566 C CA . ASP B 1 49 ? -13.297 -15.852 -15.609 1 97.25 49 ASP B CA 1
ATOM 2567 C C . ASP B 1 49 ? -14.141 -16.125 -14.359 1 97.25 49 ASP B C 1
ATOM 2569 O O . ASP B 1 49 ? -13.852 -15.602 -13.281 1 97.25 49 ASP B O 1
ATOM 2573 N N . ALA B 1 50 ? -15.141 -16.906 -14.5 1 94.88 50 ALA B N 1
ATOM 2574 C CA . ALA B 1 50 ? -16.125 -17.109 -13.43 1 94.88 50 ALA B CA 1
ATOM 2575 C C . ALA B 1 50 ? -15.477 -17.781 -12.219 1 94.88 50 ALA B C 1
ATOM 2577 O O . ALA B 1 50 ? -15.922 -17.594 -11.086 1 94.88 50 ALA B O 1
ATOM 2578 N N . ALA B 1 51 ? -14.398 -18.531 -12.461 1 94.06 51 ALA B N 1
ATOM 2579 C CA . ALA B 1 51 ? -13.711 -19.234 -11.375 1 94.06 51 ALA B CA 1
ATOM 2580 C C . ALA B 1 51 ? -12.578 -18.391 -10.805 1 94.06 51 ALA B C 1
ATOM 2582 O O . ALA B 1 51 ? -11.875 -18.812 -9.883 1 94.06 51 ALA B O 1
ATOM 2583 N N . GLY B 1 52 ? -12.352 -17.188 -11.297 1 96.19 52 GLY B N 1
ATOM 2584 C CA . GLY B 1 52 ? -11.312 -16.297 -10.828 1 96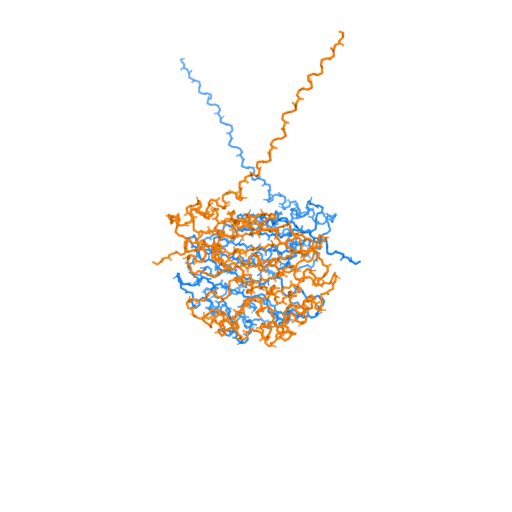.19 52 GLY B CA 1
ATOM 2585 C C . GLY B 1 52 ? -9.969 -16.531 -11.492 1 96.19 52 GLY B C 1
ATOM 2586 O O . GLY B 1 52 ? -8.938 -16.031 -11.031 1 96.19 52 GLY B O 1
ATOM 2587 N N . VAL B 1 53 ? -9.945 -17.328 -12.547 1 96.94 53 VAL B N 1
ATOM 2588 C CA . VAL B 1 53 ? -8.703 -17.641 -13.234 1 96.94 53 VAL B CA 1
ATOM 2589 C C . VAL B 1 53 ? -8.328 -16.484 -14.172 1 96.94 53 VAL B C 1
ATOM 2591 O O . VAL B 1 53 ? -9.141 -16.047 -14.977 1 96.94 53 VAL B O 1
ATOM 2594 N N . VAL B 1 54 ? -7.105 -16.031 -14 1 96.25 54 VAL B N 1
ATOM 2595 C CA . VAL B 1 54 ? -6.621 -14.961 -14.867 1 96.25 54 VAL B CA 1
ATOM 2596 C C . VAL B 1 54 ? -6.082 -15.562 -16.172 1 96.25 54 VAL B C 1
ATOM 2598 O O . VAL B 1 54 ? -5.41 -16.594 -16.156 1 96.25 54 VAL B O 1
ATOM 2601 N N . PRO B 1 55 ? -6.461 -14.961 -17.359 1 98 55 PRO B N 1
ATOM 2602 C CA . PRO B 1 55 ? -5.91 -15.477 -18.625 1 98 55 PRO B CA 1
ATOM 2603 C C . PRO B 1 55 ? -4.402 -15.273 -18.734 1 98 55 PRO B C 1
ATOM 2605 O O . PRO B 1 55 ? -3.877 -14.25 -18.281 1 98 55 PRO B O 1
ATOM 2608 N N . GLU B 1 56 ? -3.744 -16.234 -19.281 1 98.56 56 GLU B N 1
ATOM 2609 C CA . GLU B 1 56 ? -2.316 -16.188 -19.578 1 98.56 56 GLU B CA 1
ATOM 2610 C C . GLU B 1 56 ? -2.043 -16.531 -21.047 1 98.56 56 GLU B C 1
ATOM 2612 O O . GLU B 1 56 ? -2.918 -17.047 -21.734 1 98.56 56 GLU B O 1
ATOM 2617 N N . ILE B 1 57 ? -0.946 -16.125 -21.5 1 98.56 57 ILE B N 1
ATOM 2618 C CA . ILE B 1 57 ? -0.441 -16.5 -22.812 1 98.56 57 ILE B CA 1
ATOM 2619 C C . ILE B 1 57 ? 0.646 -17.562 -22.672 1 98.56 57 ILE B C 1
ATOM 2621 O O . ILE B 1 57 ? 1.743 -17.266 -22.188 1 98.56 57 ILE B O 1
ATOM 2625 N N . ALA B 1 58 ? 0.386 -18.766 -23.156 1 98.25 58 ALA B N 1
ATOM 2626 C CA . ALA B 1 58 ? 1.22 -19.938 -22.906 1 98.25 58 ALA B CA 1
ATOM 2627 C C . ALA B 1 58 ? 2.65 -19.703 -23.391 1 98.25 58 ALA B C 1
ATOM 2629 O O . ALA B 1 58 ? 3.607 -20.094 -22.719 1 98.25 58 ALA B O 1
ATOM 2630 N N . ASP B 1 59 ? 2.826 -19.047 -24.547 1 98.31 59 ASP B N 1
ATOM 2631 C CA . ASP B 1 59 ? 4.152 -18.828 -25.109 1 98.31 59 ASP B CA 1
ATOM 2632 C C . ASP B 1 59 ? 4.992 -17.906 -24.219 1 98.31 59 ASP B C 1
ATOM 2634 O O . ASP B 1 59 ? 6.203 -18.094 -24.094 1 98.31 59 ASP B O 1
ATOM 2638 N N . VAL B 1 60 ? 4.359 -16.938 -23.656 1 98.69 60 VAL B N 1
ATOM 2639 C CA . VAL B 1 60 ? 5.062 -16.031 -22.766 1 98.69 60 VAL B CA 1
ATOM 2640 C C . VAL B 1 60 ? 5.48 -16.766 -21.5 1 98.69 60 VAL B C 1
ATOM 2642 O O . VAL B 1 60 ? 6.637 -16.672 -21.078 1 98.69 60 VAL B O 1
ATOM 2645 N N . ARG B 1 61 ? 4.574 -17.5 -20.922 1 98.5 61 ARG B N 1
ATOM 2646 C CA . ARG B 1 61 ? 4.848 -18.281 -19.719 1 98.5 61 ARG B CA 1
ATOM 2647 C C . ARG B 1 61 ? 5.98 -19.266 -19.953 1 98.5 61 ARG B C 1
ATOM 2649 O O . ARG B 1 61 ? 6.898 -19.375 -19.125 1 98.5 61 ARG B O 1
ATOM 2656 N N . ALA B 1 62 ? 5.898 -19.953 -21.016 1 98.56 62 ALA B N 1
ATOM 2657 C CA . ALA B 1 62 ? 6.914 -20.953 -21.344 1 98.56 62 ALA B CA 1
ATOM 2658 C C . ALA B 1 62 ? 8.281 -20.297 -21.547 1 98.56 62 ALA B C 1
ATOM 2660 O O . ALA B 1 62 ? 9.297 -20.812 -21.078 1 98.56 62 ALA B O 1
ATOM 2661 N N . ALA B 1 63 ? 8.305 -19.188 -22.281 1 98.56 63 ALA B N 1
ATOM 2662 C CA . ALA B 1 63 ? 9.555 -18.484 -22.547 1 98.56 63 ALA B CA 1
ATOM 2663 C C . ALA B 1 63 ? 10.18 -17.984 -21.266 1 98.56 63 ALA B C 1
ATOM 2665 O O . ALA B 1 63 ? 11.398 -18.078 -21.078 1 98.56 63 ALA B O 1
ATOM 2666 N N . LEU B 1 64 ? 9.359 -17.453 -20.375 1 98.44 64 LEU B N 1
ATOM 2667 C CA . LEU B 1 64 ? 9.859 -16.938 -19.094 1 98.44 64 LEU B CA 1
ATOM 2668 C C . LEU B 1 64 ? 10.406 -18.078 -18.234 1 98.44 64 LEU B C 1
ATOM 2670 O O . LEU B 1 64 ? 11.508 -17.984 -17.703 1 98.44 64 LEU B O 1
ATOM 2674 N N . ASP B 1 65 ? 9.664 -19.141 -18.141 1 98.44 65 ASP B N 1
ATOM 2675 C CA . ASP B 1 65 ? 10.102 -20.281 -17.328 1 98.44 65 ASP B CA 1
ATOM 2676 C C . ASP B 1 65 ? 11.414 -20.859 -17.859 1 98.44 65 ASP B C 1
ATOM 2678 O O . ASP B 1 65 ? 12.281 -21.25 -17.078 1 98.44 65 ASP B O 1
ATOM 2682 N N . ARG B 1 66 ? 11.531 -20.953 -19.203 1 98.12 66 ARG B N 1
ATOM 2683 C CA . ARG B 1 66 ? 12.773 -21.438 -19.797 1 98.12 66 ARG B CA 1
ATOM 2684 C C . ARG B 1 66 ? 13.945 -20.547 -19.406 1 98.12 66 ARG B C 1
ATOM 2686 O O . ARG B 1 66 ? 15.023 -21.031 -19.078 1 98.12 66 ARG B O 1
ATOM 2693 N N . MET B 1 67 ? 13.734 -19.234 -19.5 1 97.5 67 MET B N 1
ATOM 2694 C CA . MET B 1 67 ? 14.805 -18.297 -19.188 1 97.5 67 MET B CA 1
ATOM 2695 C C . MET B 1 67 ? 15.148 -18.359 -17.703 1 97.5 67 MET B C 1
ATOM 2697 O O . MET B 1 67 ? 16.312 -18.281 -17.328 1 97.5 67 MET B O 1
ATOM 2701 N N . LEU B 1 68 ? 14.133 -18.422 -16.859 1 97.38 68 LEU B N 1
ATOM 2702 C CA . LEU B 1 68 ? 14.367 -18.547 -15.43 1 97.38 68 LEU B CA 1
ATOM 2703 C C . LEU B 1 68 ? 15.203 -19.781 -15.125 1 97.38 68 LEU B C 1
ATOM 2705 O O . LEU B 1 68 ? 16.156 -19.719 -14.336 1 97.38 68 LEU B O 1
ATOM 2709 N N . LYS B 1 69 ? 14.852 -20.891 -15.789 1 97.12 69 LYS B N 1
ATOM 2710 C CA . LYS B 1 69 ? 15.617 -22.125 -15.609 1 97.12 69 LYS B CA 1
ATOM 2711 C C . LYS B 1 69 ? 17.062 -21.938 -16.047 1 97.12 69 LYS B C 1
ATOM 2713 O O . LYS B 1 69 ? 17.984 -22.359 -15.359 1 97.12 69 LYS B O 1
ATOM 2718 N N . LEU B 1 70 ? 17.234 -21.344 -17.234 1 95.88 70 LEU B N 1
ATOM 2719 C CA . LEU B 1 70 ? 18.562 -21.094 -17.781 1 95.88 70 LEU B CA 1
ATOM 2720 C C . LEU B 1 70 ? 19.406 -20.266 -16.797 1 95.88 70 LEU B C 1
ATOM 2722 O O . LEU B 1 70 ? 20.609 -20.484 -16.688 1 95.88 70 LEU B O 1
ATOM 2726 N N . LYS B 1 71 ? 18.766 -19.375 -16.094 1 94.94 71 LYS B N 1
ATOM 2727 C CA . LYS B 1 71 ? 19.469 -18.484 -15.172 1 94.94 71 LYS B CA 1
ATOM 2728 C C . LYS B 1 71 ? 19.469 -19.047 -13.75 1 94.94 71 LYS B C 1
ATOM 2730 O O . LYS B 1 71 ? 19.812 -18.359 -12.797 1 94.94 71 LYS B O 1
ATOM 2735 N N . LYS B 1 72 ? 18.969 -20.297 -13.562 1 94 72 LYS B N 1
ATOM 2736 C CA . LYS B 1 72 ? 18.953 -21.016 -12.289 1 94 72 LYS B CA 1
ATOM 2737 C C . LYS B 1 72 ? 18.078 -20.297 -11.266 1 94 72 LYS B C 1
ATOM 2739 O O . LYS B 1 72 ? 18.469 -20.156 -10.102 1 94 72 LYS B O 1
ATOM 2744 N N . LYS B 1 73 ? 17.016 -19.719 -11.711 1 94.25 73 LYS B N 1
ATOM 2745 C CA . LYS B 1 73 ? 16.016 -19.109 -10.859 1 94.25 73 LYS B CA 1
ATOM 2746 C C . LYS B 1 73 ? 14.828 -20.047 -10.641 1 94.25 73 LYS B C 1
ATOM 2748 O O . LYS B 1 73 ? 14.711 -21.078 -11.312 1 94.25 73 LYS B O 1
ATOM 2753 N N . ILE B 1 74 ? 14.031 -19.719 -9.688 1 92.62 74 ILE B N 1
ATOM 2754 C CA . ILE B 1 74 ? 12.883 -20.562 -9.375 1 92.62 74 ILE B CA 1
ATOM 2755 C C . ILE B 1 74 ? 11.758 -20.297 -10.375 1 92.62 74 ILE B C 1
ATOM 2757 O O . ILE B 1 74 ? 11.648 -19.203 -10.914 1 92.62 74 ILE B O 1
ATOM 2761 N N . SER B 1 75 ? 10.953 -21.281 -10.617 1 96.94 75 SER B N 1
ATOM 2762 C CA . SER B 1 75 ? 9.906 -21.203 -11.633 1 96.94 75 SER B CA 1
ATOM 2763 C C . SER B 1 75 ? 8.789 -20.266 -11.203 1 96.94 75 SER B C 1
ATOM 2765 O O . SER B 1 75 ? 8.625 -19.969 -10.016 1 96.94 75 SER B O 1
ATOM 2767 N N . VAL B 1 76 ? 7.988 -19.844 -12.188 1 97.94 76 VAL B N 1
ATOM 2768 C CA . VAL B 1 76 ? 6.828 -18.984 -11.969 1 97.94 76 VAL B CA 1
ATOM 2769 C C . VAL B 1 76 ? 5.867 -19.656 -10.992 1 97.94 76 VAL B C 1
ATOM 2771 O O . VAL B 1 76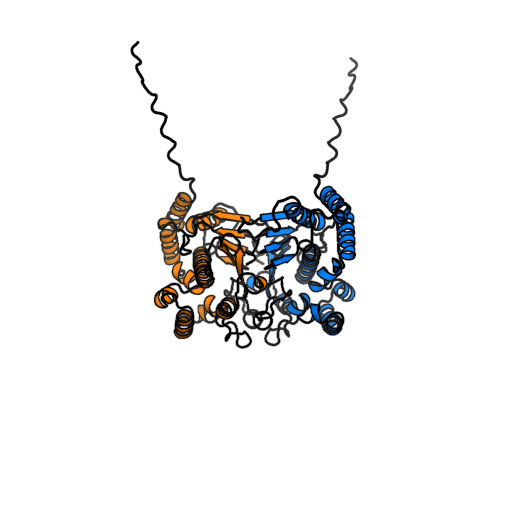 ? 5.395 -19.016 -10.047 1 97.94 76 VAL B O 1
ATOM 2774 N N . ASP B 1 77 ? 5.59 -20.906 -11.195 1 97.25 77 ASP B N 1
ATOM 2775 C CA . ASP B 1 77 ? 4.629 -21.625 -10.359 1 97.25 77 ASP B CA 1
ATOM 2776 C C . ASP B 1 77 ? 5.113 -21.719 -8.914 1 97.25 77 ASP B C 1
ATOM 2778 O O . ASP B 1 77 ? 4.312 -21.625 -7.98 1 97.25 77 ASP B O 1
ATOM 2782 N N . THR B 1 78 ? 6.383 -21.922 -8.734 1 94.44 78 THR B N 1
ATOM 2783 C CA . THR B 1 78 ? 6.953 -22 -7.398 1 94.44 78 THR B CA 1
ATOM 2784 C C . THR B 1 78 ? 6.809 -20.672 -6.672 1 94.44 78 THR B C 1
ATOM 2786 O O . THR B 1 78 ? 6.453 -20.625 -5.492 1 94.44 78 THR B O 1
ATOM 2789 N N . VAL B 1 79 ? 7.102 -19.578 -7.379 1 95.38 79 VAL B N 1
ATOM 2790 C CA . VAL B 1 79 ? 6.93 -18.25 -6.801 1 95.38 79 VAL B CA 1
ATOM 2791 C C . VAL B 1 79 ? 5.465 -18.047 -6.426 1 95.38 79 VAL B C 1
ATOM 2793 O O . VAL B 1 79 ? 5.16 -17.594 -5.312 1 95.38 79 VAL B O 1
ATOM 2796 N N . ALA B 1 80 ? 4.555 -18.391 -7.352 1 97.81 80 ALA B N 1
ATOM 2797 C CA . ALA B 1 80 ? 3.121 -18.219 -7.117 1 97.81 80 ALA B CA 1
ATOM 2798 C C . ALA B 1 80 ? 2.67 -19.031 -5.898 1 97.81 80 ALA B C 1
ATOM 2800 O O . ALA B 1 80 ? 1.833 -18.562 -5.121 1 97.81 80 ALA B O 1
ATOM 2801 N N . PHE B 1 81 ? 3.25 -20.172 -5.727 1 95.5 81 PHE B N 1
ATOM 2802 C CA . PHE B 1 81 ? 2.896 -21.094 -4.648 1 95.5 81 PHE B CA 1
ATOM 2803 C C . PHE B 1 81 ? 3.189 -20.469 -3.289 1 95.5 81 PHE B C 1
ATOM 2805 O O . PHE B 1 81 ? 2.486 -20.734 -2.312 1 95.5 81 PHE B O 1
ATOM 2812 N N . THR B 1 82 ? 4.195 -19.641 -3.18 1 94.19 82 THR B N 1
ATOM 2813 C CA . THR B 1 82 ? 4.555 -19.031 -1.906 1 94.19 82 THR B CA 1
ATOM 2814 C C . THR B 1 82 ? 3.432 -18.125 -1.406 1 94.19 82 THR B C 1
ATOM 2816 O O . THR B 1 82 ? 3.301 -17.891 -0.201 1 94.19 82 THR B O 1
ATOM 2819 N N . ILE B 1 83 ? 2.646 -17.594 -2.336 1 97.31 83 ILE B N 1
ATOM 2820 C CA . ILE B 1 83 ? 1.566 -16.672 -1.979 1 97.31 83 ILE B CA 1
ATOM 2821 C C . ILE B 1 83 ? 0.27 -17.469 -1.787 1 97.31 83 ILE B C 1
ATOM 2823 O O . ILE B 1 83 ? -0.445 -17.266 -0.803 1 97.31 83 ILE B O 1
ATOM 2827 N N . PHE B 1 84 ? 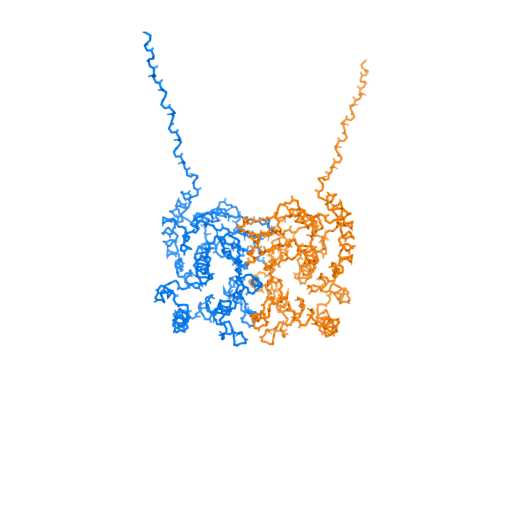0.008 -18.375 -2.74 1 98.19 84 PHE B N 1
ATOM 2828 C CA . PHE B 1 84 ? -1.187 -19.203 -2.605 1 98.19 84 PHE B CA 1
ATOM 2829 C C . PHE B 1 84 ? -0.92 -20.625 -3.086 1 98.19 84 PHE B C 1
ATOM 2831 O O . PHE B 1 84 ? -0.629 -20.844 -4.262 1 98.19 84 PHE B O 1
ATOM 2838 N N . PRO B 1 85 ? -1.099 -21.578 -2.246 1 97.31 85 PRO B N 1
ATOM 2839 C CA . PRO B 1 85 ? -0.824 -22.969 -2.598 1 97.31 85 PRO B CA 1
ATOM 2840 C C . PRO B 1 85 ? -1.974 -23.625 -3.363 1 97.31 85 PRO B C 1
ATOM 2842 O O . PRO B 1 85 ? -2.691 -24.469 -2.809 1 97.31 85 PRO B O 1
ATOM 2845 N N . GLU B 1 86 ? -2.025 -23.344 -4.566 1 95.94 86 GLU B N 1
ATOM 2846 C CA . GLU B 1 86 ? -3.129 -23.766 -5.43 1 95.94 86 GLU B CA 1
ATOM 2847 C C . GLU B 1 86 ? -3.289 -25.281 -5.438 1 95.94 86 GLU B C 1
ATOM 2849 O O . GLU B 1 86 ? -4.41 -25.781 -5.453 1 95.94 86 GLU B O 1
ATOM 2854 N N . ARG B 1 87 ? -2.211 -25.984 -5.492 1 94.88 87 ARG B N 1
ATOM 2855 C CA . ARG B 1 87 ? -2.271 -27.438 -5.508 1 94.88 87 ARG B CA 1
ATOM 2856 C C . ARG B 1 87 ? -2.975 -27.969 -4.262 1 94.88 87 ARG B C 1
ATOM 2858 O O . ARG B 1 87 ? -3.799 -28.875 -4.348 1 94.88 87 ARG B O 1
ATOM 2865 N N . LEU B 1 88 ? -2.621 -27.406 -3.123 1 96.62 88 LEU B N 1
ATOM 2866 C CA . LEU B 1 88 ? -3.266 -27.812 -1.879 1 96.62 88 LEU B CA 1
ATOM 2867 C C . LEU B 1 88 ? -4.746 -27.438 -1.888 1 96.62 88 LEU B C 1
ATOM 2869 O O . LEU B 1 88 ? -5.574 -28.172 -1.336 1 96.62 88 LEU B O 1
ATOM 2873 N N . TRP B 1 89 ? -5.078 -26.328 -2.469 1 96.94 89 TRP B N 1
ATOM 2874 C CA . TRP B 1 89 ? -6.473 -25.906 -2.564 1 96.94 89 TRP B CA 1
ATOM 2875 C C . TRP B 1 89 ? -7.281 -26.875 -3.408 1 96.94 89 TRP B C 1
ATOM 2877 O O . TRP B 1 89 ? -8.414 -27.219 -3.061 1 96.94 89 TRP B O 1
ATOM 2887 N N . LYS B 1 90 ? -6.691 -27.359 -4.5 1 95.5 90 LYS B N 1
ATOM 2888 C CA . LYS B 1 90 ? -7.336 -28.359 -5.344 1 95.5 90 LYS B CA 1
ATOM 2889 C C . LYS B 1 90 ? -7.559 -29.672 -4.578 1 95.5 90 LYS B C 1
ATOM 2891 O O . LYS B 1 90 ? -8.633 -30.266 -4.668 1 95.5 90 LYS B O 1
ATOM 2896 N N . ILE B 1 91 ? -6.543 -30.016 -3.809 1 96.06 91 ILE B N 1
ATOM 2897 C CA . ILE B 1 91 ? -6.633 -31.234 -2.994 1 96.06 91 ILE B CA 1
ATOM 2898 C C . ILE B 1 91 ? -7.738 -31.062 -1.952 1 96.06 91 ILE B C 1
ATOM 2900 O O . ILE B 1 91 ? -8.469 -32 -1.658 1 96.06 91 ILE B O 1
ATOM 2904 N N . ALA B 1 92 ? -7.863 -29.844 -1.447 1 96.94 92 ALA B N 1
ATOM 2905 C CA . ALA B 1 92 ? -8.836 -29.547 -0.398 1 96.94 92 ALA B CA 1
ATOM 2906 C C . ALA B 1 92 ? -10.258 -29.531 -0.958 1 96.94 92 ALA B C 1
ATOM 2908 O O . ALA B 1 92 ? -11.227 -29.547 -0.199 1 96.94 92 ALA B O 1
ATOM 2909 N N . ARG B 1 93 ? -10.461 -29.484 -2.297 1 94.69 93 ARG B N 1
ATOM 2910 C CA . ARG B 1 93 ? -11.742 -29.562 -2.988 1 94.69 93 ARG B CA 1
ATOM 2911 C C . ARG B 1 93 ? -12.711 -28.516 -2.451 1 94.69 93 ARG B C 1
ATOM 2913 O O . ARG B 1 93 ? -13.859 -28.828 -2.121 1 94.69 93 ARG B O 1
ATOM 2920 N N . GLY B 1 94 ? -12.156 -27.422 -2.201 1 92.25 94 GLY B N 1
ATOM 2921 C CA . GLY B 1 94 ? -13.016 -26.297 -1.845 1 92.25 94 GLY B CA 1
ATOM 2922 C C . GLY B 1 94 ? -13.25 -26.172 -0.351 1 92.25 94 GLY B C 1
ATOM 2923 O O . GLY B 1 94 ? -14.055 -25.359 0.093 1 92.25 94 GLY B O 1
ATOM 2924 N N . ASP B 1 95 ? -12.594 -26.906 0.453 1 96.81 95 ASP B N 1
ATOM 2925 C CA . ASP B 1 95 ? -12.672 -26.844 1.909 1 96.81 95 ASP B CA 1
ATOM 2926 C C . ASP B 1 95 ? -11.5 -26.062 2.49 1 96.81 95 ASP B C 1
ATOM 2928 O O . ASP B 1 95 ? -10.398 -26.594 2.629 1 96.81 95 ASP B O 1
ATOM 2932 N N . ARG B 1 96 ? -11.797 -24.844 2.959 1 96.5 96 ARG B N 1
ATOM 2933 C CA . ARG B 1 96 ? -10.703 -23.969 3.393 1 96.5 96 ARG B CA 1
ATOM 2934 C C . ARG B 1 96 ? -10.055 -24.5 4.668 1 96.5 96 ARG B C 1
ATOM 2936 O O . ARG B 1 96 ? -8.859 -24.312 4.895 1 96.5 96 ARG B O 1
ATOM 2943 N N . GLU B 1 97 ? -10.883 -25.125 5.562 1 97.06 97 GLU B N 1
ATOM 2944 C CA . GLU B 1 97 ? -10.289 -25.719 6.758 1 97.06 97 GLU B CA 1
ATOM 2945 C C . GLU B 1 97 ? -9.258 -26.781 6.395 1 97.06 97 GLU B C 1
ATOM 2947 O O . GLU B 1 97 ? -8.188 -26.844 7.004 1 97.06 97 GLU B O 1
ATOM 2952 N N . ARG B 1 98 ? -9.656 -27.578 5.438 1 97.69 98 ARG B N 1
ATOM 2953 C CA . ARG B 1 98 ? -8.727 -28.594 4.957 1 97.69 98 ARG B CA 1
ATOM 2954 C C . ARG B 1 98 ? -7.5 -27.969 4.312 1 97.69 98 ARG B C 1
ATOM 2956 O O . ARG B 1 98 ? -6.375 -28.422 4.523 1 97.69 98 ARG B O 1
ATOM 2963 N N . LEU B 1 99 ? -7.648 -26.906 3.533 1 97.81 99 LEU B N 1
ATOM 2964 C CA . LEU B 1 99 ? -6.527 -26.188 2.939 1 97.81 99 LEU B CA 1
ATOM 2965 C C . LEU B 1 99 ? -5.539 -25.75 4.012 1 97.81 99 LEU B C 1
ATOM 2967 O O . LEU B 1 99 ? -4.34 -26.016 3.904 1 97.81 99 LEU B O 1
ATOM 2971 N N . PHE B 1 100 ? -6.062 -25.078 5.07 1 97.75 100 PHE B N 1
ATOM 2972 C CA . PHE B 1 100 ? -5.211 -24.531 6.121 1 97.75 100 PHE B CA 1
ATOM 2973 C C . PHE B 1 100 ? -4.496 -25.641 6.871 1 97.75 100 PHE B C 1
ATOM 2975 O O . PHE B 1 100 ? -3.316 -25.516 7.203 1 97.75 100 PHE B O 1
ATOM 2982 N N . ALA B 1 101 ? -5.199 -26.734 7.086 1 96.75 101 ALA B N 1
ATOM 2983 C CA . ALA B 1 101 ? -4.605 -27.891 7.77 1 96.75 101 ALA B CA 1
ATOM 2984 C C . ALA B 1 101 ? -3.502 -28.516 6.922 1 96.75 101 ALA B C 1
ATOM 2986 O O . ALA B 1 101 ? -2.436 -28.859 7.441 1 96.75 101 ALA B O 1
ATOM 2987 N N . LEU B 1 102 ? -3.799 -28.719 5.629 1 96.44 102 LEU B N 1
ATOM 2988 C CA . LEU B 1 102 ? -2.811 -29.281 4.719 1 96.44 102 LEU B CA 1
ATOM 2989 C C . LEU B 1 102 ? -1.552 -28.422 4.68 1 96.44 102 LEU B C 1
ATOM 2991 O O . LEU B 1 102 ? -0.436 -28.938 4.75 1 96.44 102 LEU B O 1
ATOM 2995 N N . TYR B 1 103 ? -1.734 -27.141 4.586 1 95.75 103 TYR B N 1
ATOM 2996 C CA . TYR B 1 103 ? -0.589 -26.25 4.508 1 95.75 103 TYR B CA 1
ATOM 2997 C C . TYR B 1 103 ? 0.213 -26.266 5.805 1 95.75 103 TYR B C 1
ATOM 2999 O O . TYR B 1 103 ? 1.444 -26.344 5.777 1 95.75 103 TYR B O 1
ATOM 3007 N N . SER B 1 104 ? -0.478 -26.172 6.953 1 93.75 104 SER B N 1
ATOM 3008 C CA . SER B 1 104 ? 0.186 -26.203 8.25 1 93.75 104 SER B CA 1
ATOM 3009 C C . SER B 1 104 ? 1.009 -27.469 8.422 1 93.75 104 SER B C 1
ATOM 3011 O O . SER B 1 104 ? 2.105 -27.438 8.984 1 93.75 104 SER B O 1
ATOM 3013 N N . GLY B 1 105 ? 0.478 -28.516 7.953 1 92.5 105 GLY B N 1
ATOM 3014 C CA . GLY B 1 105 ? 1.177 -29.781 8.039 1 92.5 105 GLY B CA 1
ATOM 3015 C C . GLY B 1 105 ? 2.379 -29.875 7.117 1 92.5 105 GLY B C 1
ATOM 3016 O O . GLY B 1 105 ? 3.371 -30.531 7.441 1 92.5 105 GLY B O 1
ATOM 3017 N N . ALA B 1 106 ? 2.297 -29.203 6.016 1 90.69 106 ALA B N 1
ATOM 3018 C CA . ALA B 1 106 ? 3.326 -29.328 4.984 1 90.69 106 ALA B CA 1
ATOM 3019 C C . ALA B 1 106 ? 4.43 -28.297 5.195 1 90.69 106 ALA B C 1
ATOM 3021 O O . ALA B 1 106 ? 5.555 -28.469 4.723 1 90.69 106 ALA B O 1
ATOM 3022 N N . PHE B 1 107 ? 4.195 -27.281 5.895 1 89.44 107 PHE B N 1
ATOM 3023 C CA . PHE B 1 107 ? 5.055 -26.109 5.953 1 89.44 107 PHE B CA 1
ATOM 3024 C C . PHE B 1 107 ? 6.434 -26.469 6.5 1 89.44 107 PHE B C 1
ATOM 3026 O O . PHE B 1 107 ? 7.453 -26.031 5.957 1 89.44 107 PHE B O 1
ATOM 3033 N N . PRO B 1 108 ? 6.512 -27.266 7.523 1 84.31 108 PRO B N 1
ATOM 3034 C CA . PRO B 1 108 ? 7.852 -27.625 7.996 1 84.31 108 PRO B CA 1
ATOM 3035 C C . PRO B 1 108 ? 8.703 -28.281 6.906 1 84.31 108 PRO B C 1
ATOM 3037 O O . PRO B 1 108 ? 9.922 -28.078 6.875 1 84.31 108 PRO B O 1
ATOM 3040 N N . ARG B 1 109 ? 8.109 -29 6.078 1 85.06 109 ARG B N 1
ATOM 3041 C CA . ARG B 1 109 ? 8.836 -29.609 4.969 1 85.06 109 ARG B CA 1
ATOM 3042 C C . ARG B 1 109 ? 9.32 -28.547 3.98 1 85.06 109 ARG B C 1
ATOM 3044 O O . ARG B 1 109 ? 10.422 -28.656 3.441 1 85.06 109 ARG B O 1
ATOM 3051 N N . TYR B 1 110 ? 8.469 -27.562 3.703 1 83.56 110 TYR B N 1
ATOM 3052 C CA . TYR B 1 110 ? 8.883 -26.484 2.83 1 83.56 110 TYR B CA 1
ATOM 3053 C C . TYR B 1 110 ? 10.125 -25.781 3.377 1 83.56 110 TYR B C 1
ATOM 3055 O O . TYR B 1 110 ? 11.047 -25.453 2.621 1 83.56 110 TYR B O 1
ATOM 3063 N N . VAL B 1 111 ? 10.172 -25.547 4.648 1 81.56 111 VAL B N 1
ATOM 3064 C CA . VAL B 1 111 ? 11.297 -24.906 5.305 1 81.56 111 VAL B CA 1
ATOM 3065 C C . VAL B 1 111 ? 12.547 -25.766 5.168 1 81.56 111 VAL B C 1
ATOM 3067 O O . VAL B 1 111 ? 13.625 -25.266 4.848 1 81.56 111 VAL B O 1
ATOM 3070 N N . ALA B 1 112 ? 12.375 -27.031 5.355 1 80.19 112 ALA B N 1
ATOM 3071 C CA . ALA B 1 112 ? 13.492 -27.969 5.32 1 80.19 112 ALA B CA 1
ATOM 3072 C C . ALA B 1 112 ? 14.086 -28.062 3.918 1 80.19 112 ALA B C 1
ATOM 3074 O O . ALA B 1 112 ? 15.281 -28.297 3.76 1 80.19 112 ALA B O 1
ATOM 3075 N N . MET B 1 113 ? 13.281 -27.828 2.924 1 79.38 113 MET B N 1
ATOM 3076 C CA . MET B 1 113 ? 13.711 -27.922 1.532 1 79.38 113 MET B CA 1
ATOM 3077 C C . MET B 1 113 ? 14.703 -26.812 1.195 1 79.38 113 MET B C 1
ATOM 3079 O O . MET B 1 113 ? 15.625 -27.016 0.395 1 79.38 113 MET B O 1
ATOM 3083 N N . ASN B 1 114 ? 14.516 -25.641 1.77 1 73 114 ASN B N 1
ATOM 3084 C CA . ASN B 1 114 ? 15.406 -24.516 1.555 1 73 114 ASN B CA 1
ATOM 3085 C C . ASN B 1 114 ? 15.375 -23.547 2.732 1 73 114 ASN B C 1
ATOM 3087 O O . ASN B 1 114 ? 14.742 -22.484 2.652 1 73 114 ASN B O 1
ATOM 3091 N N . ARG B 1 115 ? 16.109 -23.875 3.678 1 72.12 115 ARG B N 1
ATOM 3092 C CA . ARG B 1 115 ? 16.078 -23.125 4.93 1 72.12 115 ARG B CA 1
ATOM 3093 C C . ARG B 1 115 ? 16.547 -21.688 4.727 1 72.12 115 ARG B C 1
ATOM 3095 O O . ARG B 1 115 ? 16.031 -20.766 5.359 1 72.12 115 ARG B O 1
ATOM 3102 N N . SER B 1 116 ? 17.469 -21.594 3.908 1 66.19 116 SER B N 1
ATOM 3103 C CA . SER B 1 116 ? 18.047 -20.266 3.703 1 66.19 116 SER B CA 1
ATOM 3104 C C . SER B 1 116 ? 17.016 -19.297 3.125 1 66.19 116 SER B C 1
ATOM 3106 O O . SER B 1 116 ? 16.969 -18.125 3.5 1 66.19 116 SER B O 1
ATOM 3108 N N . VAL B 1 117 ? 16.109 -19.844 2.303 1 66.19 117 VAL B N 1
ATOM 3109 C CA . VAL B 1 117 ? 15.164 -19 1.59 1 66.19 117 VAL B CA 1
ATOM 3110 C C . VAL B 1 117 ? 13.812 -19 2.312 1 66.19 117 VAL B C 1
ATOM 3112 O O . VAL B 1 117 ? 13.156 -17.953 2.404 1 66.19 117 VAL B O 1
ATOM 3115 N N . ASN B 1 118 ? 13.508 -20.125 2.914 1 72.19 118 ASN B N 1
ATOM 3116 C CA . ASN B 1 118 ? 12.156 -20.297 3.438 1 72.19 118 ASN B CA 1
ATOM 3117 C C . ASN B 1 118 ? 12.117 -20.109 4.953 1 72.19 118 ASN B C 1
ATOM 3119 O O . ASN B 1 118 ? 11.039 -20.078 5.547 1 72.19 118 ASN B O 1
ATOM 3123 N N . GLY B 1 119 ? 13.281 -19.953 5.512 1 69.69 119 GLY B N 1
ATOM 3124 C CA . GLY B 1 119 ? 13.359 -19.875 6.961 1 69.69 119 GLY B CA 1
ATOM 3125 C C . GLY B 1 119 ? 12.656 -18.656 7.531 1 69.69 119 GLY B C 1
ATOM 3126 O O . GLY B 1 119 ? 12.234 -18.672 8.688 1 69.69 119 GLY B O 1
ATOM 3127 N N . ARG B 1 120 ? 12.547 -17.734 6.68 1 72.75 120 ARG B N 1
ATOM 3128 C CA . ARG B 1 120 ? 11.898 -16.516 7.164 1 72.75 120 ARG B CA 1
ATOM 3129 C C . ARG B 1 120 ? 10.398 -16.547 6.883 1 72.75 120 ARG B C 1
ATOM 3131 O O . ARG B 1 120 ? 9.672 -15.633 7.273 1 72.75 120 ARG B O 1
ATOM 3138 N N . GLY B 1 121 ? 10.031 -17.688 6.254 1 75.31 121 GLY B N 1
ATOM 3139 C CA . GLY B 1 121 ? 8.617 -17.875 5.988 1 75.31 121 GLY B CA 1
ATOM 3140 C C . GLY B 1 121 ? 8.25 -17.672 4.531 1 75.31 121 GLY B C 1
ATOM 3141 O O . GLY B 1 121 ? 9.078 -17.234 3.73 1 75.31 121 GLY B O 1
ATOM 3142 N N . LEU B 1 122 ? 7.074 -18.125 4.234 1 89.19 122 LEU B N 1
ATOM 3143 C CA . LEU B 1 122 ? 6.434 -17.875 2.945 1 89.19 122 LEU B CA 1
ATOM 3144 C C . LEU B 1 122 ? 5.215 -16.984 3.105 1 89.19 122 LEU B C 1
ATOM 3146 O O . LEU B 1 122 ? 4.691 -16.828 4.211 1 89.19 122 LEU B O 1
ATOM 3150 N N . TYR B 1 123 ? 4.859 -16.406 2.08 1 94.56 123 TYR B N 1
ATOM 3151 C CA . TYR B 1 123 ? 3.791 -15.414 2.162 1 94.56 123 TYR B CA 1
ATOM 3152 C C . TYR B 1 123 ? 2.52 -16.031 2.732 1 94.56 123 TYR B C 1
ATOM 3154 O O . TYR B 1 123 ? 1.875 -15.438 3.605 1 94.56 123 TYR B O 1
ATOM 3162 N N . PHE B 1 124 ? 2.168 -17.188 2.252 1 97 124 PHE B N 1
ATOM 3163 C CA . PHE B 1 124 ? 0.939 -17.812 2.738 1 97 124 PHE B CA 1
ATOM 3164 C C . PHE B 1 124 ? 1.044 -18.125 4.227 1 97 124 PHE B C 1
ATOM 3166 O O . PHE B 1 124 ? 0.055 -18.031 4.957 1 97 124 PHE B O 1
ATOM 3173 N N . GLU B 1 125 ? 2.18 -18.547 4.703 1 95 125 GLU B N 1
ATOM 3174 C CA . GLU B 1 125 ? 2.398 -18.766 6.129 1 95 125 GLU B CA 1
ATOM 3175 C C . GLU B 1 125 ? 2.188 -17.484 6.926 1 95 125 GLU B C 1
ATOM 3177 O O . GLU B 1 125 ? 1.557 -17.5 7.984 1 95 125 GLU B O 1
ATOM 3182 N N . ARG B 1 126 ? 2.701 -16.359 6.391 1 95.06 126 ARG B N 1
ATOM 3183 C CA . ARG B 1 126 ? 2.516 -15.078 7.051 1 95.06 126 ARG B CA 1
ATOM 3184 C C . ARG B 1 126 ? 1.037 -14.711 7.129 1 95.06 126 ARG B C 1
ATOM 3186 O O . ARG B 1 126 ? 0.606 -14.047 8.07 1 95.06 126 ARG B O 1
ATOM 3193 N N . MET B 1 127 ? 0.302 -15.133 6.18 1 97.5 127 MET B N 1
ATOM 3194 C CA . MET B 1 127 ? -1.124 -14.828 6.129 1 97.5 127 MET B CA 1
ATOM 3195 C C . MET B 1 127 ? -1.907 -15.711 7.094 1 97.5 127 MET B C 1
ATOM 3197 O O . MET B 1 127 ? -2.916 -15.281 7.656 1 97.5 127 MET B O 1
ATOM 3201 N N . THR B 1 128 ? -1.372 -16.938 7.293 1 97.12 128 THR B N 1
ATOM 3202 C CA . THR B 1 128 ? -2.189 -17.906 8.008 1 97.12 128 THR B CA 1
ATOM 3203 C C . THR B 1 128 ? -1.591 -18.219 9.375 1 97.12 128 THR B C 1
ATOM 3205 O O . THR B 1 128 ? -2.232 -18.875 10.203 1 97.12 128 THR B O 1
ATOM 3208 N N . HIS B 1 129 ? -0.349 -17.812 9.664 1 94.94 129 HIS B N 1
ATOM 3209 C CA . HIS B 1 129 ? 0.345 -18.016 10.93 1 94.94 129 HIS B CA 1
ATOM 3210 C C . HIS B 1 129 ? 1.204 -16.797 11.289 1 94.94 129 HIS B C 1
ATOM 3212 O O . HIS B 1 129 ? 2.396 -16.953 11.57 1 94.94 129 HIS B O 1
ATOM 3218 N N . PHE B 1 130 ? 0.624 -15.695 11.391 1 94.88 130 PHE B N 1
ATOM 3219 C CA . PHE B 1 130 ? 1.343 -14.438 11.547 1 94.88 130 PHE B CA 1
ATOM 3220 C C . PHE B 1 130 ? 2.111 -14.422 12.867 1 94.88 130 PHE B C 1
ATOM 3222 O O . PHE B 1 130 ? 3.342 -14.359 12.875 1 94.88 130 PHE B O 1
ATOM 3229 N N . ASN B 1 131 ? 1.385 -14.477 14.008 1 91.5 131 ASN B N 1
ATOM 3230 C CA . ASN B 1 131 ? 1.981 -14.672 15.328 1 91.5 131 ASN B CA 1
ATOM 3231 C C . ASN B 1 131 ? 0.951 -15.148 16.344 1 91.5 131 ASN B C 1
ATOM 3233 O O . ASN B 1 131 ? -0.242 -15.219 16.047 1 91.5 131 ASN B O 1
ATOM 3237 N N . GLU B 1 132 ? 1.402 -15.43 17.484 1 90.75 132 GLU B N 1
ATOM 3238 C CA . GLU B 1 132 ? 0.568 -16.094 18.484 1 90.75 132 GLU B CA 1
ATOM 3239 C C . GLU B 1 132 ? -0.497 -15.141 19.031 1 90.75 132 GLU B C 1
ATOM 3241 O O . GLU B 1 132 ? -1.558 -15.578 19.484 1 90.75 132 GLU B O 1
ATOM 3246 N N . ALA B 1 133 ? -0.245 -13.875 19 1 92.75 133 ALA B N 1
ATOM 3247 C CA . ALA B 1 133 ? -1.17 -12.898 19.578 1 92.75 133 ALA B CA 1
ATOM 3248 C C . ALA B 1 133 ? -2.314 -12.602 18.609 1 92.75 133 ALA B C 1
ATOM 3250 O O . ALA B 1 133 ? -3.338 -12.039 19 1 92.75 133 ALA B O 1
ATOM 3251 N N . THR B 1 134 ? -2.137 -12.961 17.359 1 94.06 134 THR B N 1
ATOM 3252 C CA . THR B 1 134 ? -3.141 -12.711 16.328 1 94.06 134 THR B CA 1
ATOM 3253 C C . THR B 1 134 ? -4.316 -13.672 16.469 1 94.06 134 THR B C 1
ATOM 3255 O O . THR B 1 134 ? -4.121 -14.867 16.703 1 94.06 134 THR B O 1
ATOM 3258 N N . PRO B 1 135 ? -5.527 -13.25 16.375 1 94.12 135 PRO B N 1
ATOM 3259 C CA . PRO B 1 135 ? -6.691 -14.133 16.469 1 94.12 135 PRO B CA 1
ATOM 3260 C C . PRO B 1 135 ? -6.645 -15.281 15.469 1 94.12 135 PRO B C 1
ATOM 3262 O O . PRO B 1 135 ? -5.828 -15.273 14.539 1 94.12 135 PRO B O 1
ATOM 3265 N N . SER B 1 136 ? -7.52 -16.328 15.766 1 94.88 136 SER B N 1
ATOM 3266 C CA . SER B 1 136 ? -7.609 -17.5 14.891 1 94.88 136 SER B CA 1
ATOM 3267 C C . SER B 1 136 ? -6.258 -18.188 14.75 1 94.88 136 SER B C 1
ATOM 3269 O O . SER B 1 136 ? -5.871 -18.578 13.656 1 94.88 136 SER B O 1
ATOM 3271 N N . ASN B 1 137 ? -5.504 -18.141 15.82 1 94.31 137 ASN B N 1
ATOM 3272 C CA . ASN B 1 137 ? -4.199 -18.781 15.891 1 94.31 137 ASN B CA 1
ATOM 3273 C C . ASN B 1 137 ? -3.242 -18.234 14.836 1 94.31 137 ASN B C 1
ATOM 3275 O O . ASN B 1 137 ? -2.518 -19 14.188 1 94.31 137 ASN B O 1
ATOM 3279 N N . GLY B 1 138 ? -3.398 -16.922 14.562 1 95.75 138 GLY B N 1
ATOM 3280 C CA . GLY B 1 138 ? -2.494 -16.266 13.633 1 95.75 138 GLY B CA 1
ATOM 3281 C C . GLY B 1 138 ? -2.982 -16.312 12.195 1 95.75 138 GLY B C 1
ATOM 3282 O O . GLY B 1 138 ? -2.303 -15.828 11.289 1 95.75 138 GLY B O 1
ATOM 3283 N N . ASN B 1 139 ? -4.121 -17 11.938 1 97.38 139 ASN B N 1
ATOM 3284 C CA . ASN B 1 139 ? -4.66 -17.125 10.586 1 97.38 139 ASN B CA 1
ATOM 3285 C C . ASN B 1 139 ? -5.555 -15.938 10.234 1 97.38 139 ASN B C 1
ATOM 3287 O O . ASN B 1 139 ? -6.758 -15.961 10.508 1 97.38 139 ASN B O 1
ATOM 3291 N N . GLN B 1 140 ? -4.961 -14.953 9.617 1 97.06 140 GLN B N 1
ATOM 3292 C CA . GLN B 1 140 ? -5.656 -13.711 9.281 1 97.06 140 GLN B CA 1
ATOM 3293 C C . GLN B 1 140 ? -6.777 -13.961 8.281 1 97.06 140 GLN B C 1
ATOM 3295 O O . GLN B 1 140 ? -7.84 -13.344 8.359 1 97.06 140 GLN B O 1
ATOM 3300 N N . LEU B 1 141 ? -6.535 -14.898 7.305 1 97.56 141 LEU B N 1
ATOM 3301 C CA . LEU B 1 141 ? -7.543 -15.227 6.301 1 97.56 141 LEU B CA 1
ATOM 3302 C C . LEU B 1 141 ? -8.781 -15.836 6.953 1 97.56 141 LEU B C 1
ATOM 3304 O O . LEU B 1 141 ? -9.906 -15.445 6.641 1 97.56 141 LEU B O 1
ATOM 3308 N N . GLU B 1 142 ? -8.539 -16.75 7.84 1 96.31 142 GLU B N 1
ATOM 3309 C CA . GLU B 1 142 ? -9.648 -17.359 8.555 1 96.31 142 GLU B CA 1
ATOM 3310 C C . GLU B 1 142 ? -10.43 -16.328 9.359 1 96.31 142 GLU B C 1
ATOM 3312 O O . GLU B 1 142 ? -11.664 -16.359 9.375 1 96.31 142 GLU B O 1
ATOM 3317 N N . PHE B 1 143 ? -9.758 -15.461 10.047 1 95.06 143 PHE B N 1
ATOM 3318 C CA . PHE B 1 143 ? -10.422 -14.414 10.82 1 95.06 143 PHE B CA 1
ATOM 3319 C C . PHE B 1 143 ? -11.344 -13.594 9.93 1 95.06 143 PHE B C 1
ATOM 3321 O O . PHE B 1 143 ? -12.5 -13.344 10.281 1 95.06 143 PHE B O 1
ATOM 3328 N N . ILE B 1 144 ? -10.844 -13.156 8.797 1 93.88 144 ILE B N 1
ATOM 3329 C CA . ILE B 1 144 ? -11.609 -12.344 7.867 1 93.88 144 ILE B CA 1
ATOM 3330 C C . ILE B 1 144 ? -12.844 -13.109 7.398 1 93.88 144 ILE B C 1
ATOM 3332 O O . ILE B 1 144 ? -13.961 -12.594 7.465 1 93.88 144 ILE B O 1
ATOM 3336 N N . LEU B 1 145 ? -12.625 -14.328 6.977 1 94.69 145 LEU B N 1
ATOM 3337 C CA . LEU B 1 145 ? -13.672 -15.094 6.32 1 94.69 145 LEU B CA 1
ATOM 3338 C C . LEU B 1 145 ? -14.766 -15.484 7.312 1 94.69 145 LEU B C 1
ATOM 3340 O O . LEU B 1 145 ? -15.938 -15.555 6.953 1 94.69 145 LEU B O 1
ATOM 3344 N N . THR B 1 146 ? -14.375 -15.711 8.547 1 92.81 146 THR B N 1
ATOM 3345 C CA . THR B 1 146 ? -15.344 -16.078 9.578 1 92.81 146 THR B CA 1
ATOM 3346 C C . THR B 1 146 ? -16.188 -14.883 9.984 1 92.81 146 THR B C 1
ATOM 3348 O O . THR B 1 146 ? -17.359 -15.039 10.367 1 92.81 146 THR B O 1
ATOM 3351 N N . ASN B 1 147 ? -15.664 -13.695 9.859 1 88.94 147 ASN B N 1
ATOM 3352 C CA . ASN B 1 147 ? -16.328 -12.523 10.398 1 88.94 147 ASN B CA 1
ATOM 3353 C C . ASN B 1 147 ? -16.906 -11.641 9.289 1 88.94 147 ASN B C 1
ATOM 3355 O O . ASN B 1 147 ? -17.625 -10.68 9.562 1 88.94 147 ASN B O 1
ATOM 3359 N N . TRP B 1 148 ? -16.609 -11.969 8.156 1 86.31 148 TRP B N 1
ATOM 3360 C CA . TRP B 1 148 ? -17.094 -11.172 7.039 1 86.31 148 TRP B CA 1
ATOM 3361 C C . TRP B 1 148 ? -18.594 -11.398 6.812 1 86.31 148 TRP B C 1
ATOM 3363 O O . TRP B 1 148 ? -19.047 -12.547 6.789 1 86.31 148 TRP B O 1
ATOM 3373 N N . LYS B 1 149 ? -19.266 -10.359 6.816 1 78.5 149 LYS B N 1
ATOM 3374 C CA . LYS B 1 149 ? -20.656 -10.32 6.363 1 78.5 149 LYS B CA 1
ATOM 3375 C C . LYS B 1 149 ? -20.891 -9.156 5.406 1 78.5 149 LYS B C 1
ATOM 3377 O O . LYS B 1 149 ? -20.297 -8.094 5.555 1 78.5 149 LYS B O 1
ATOM 3382 N N . GLU B 1 150 ? -21.656 -9.539 4.523 1 67.5 150 GLU B N 1
ATOM 3383 C CA . GLU B 1 150 ? -21.953 -8.484 3.557 1 67.5 150 GLU B CA 1
ATOM 3384 C C . GLU B 1 150 ? -22.453 -7.219 4.25 1 67.5 150 GLU B C 1
ATOM 3386 O O . GLU B 1 150 ? -23.312 -7.289 5.129 1 67.5 150 GLU B O 1
ATOM 3391 N N . GLY B 1 151 ? -21.875 -6.145 3.846 1 63 151 GLY B N 1
ATOM 3392 C CA . GLY B 1 151 ? -22.281 -4.863 4.387 1 63 151 GLY B CA 1
ATOM 3393 C C . GLY B 1 151 ? -21.562 -4.488 5.668 1 63 151 GLY B C 1
ATOM 3394 O O . GLY B 1 151 ? -21.719 -3.373 6.168 1 63 151 GLY B O 1
ATOM 3395 N N . VAL B 1 152 ? -20.953 -5.512 6.176 1 59.31 152 VAL B N 1
ATOM 3396 C CA . VAL B 1 152 ? -20.219 -5.199 7.402 1 59.31 152 VAL B CA 1
ATOM 3397 C C . VAL B 1 152 ? -18.828 -4.695 7.059 1 59.31 152 VAL B C 1
ATOM 3399 O O . VAL B 1 152 ? -18.328 -4.922 5.949 1 59.31 152 VAL B O 1
ATOM 3402 N N . ARG B 1 153 ? -18.047 -4.07 7.996 1 65.12 153 ARG B N 1
ATOM 3403 C CA . ARG B 1 153 ? -16.828 -3.283 8.07 1 65.12 153 ARG B CA 1
ATOM 3404 C C . ARG B 1 153 ? -15.781 -3.807 7.09 1 65.12 153 ARG B C 1
ATOM 3406 O O . ARG B 1 153 ? -15.211 -4.883 7.293 1 65.12 153 ARG B O 1
ATOM 3413 N N . ASP B 1 154 ? -15.516 -3.088 5.988 1 67.69 154 ASP B N 1
ATOM 3414 C CA . ASP B 1 154 ? -14.57 -3.422 4.922 1 67.69 154 ASP B CA 1
ATOM 3415 C C . ASP B 1 154 ? -13.133 -3.297 5.406 1 67.69 154 ASP B C 1
ATOM 3417 O O . ASP B 1 154 ? -12.227 -3.918 4.848 1 67.69 154 ASP B O 1
ATOM 3421 N N . THR B 1 155 ? -12.961 -2.584 6.5 1 68.62 155 THR B N 1
ATOM 3422 C CA . THR B 1 155 ? -11.602 -2.256 6.914 1 68.62 155 THR B CA 1
ATOM 3423 C C . THR B 1 155 ? -10.922 -3.465 7.551 1 68.62 155 THR B C 1
ATOM 3425 O O . THR B 1 155 ? -9.703 -3.48 7.723 1 68.62 155 THR B O 1
ATOM 3428 N N . MET B 1 156 ? -11.711 -4.48 7.758 1 79.56 156 MET B N 1
ATOM 3429 C CA . MET B 1 156 ? -11.148 -5.684 8.359 1 79.56 156 MET B CA 1
ATOM 3430 C C . MET B 1 156 ? -10.578 -6.609 7.293 1 79.56 156 MET B C 1
ATOM 3432 O O . MET B 1 156 ? -9.797 -7.516 7.605 1 79.56 156 MET B O 1
ATOM 3436 N N . LEU B 1 157 ? -10.883 -6.34 6.125 1 90.31 157 LEU B N 1
ATOM 3437 C CA . LEU B 1 157 ? -10.531 -7.262 5.051 1 90.31 157 LEU B CA 1
ATOM 3438 C C . LEU B 1 157 ? -9.117 -7.008 4.555 1 90.31 157 LEU B C 1
ATOM 3440 O O . LEU B 1 157 ? -8.906 -6.723 3.375 1 90.31 157 LEU B O 1
ATOM 3444 N N . GLN B 1 158 ? -8.195 -7.125 5.512 1 92.88 158 GLN B N 1
ATOM 3445 C CA . GLN B 1 158 ? -6.789 -6.844 5.219 1 92.88 158 GLN B CA 1
ATOM 3446 C C . GLN B 1 158 ? -5.871 -7.859 5.891 1 92.88 158 GLN B C 1
ATOM 3448 O O . GLN B 1 158 ? -6.227 -8.438 6.918 1 92.88 158 GLN B O 1
ATOM 3453 N N . VAL B 1 159 ? -4.727 -8.047 5.324 1 95.81 159 VAL B N 1
ATOM 3454 C CA . VAL B 1 159 ? -3.727 -8.984 5.809 1 95.81 159 VAL B CA 1
ATOM 3455 C C . VAL B 1 159 ? -2.348 -8.328 5.801 1 95.81 159 VAL B C 1
ATOM 3457 O O . VAL B 1 159 ? -1.929 -7.766 4.789 1 95.81 159 VAL B O 1
ATOM 3460 N N . SER B 1 160 ? -1.738 -8.336 6.961 1 95.44 160 SER B N 1
ATOM 3461 C CA . SER B 1 160 ? -0.358 -7.867 7.035 1 95.44 160 SER B CA 1
ATOM 3462 C C . SER B 1 160 ? 0.626 -9 6.766 1 95.44 160 SER B C 1
ATOM 3464 O O . SER B 1 160 ? 0.449 -10.117 7.262 1 95.44 160 SER B O 1
ATOM 3466 N N . ILE B 1 161 ? 1.609 -8.727 5.949 1 95.62 161 ILE B N 1
ATOM 3467 C CA . ILE B 1 161 ? 2.682 -9.688 5.711 1 95.62 161 ILE B CA 1
ATOM 3468 C C . ILE B 1 161 ? 3.932 -9.266 6.48 1 95.62 161 ILE B C 1
ATOM 3470 O O . ILE B 1 161 ? 4.559 -10.086 7.156 1 95.62 161 ILE B O 1
ATOM 3474 N N . PHE B 1 162 ? 4.289 -8 6.375 1 93.31 162 PHE B N 1
ATOM 3475 C CA . PHE B 1 162 ? 5.441 -7.445 7.082 1 93.31 162 PHE B CA 1
ATOM 3476 C C . PHE B 1 162 ? 5.195 -7.418 8.586 1 93.31 162 PHE B C 1
ATOM 3478 O O . PHE B 1 162 ? 4.184 -6.887 9.047 1 93.31 162 PHE B O 1
ATOM 3485 N N . ASP B 1 163 ? 6.031 -8.023 9.312 1 92.75 163 ASP B N 1
ATOM 3486 C CA . ASP B 1 163 ? 6.012 -8.055 10.773 1 92.75 163 ASP B CA 1
ATOM 3487 C C . ASP B 1 163 ? 7.234 -7.344 11.352 1 92.75 163 ASP B C 1
ATOM 3489 O O . ASP B 1 163 ? 8.336 -7.887 11.336 1 92.75 163 ASP B O 1
ATOM 3493 N N . PRO B 1 164 ? 6.996 -6.148 11.945 1 92.94 164 PRO B N 1
ATOM 3494 C CA . PRO B 1 164 ? 8.141 -5.391 12.461 1 92.94 164 PRO B CA 1
ATOM 3495 C C . PRO B 1 164 ? 8.992 -6.195 13.438 1 92.94 164 PRO B C 1
ATOM 3497 O O . PRO B 1 164 ? 10.219 -6.066 13.438 1 92.94 164 PRO B O 1
ATOM 3500 N N . ALA B 1 165 ? 8.352 -7.027 14.242 1 92.06 165 ALA B N 1
ATOM 3501 C CA . ALA B 1 165 ? 9.086 -7.824 15.227 1 92.06 165 ALA B CA 1
ATOM 3502 C C . ALA B 1 165 ? 10.039 -8.797 14.539 1 92.06 165 ALA B C 1
ATOM 3504 O O . ALA B 1 165 ? 11.125 -9.07 15.039 1 92.06 165 ALA B O 1
ATOM 3505 N N . ARG B 1 166 ? 9.688 -9.312 13.336 1 89.06 166 ARG B N 1
ATOM 3506 C CA . ARG B 1 166 ? 10.469 -10.312 12.625 1 89.06 166 ARG B CA 1
ATOM 3507 C C . ARG B 1 166 ? 11.336 -9.672 11.547 1 89.06 166 ARG B C 1
ATOM 3509 O O . ARG B 1 166 ? 12.414 -10.172 11.227 1 89.06 166 ARG B O 1
ATOM 3516 N N . ASP B 1 167 ? 10.906 -8.555 11.055 1 89.69 167 ASP B N 1
ATOM 3517 C CA . ASP B 1 167 ? 11.461 -8.133 9.773 1 89.69 167 ASP B CA 1
ATOM 3518 C C . ASP B 1 167 ? 12.352 -6.898 9.938 1 89.69 167 ASP B C 1
ATOM 3520 O O . ASP B 1 167 ? 13.125 -6.562 9.039 1 89.69 167 ASP B O 1
ATOM 3524 N N . HIS B 1 168 ? 12.211 -6.207 11.016 1 87.88 168 HIS B N 1
ATOM 3525 C CA . HIS B 1 168 ? 13.227 -5.211 11.352 1 87.88 168 HIS B CA 1
ATOM 3526 C C . HIS B 1 168 ? 14.477 -5.875 11.906 1 87.88 168 HIS B C 1
ATOM 3528 O O . HIS B 1 168 ? 14.594 -6.074 13.117 1 87.88 168 HIS B O 1
ATOM 3534 N N . THR B 1 169 ? 15.266 -6.262 11.094 1 81.94 169 THR B N 1
ATOM 3535 C CA . THR B 1 169 ? 16.516 -6.918 11.477 1 81.94 169 THR B CA 1
ATOM 3536 C C . THR B 1 169 ? 17.703 -6.246 10.805 1 81.94 169 THR B C 1
ATOM 3538 O O . THR B 1 169 ? 17.547 -5.582 9.773 1 81.94 169 THR B O 1
ATOM 3541 N N . ARG B 1 170 ? 18.812 -6.414 11.344 1 74 170 ARG B N 1
ATOM 3542 C CA . ARG B 1 170 ? 20.031 -5.75 10.883 1 74 170 ARG B CA 1
ATOM 3543 C C . ARG B 1 170 ? 20.719 -6.559 9.789 1 74 170 ARG B C 1
ATOM 3545 O O . ARG B 1 170 ? 21.703 -6.109 9.203 1 74 170 ARG B O 1
ATOM 3552 N N . GLN B 1 171 ? 20.109 -7.559 9.43 1 68.25 171 GLN B N 1
ATOM 3553 C CA . GLN B 1 171 ? 20.734 -8.359 8.383 1 68.25 171 GLN B CA 1
ATOM 3554 C C . GLN B 1 171 ? 20.734 -7.621 7.047 1 68.25 171 GLN B C 1
ATOM 3556 O O . GLN B 1 171 ? 19.734 -7.008 6.668 1 68.25 171 GLN B O 1
ATOM 3561 N N . ALA B 1 172 ? 21.812 -7.547 6.414 1 56.62 172 ALA B N 1
ATOM 3562 C CA . ALA B 1 172 ? 22.078 -6.742 5.227 1 56.62 172 ALA B CA 1
ATOM 3563 C C . ALA B 1 172 ? 21.234 -7.215 4.043 1 56.62 172 ALA B C 1
ATOM 3565 O O . ALA B 1 172 ? 20.844 -6.41 3.195 1 56.62 172 ALA B O 1
ATOM 3566 N N . ARG B 1 173 ? 21.109 -8.492 3.965 1 56.41 173 ARG B N 1
ATOM 3567 C CA . ARG B 1 173 ? 20.422 -8.992 2.771 1 56.41 173 ARG B CA 1
ATOM 3568 C C . ARG B 1 173 ? 19.125 -9.711 3.137 1 56.41 173 ARG B C 1
ATOM 3570 O O . ARG B 1 173 ? 19.156 -10.836 3.635 1 56.41 173 ARG B O 1
ATOM 3577 N N . ILE B 1 174 ? 18.141 -8.984 3.537 1 55.12 174 ILE B N 1
ATOM 3578 C CA . ILE B 1 174 ? 16.875 -9.68 3.75 1 55.12 174 ILE B CA 1
ATOM 3579 C C . ILE B 1 174 ? 15.969 -9.492 2.535 1 55.12 174 ILE B C 1
ATOM 3581 O O . ILE B 1 174 ? 15.609 -8.359 2.186 1 55.12 174 ILE B O 1
ATOM 3585 N N . VAL B 1 175 ? 15.781 -10.664 1.867 1 60.38 175 VAL B N 1
ATOM 3586 C CA . VAL B 1 175 ? 15.031 -10.594 0.616 1 60.38 175 VAL B CA 1
ATOM 3587 C C . VAL B 1 175 ? 13.539 -10.766 0.894 1 60.38 175 VAL B C 1
ATOM 3589 O O . VAL B 1 175 ? 12.711 -10.508 0.024 1 60.38 175 VAL B O 1
ATOM 3592 N N . PHE B 1 176 ? 13.281 -11.188 2.051 1 72.81 176 PHE B N 1
ATOM 3593 C CA . PHE B 1 176 ? 11.898 -11.469 2.416 1 72.81 176 PHE B CA 1
ATOM 3594 C C . PHE B 1 176 ? 11.5 -10.68 3.66 1 72.81 176 PHE B C 1
ATOM 3596 O O . PHE B 1 176 ? 12.305 -10.516 4.578 1 72.81 176 PHE B O 1
ATOM 3603 N N . PRO B 1 177 ? 10.352 -10.078 3.617 1 81.31 177 PRO B N 1
ATOM 3604 C CA . PRO B 1 177 ? 9.305 -10.094 2.59 1 81.31 177 PRO B CA 1
ATOM 3605 C C . PRO B 1 177 ? 9.273 -8.812 1.763 1 81.31 177 PRO B C 1
ATOM 3607 O O . PRO B 1 177 ? 9.445 -7.719 2.307 1 81.31 177 PRO B O 1
ATOM 3610 N N . CYS B 1 178 ? 8.969 -9.008 0.517 1 86.56 178 CYS B N 1
ATOM 3611 C CA . CYS B 1 178 ? 8.773 -7.844 -0.343 1 86.56 178 CYS B CA 1
ATOM 3612 C C . CYS B 1 178 ? 7.301 -7.441 -0.386 1 86.56 178 CYS B C 1
ATOM 3614 O O . CYS B 1 178 ? 6.98 -6.254 -0.428 1 86.56 178 CYS B O 1
ATOM 3616 N N . LEU B 1 179 ? 6.441 -8.422 -0.35 1 92.81 179 LEU B N 1
ATOM 3617 C CA . LEU B 1 179 ? 5.02 -8.148 -0.18 1 92.81 179 LEU B CA 1
ATOM 3618 C C . LEU B 1 179 ? 4.727 -7.656 1.232 1 92.81 179 LEU B C 1
ATOM 3620 O O . LEU B 1 179 ? 5.137 -8.281 2.211 1 92.81 179 LEU B O 1
ATOM 3624 N N . GLN B 1 180 ? 4.027 -6.566 1.339 1 93.94 180 GLN B N 1
ATOM 3625 C CA . GLN B 1 180 ? 3.891 -5.934 2.646 1 93.94 180 GLN B CA 1
ATOM 3626 C C . GLN B 1 180 ? 2.486 -6.129 3.211 1 93.94 180 GLN B C 1
ATOM 3628 O O . GLN B 1 180 ? 2.311 -6.266 4.422 1 93.94 180 GLN B O 1
ATOM 3633 N N . HIS B 1 181 ? 1.588 -6.047 2.293 1 95.44 181 HIS B N 1
ATOM 3634 C CA . HIS B 1 181 ? 0.201 -5.938 2.732 1 95.44 181 HIS B CA 1
ATOM 3635 C C . HIS B 1 181 ? -0.763 -6.297 1.606 1 95.44 181 HIS B C 1
ATOM 3637 O O . HIS B 1 181 ? -0.473 -6.051 0.433 1 95.44 181 HIS B O 1
ATOM 3643 N N . VAL B 1 182 ? -1.884 -6.922 1.964 1 97.12 182 VAL B N 1
ATOM 3644 C CA . VAL B 1 182 ? -2.949 -7.207 1.008 1 97.12 182 VAL B CA 1
ATOM 3645 C C . VAL B 1 182 ? -4.297 -6.789 1.594 1 97.12 182 VAL B C 1
ATOM 3647 O O . VAL B 1 182 ? -4.551 -6.984 2.785 1 97.12 182 VAL B O 1
ATOM 3650 N N . SER B 1 183 ? -5.137 -6.207 0.797 1 95.69 183 SER B N 1
ATOM 3651 C CA . SER B 1 183 ? -6.5 -5.879 1.208 1 95.69 183 SER B CA 1
ATOM 3652 C C . SER B 1 183 ? -7.52 -6.387 0.193 1 95.69 183 SER B C 1
ATOM 3654 O O . SER B 1 183 ? -7.207 -6.535 -0.989 1 95.69 183 SER B O 1
ATOM 3656 N N . PHE B 1 184 ? -8.672 -6.719 0.634 1 95.38 184 PHE B N 1
ATOM 3657 C CA . PHE B 1 184 ? -9.789 -7.191 -0.182 1 95.38 184 PHE B CA 1
ATOM 3658 C C . PHE B 1 184 ? -10.961 -6.227 -0.097 1 95.38 184 PHE B C 1
ATOM 3660 O O . PHE B 1 184 ? -11.422 -5.895 0.998 1 95.38 184 PHE B O 1
ATOM 3667 N N . VAL B 1 185 ? -11.453 -5.797 -1.228 1 93.69 185 VAL B N 1
ATOM 3668 C CA . VAL B 1 185 ? -12.5 -4.781 -1.283 1 93.69 185 VAL B CA 1
ATOM 3669 C C . VAL B 1 185 ? -13.727 -5.344 -1.995 1 93.69 185 VAL B C 1
ATOM 3671 O O . VAL B 1 185 ? -13.766 -5.41 -3.227 1 93.69 185 VAL B O 1
ATOM 3674 N N . PRO B 1 186 ? -14.742 -5.699 -1.242 1 93.25 186 PRO B N 1
ATOM 3675 C CA . PRO B 1 186 ? -16 -6.039 -1.908 1 93.25 186 PRO B CA 1
ATOM 3676 C C . PRO B 1 186 ? -16.641 -4.84 -2.604 1 93.25 186 PRO B C 1
ATOM 3678 O O . PRO B 1 186 ? -16.719 -3.752 -2.025 1 93.25 186 PRO B O 1
ATOM 3681 N N . THR B 1 187 ? -16.984 -5.016 -3.859 1 91.69 187 THR B N 1
ATOM 3682 C CA . THR B 1 187 ? -17.656 -3.977 -4.633 1 91.69 187 THR B CA 1
ATOM 3683 C C . THR B 1 187 ? -18.969 -4.496 -5.211 1 91.69 187 THR B C 1
ATOM 3685 O O . THR B 1 187 ? -19.297 -5.668 -5.039 1 91.69 187 THR B O 1
ATOM 3688 N N . ASN B 1 188 ? -19.672 -3.576 -5.941 1 89.75 188 ASN B N 1
ATOM 3689 C CA . ASN B 1 188 ? -20.922 -3.984 -6.598 1 89.75 188 ASN B CA 1
ATOM 3690 C C . ASN B 1 188 ? -20.641 -4.945 -7.754 1 89.75 188 ASN B C 1
ATOM 3692 O O . ASN B 1 188 ? -21.531 -5.691 -8.164 1 89.75 188 ASN B O 1
ATOM 3696 N N . GLU B 1 189 ? -19.422 -4.957 -8.266 1 94.31 189 GLU B N 1
ATOM 3697 C CA . GLU B 1 189 ? -19.094 -5.801 -9.406 1 94.31 189 GLU B CA 1
ATOM 3698 C C . GLU B 1 189 ? -18.438 -7.105 -8.961 1 94.31 189 GLU B C 1
ATOM 3700 O O . GLU B 1 189 ? -18.344 -8.055 -9.742 1 94.31 189 GLU B O 1
ATOM 3705 N N . GLY B 1 190 ? -18.016 -7.117 -7.734 1 95.44 190 GLY B N 1
ATOM 3706 C CA . GLY B 1 190 ? -17.281 -8.258 -7.207 1 95.44 190 GLY B CA 1
ATOM 3707 C C . GLY B 1 190 ? -16.141 -7.863 -6.285 1 95.44 190 GLY B C 1
ATOM 3708 O O . GLY B 1 190 ? -16.141 -6.762 -5.734 1 95.44 190 GLY B O 1
ATOM 3709 N N . LEU B 1 191 ? -15.188 -8.75 -6.074 1 96.56 191 LEU B N 1
ATOM 3710 C CA . LEU B 1 191 ? -14.078 -8.523 -5.152 1 96.56 191 LEU B CA 1
ATOM 3711 C C . LEU B 1 191 ? -12.875 -7.938 -5.883 1 96.56 191 LEU B C 1
ATOM 3713 O O . LEU B 1 191 ? -12.508 -8.406 -6.961 1 96.56 191 LEU B O 1
ATOM 3717 N N . VAL B 1 192 ? -12.344 -6.895 -5.344 1 97.31 192 VAL B N 1
ATOM 3718 C CA . VAL B 1 192 ? -11.062 -6.34 -5.766 1 97.31 192 VAL B CA 1
ATOM 3719 C C . VAL B 1 192 ? -9.984 -6.676 -4.734 1 97.31 192 VAL B C 1
ATOM 3721 O O . VAL B 1 192 ? -10.203 -6.508 -3.529 1 97.31 192 VAL B O 1
ATOM 3724 N N . ALA B 1 193 ? -8.891 -7.203 -5.168 1 97.88 193 ALA B N 1
ATOM 3725 C CA . ALA B 1 193 ? -7.738 -7.41 -4.301 1 97.88 193 ALA B CA 1
ATOM 3726 C C . ALA B 1 193 ? -6.656 -6.367 -4.562 1 97.88 193 ALA B C 1
ATOM 3728 O O . ALA B 1 193 ? -6.344 -6.066 -5.719 1 97.88 193 ALA B O 1
ATOM 3729 N N . ASN B 1 194 ? -6.148 -5.773 -3.535 1 97.5 194 ASN B N 1
ATOM 3730 C CA . ASN B 1 194 ? -5.031 -4.836 -3.592 1 97.5 194 ASN B CA 1
ATOM 3731 C C . ASN B 1 194 ? -3.809 -5.379 -2.854 1 97.5 194 ASN B C 1
ATOM 3733 O O . ASN B 1 194 ? -3.924 -5.867 -1.729 1 97.5 194 ASN B O 1
ATOM 3737 N N . ALA B 1 195 ? -2.701 -5.328 -3.508 1 98.25 195 ALA B N 1
ATOM 3738 C CA . ALA B 1 195 ? -1.453 -5.766 -2.891 1 98.25 195 ALA B CA 1
ATOM 3739 C C . ALA B 1 195 ? -0.391 -4.672 -2.967 1 98.25 195 ALA B C 1
ATOM 3741 O O . ALA B 1 195 ? -0.323 -3.932 -3.951 1 98.25 195 ALA B O 1
ATOM 3742 N N . PHE B 1 196 ? 0.459 -4.652 -1.934 1 96.38 196 PHE B N 1
ATOM 3743 C CA . PHE B 1 196 ? 1.484 -3.617 -1.854 1 96.38 196 PHE B CA 1
ATOM 3744 C C . PHE B 1 196 ? 2.863 -4.238 -1.657 1 96.38 196 PHE B C 1
ATOM 3746 O O . PHE B 1 196 ? 3.078 -4.996 -0.71 1 96.38 196 PHE B O 1
ATOM 3753 N N . TYR B 1 197 ? 3.781 -3.861 -2.539 1 95.31 197 TYR B N 1
ATOM 3754 C CA . TYR B 1 197 ? 5.18 -4.27 -2.463 1 95.31 197 TYR B CA 1
ATOM 3755 C C . TYR B 1 197 ? 6.086 -3.064 -2.232 1 95.31 197 TYR B C 1
ATOM 3757 O O . TYR B 1 197 ? 5.902 -2.012 -2.848 1 95.31 197 TYR B O 1
ATOM 3765 N N . ALA B 1 198 ? 7.055 -3.246 -1.347 1 91.62 198 ALA B N 1
ATOM 3766 C CA . ALA B 1 198 ? 8.102 -2.229 -1.249 1 91.62 198 ALA B CA 1
ATOM 3767 C C . ALA B 1 198 ? 9 -2.246 -2.482 1 91.62 198 ALA B C 1
ATOM 3769 O O . ALA B 1 198 ? 9.258 -1.201 -3.086 1 91.62 198 ALA B O 1
ATOM 3770 N N . THR B 1 199 ? 9.492 -3.348 -2.77 1 91.06 199 THR B N 1
ATOM 3771 C CA . THR B 1 199 ? 10.289 -3.598 -3.961 1 91.06 199 THR B CA 1
ATOM 3772 C C . THR B 1 199 ? 9.867 -4.902 -4.633 1 91.06 199 THR B C 1
ATOM 3774 O O . THR B 1 199 ? 9.336 -5.801 -3.979 1 91.06 199 THR B O 1
ATOM 3777 N N . GLN B 1 200 ? 10 -4.977 -5.863 1 93.56 200 GLN B N 1
ATOM 3778 C CA . GLN B 1 200 ? 9.664 -6.191 -6.598 1 93.56 200 GLN B CA 1
ATOM 3779 C C . GLN B 1 200 ? 10.625 -6.41 -7.762 1 93.56 200 GLN B C 1
ATOM 3781 O O . GLN B 1 200 ? 10.891 -5.488 -8.539 1 93.56 200 GLN B O 1
ATOM 3786 N N . TYR B 1 201 ? 11.141 -7.59 -7.844 1 94.94 201 TYR B N 1
ATOM 3787 C CA . TYR B 1 201 ? 11.977 -7.984 -8.977 1 94.94 201 TYR B CA 1
ATOM 3788 C C . TYR B 1 201 ? 11.125 -8.414 -10.164 1 94.94 201 TYR B C 1
ATOM 3790 O O . TYR B 1 201 ? 10.422 -9.43 -10.094 1 94.94 201 TYR B O 1
ATOM 3798 N N . VAL B 1 202 ? 11.258 -7.715 -11.219 1 97.12 202 VAL B N 1
ATOM 3799 C CA . VAL B 1 202 ? 10.344 -7.852 -12.352 1 97.12 202 VAL B CA 1
ATOM 3800 C C . VAL B 1 202 ? 10.602 -9.172 -13.062 1 97.12 202 VAL B C 1
ATOM 3802 O O . VAL B 1 202 ? 9.664 -9.906 -13.383 1 97.12 202 VAL B O 1
ATOM 3805 N N . PHE B 1 203 ? 11.883 -9.531 -13.289 1 97.31 203 PHE B N 1
ATOM 3806 C CA . PHE B 1 203 ? 12.211 -10.75 -14.016 1 97.31 203 PHE B CA 1
ATOM 3807 C C . PHE B 1 203 ? 12.047 -11.977 -13.133 1 97.31 203 PHE B C 1
ATOM 3809 O O . PHE B 1 203 ? 11.305 -12.906 -13.469 1 97.31 203 PHE B O 1
ATOM 3816 N N . ASP B 1 204 ? 12.492 -11.945 -11.906 1 95.25 204 ASP B N 1
ATOM 3817 C CA . ASP B 1 204 ? 12.602 -13.109 -11.031 1 95.25 204 ASP B CA 1
ATOM 3818 C C . ASP B 1 204 ? 11.25 -13.469 -10.43 1 95.25 204 ASP B C 1
ATOM 3820 O O . ASP B 1 204 ? 10.953 -14.641 -10.211 1 95.25 204 ASP B O 1
ATOM 3824 N N . LYS B 1 205 ? 10.477 -12.422 -10.109 1 96.38 205 LYS B N 1
ATOM 3825 C CA . LYS B 1 205 ? 9.438 -12.727 -9.125 1 96.38 205 LYS B CA 1
ATOM 3826 C C . LYS B 1 205 ? 8.078 -12.188 -9.57 1 96.38 205 LYS B C 1
ATOM 3828 O O . LYS B 1 205 ? 7.039 -12.75 -9.227 1 96.38 205 LYS B O 1
ATOM 3833 N N . ALA B 1 206 ? 8.039 -11.164 -10.344 1 98.19 206 ALA B N 1
ATOM 3834 C CA . ALA B 1 206 ? 6.816 -10.383 -10.531 1 98.19 206 ALA B CA 1
ATOM 3835 C C . ALA B 1 206 ? 5.707 -11.234 -11.148 1 98.19 206 ALA B C 1
ATOM 3837 O O . ALA B 1 206 ? 4.586 -11.266 -10.641 1 98.19 206 ALA B O 1
ATOM 3838 N N . TYR B 1 207 ? 6.012 -11.969 -12.25 1 98.75 207 TYR B N 1
ATOM 3839 C CA . TYR B 1 207 ? 5 -12.789 -12.906 1 98.75 207 TYR B CA 1
ATOM 3840 C C . TYR B 1 207 ? 4.395 -13.789 -11.922 1 98.75 207 TYR B C 1
ATOM 3842 O O . TYR B 1 207 ? 3.17 -13.891 -11.805 1 98.75 207 TYR B O 1
ATOM 3850 N N . GLY B 1 208 ? 5.227 -14.523 -11.25 1 98.44 208 GLY B N 1
ATOM 3851 C CA . GLY B 1 208 ? 4.758 -15.484 -10.266 1 98.44 208 GLY B CA 1
ATOM 3852 C C . GLY B 1 208 ? 3.984 -14.844 -9.125 1 98.44 208 GLY B C 1
ATOM 3853 O O . GLY B 1 208 ? 2.984 -15.391 -8.664 1 98.44 208 GLY B O 1
ATOM 3854 N N . ASN B 1 209 ? 4.457 -13.664 -8.641 1 98.44 209 ASN B N 1
ATOM 3855 C CA . ASN B 1 209 ? 3.742 -12.922 -7.605 1 98.44 209 ASN B CA 1
ATOM 3856 C C . ASN B 1 209 ? 2.334 -12.547 -8.055 1 98.44 209 ASN B C 1
ATOM 3858 O O . ASN B 1 209 ? 1.372 -12.703 -7.305 1 98.44 209 ASN B O 1
ATOM 3862 N N . TYR B 1 210 ? 2.236 -12.039 -9.305 1 98.81 210 TYR B N 1
ATOM 3863 C CA . TYR B 1 210 ? 0.93 -11.664 -9.828 1 98.81 210 TYR B CA 1
ATOM 3864 C C . TYR B 1 210 ? 0.002 -12.867 -9.906 1 98.81 210 TYR B C 1
ATOM 3866 O O . TYR B 1 210 ? -1.17 -12.781 -9.531 1 98.81 210 TYR B O 1
ATOM 3874 N N . LEU B 1 211 ? 0.55 -13.953 -10.383 1 98.81 211 LEU B N 1
ATOM 3875 C CA . LEU B 1 211 ? -0.231 -15.18 -10.484 1 98.81 211 LEU B CA 1
ATOM 3876 C C . LEU B 1 211 ? -0.681 -15.656 -9.102 1 98.81 211 LEU B C 1
ATOM 3878 O O . LEU B 1 211 ? -1.848 -16 -8.914 1 98.81 211 LEU B O 1
ATOM 3882 N N . GLY B 1 212 ? 0.241 -15.711 -8.148 1 98.69 212 GLY B N 1
ATOM 3883 C CA . GLY B 1 212 ? -0.099 -16.094 -6.789 1 98.69 212 GLY B CA 1
ATOM 3884 C C . GLY B 1 212 ? -1.154 -15.203 -6.16 1 98.69 212 GLY B C 1
ATOM 3885 O O . GLY B 1 212 ? -2.062 -15.688 -5.484 1 98.69 212 GLY B O 1
ATOM 3886 N N . LEU B 1 213 ? -1.034 -13.914 -6.391 1 98.81 213 LEU B N 1
ATOM 3887 C CA . LEU B 1 213 ? -1.996 -12.953 -5.852 1 98.81 213 LEU B CA 1
ATOM 3888 C C . LEU B 1 213 ? -3.363 -13.133 -6.504 1 98.81 213 LEU B C 1
ATOM 3890 O O . LEU B 1 213 ? -4.395 -12.984 -5.844 1 98.81 213 LEU B O 1
ATOM 3894 N N . ALA B 1 214 ? -3.34 -13.398 -7.797 1 98.81 214 ALA B N 1
ATOM 3895 C CA . ALA B 1 214 ? -4.594 -13.688 -8.484 1 98.81 214 ALA B CA 1
ATOM 3896 C C . ALA B 1 214 ? -5.277 -14.914 -7.891 1 98.81 214 ALA B C 1
ATOM 3898 O O . ALA B 1 214 ? -6.488 -14.914 -7.664 1 98.81 214 ALA B O 1
ATOM 3899 N N . ARG B 1 215 ? -4.504 -15.945 -7.641 1 98.69 215 ARG B N 1
ATOM 3900 C CA . ARG B 1 215 ? -5.035 -17.172 -7.051 1 98.69 215 ARG B CA 1
ATOM 3901 C C . ARG B 1 215 ? -5.555 -16.922 -5.641 1 98.69 215 ARG B C 1
ATOM 3903 O O . ARG B 1 215 ? -6.605 -17.438 -5.258 1 98.69 215 ARG B O 1
ATOM 3910 N N . LEU B 1 216 ? -4.816 -16.156 -4.832 1 98.69 216 LEU B N 1
ATOM 3911 C CA . LEU B 1 216 ? -5.277 -15.758 -3.506 1 98.69 216 LEU B CA 1
ATOM 3912 C C . LEU B 1 216 ? -6.598 -15 -3.592 1 98.69 216 LEU B C 1
ATOM 3914 O O . LEU B 1 216 ? -7.527 -15.273 -2.83 1 98.69 216 LEU B O 1
ATOM 3918 N N . GLY B 1 217 ? -6.645 -14.023 -4.531 1 98.62 217 GLY B N 1
ATOM 3919 C CA . GLY B 1 217 ? -7.875 -13.289 -4.75 1 98.62 217 GLY B CA 1
ATOM 3920 C C . GLY B 1 217 ? -9.047 -14.18 -5.113 1 98.62 217 GLY B C 1
ATOM 3921 O O . GLY B 1 217 ? -10.156 -13.992 -4.609 1 98.62 217 GLY B O 1
ATOM 3922 N N . ALA B 1 218 ? -8.797 -15.133 -5.969 1 98.5 218 ALA B N 1
ATOM 3923 C CA . ALA B 1 218 ? -9.844 -16.062 -6.391 1 98.5 218 ALA B CA 1
ATOM 3924 C C . ALA B 1 218 ? -10.344 -16.891 -5.211 1 98.5 218 ALA B C 1
ATOM 3926 O O . ALA B 1 218 ? -11.547 -17.141 -5.078 1 98.5 218 ALA B O 1
ATOM 3927 N N . PHE B 1 219 ? -9.445 -17.375 -4.422 1 98.5 219 PHE B N 1
ATOM 3928 C CA . PHE B 1 219 ? -9.805 -18.109 -3.221 1 98.5 219 PHE B CA 1
ATOM 3929 C C . PHE B 1 219 ? -10.703 -17.281 -2.312 1 98.5 219 PHE B C 1
ATOM 3931 O O . PHE B 1 219 ? -11.758 -17.75 -1.877 1 98.5 219 PHE B O 1
ATOM 3938 N N . MET B 1 220 ? -10.281 -16.047 -1.96 1 97.88 220 MET B N 1
ATOM 3939 C CA . MET B 1 220 ? -11.062 -15.164 -1.102 1 97.88 220 MET B CA 1
ATOM 3940 C C . MET B 1 220 ? -12.438 -14.883 -1.713 1 97.88 220 MET B C 1
ATOM 3942 O O . MET B 1 220 ? -13.453 -14.93 -1.017 1 97.88 220 MET B O 1
ATOM 3946 N N . ALA B 1 221 ? -12.422 -14.602 -3.01 1 97.19 221 ALA B N 1
ATOM 3947 C CA . ALA B 1 221 ? -13.672 -14.336 -3.719 1 97.19 221 ALA B CA 1
ATOM 3948 C C . ALA B 1 221 ? -14.617 -15.531 -3.615 1 97.19 221 ALA B C 1
ATOM 3950 O O . ALA B 1 221 ? -15.812 -15.367 -3.346 1 97.19 221 ALA B O 1
ATOM 3951 N N . HIS B 1 222 ? -14.039 -16.672 -3.834 1 96.94 222 HIS B N 1
ATOM 3952 C CA . HIS B 1 222 ? -14.828 -17.906 -3.727 1 96.94 222 HIS B CA 1
ATOM 3953 C C . HIS B 1 222 ? -15.453 -18.031 -2.344 1 96.94 222 HIS B C 1
ATOM 3955 O O . HIS B 1 222 ? -16.656 -18.266 -2.225 1 96.94 222 HIS B O 1
ATOM 3961 N N . GLU B 1 223 ? -14.664 -17.906 -1.296 1 96.25 223 GLU B N 1
ATOM 3962 C CA . GLU B 1 223 ? -15.125 -18.047 0.08 1 96.25 223 GLU B CA 1
ATOM 3963 C C . GLU B 1 223 ? -16.156 -16.969 0.431 1 96.25 223 GLU B C 1
ATOM 3965 O O . GLU B 1 223 ? -17.062 -17.219 1.238 1 96.25 223 GLU B O 1
ATOM 3970 N N . MET B 1 224 ? -16.078 -15.812 -0.161 1 94.06 224 MET B N 1
ATOM 3971 C CA . MET B 1 224 ? -16.969 -14.695 0.112 1 94.06 224 MET B CA 1
ATOM 3972 C C . MET B 1 224 ? -18.188 -14.727 -0.813 1 94.06 224 MET B C 1
ATOM 3974 O O . MET B 1 224 ? -19.078 -13.875 -0.71 1 94.06 224 MET B O 1
ATOM 3978 N N . GLN B 1 225 ? -18.172 -15.648 -1.787 1 94.5 225 GLN B N 1
ATOM 3979 C CA . GLN B 1 225 ? -19.25 -15.82 -2.754 1 94.5 225 GLN B CA 1
ATOM 3980 C C . GLN B 1 225 ? -19.406 -14.578 -3.625 1 94.5 225 GLN B C 1
ATOM 3982 O O . GLN B 1 225 ? -20.516 -14.078 -3.807 1 94.5 225 GLN B O 1
ATOM 3987 N N . LEU B 1 226 ? -18.266 -14.055 -4.074 1 95.19 226 LEU B N 1
ATOM 3988 C CA . LEU B 1 226 ? -18.172 -12.953 -5.023 1 95.19 226 LEU B CA 1
ATOM 3989 C C . LEU B 1 226 ? -17.281 -13.328 -6.207 1 95.19 226 LEU B C 1
ATOM 3991 O O . LEU B 1 226 ? -16.406 -14.188 -6.078 1 95.19 226 LEU B O 1
ATOM 3995 N N . PRO B 1 227 ? -17.547 -12.797 -7.375 1 97.25 227 PRO B N 1
ATOM 3996 C CA . PRO B 1 227 ? -16.547 -12.953 -8.422 1 97.25 227 PRO B CA 1
ATOM 3997 C C . PRO B 1 227 ? -15.305 -12.086 -8.195 1 97.25 227 PRO B C 1
ATOM 3999 O O . PRO B 1 227 ? -15.422 -10.961 -7.699 1 97.25 227 PRO B O 1
ATOM 4002 N N . LEU B 1 228 ? -14.141 -12.602 -8.445 1 98.25 228 LEU B N 1
ATOM 4003 C CA . LEU B 1 228 ? -12.945 -11.758 -8.516 1 98.25 228 LEU B CA 1
ATOM 4004 C C . LEU B 1 228 ? -12.961 -10.898 -9.773 1 98.25 228 LEU B C 1
ATOM 4006 O O . LEU B 1 228 ? -13.039 -11.414 -10.883 1 98.25 228 LEU B O 1
ATOM 4010 N N . VAL B 1 229 ? -12.859 -9.555 -9.617 1 98.19 229 VAL B N 1
ATOM 4011 C CA . VAL B 1 229 ? -13.086 -8.734 -10.797 1 98.19 229 VAL B CA 1
ATOM 4012 C C . VAL B 1 229 ? -11.836 -7.918 -11.109 1 98.19 229 VAL B C 1
ATOM 4014 O O . VAL B 1 229 ? -11.672 -7.418 -12.227 1 98.19 229 VAL B O 1
ATOM 4017 N N . ARG B 1 230 ? -10.953 -7.797 -10.086 1 98.44 230 ARG B N 1
ATOM 4018 C CA . ARG B 1 230 ? -9.766 -6.98 -10.328 1 98.44 230 ARG B CA 1
ATOM 4019 C C . ARG B 1 230 ? -8.68 -7.266 -9.297 1 98.44 230 ARG B C 1
ATOM 4021 O O . ARG B 1 230 ? -8.984 -7.508 -8.125 1 98.44 230 ARG B O 1
ATOM 4028 N N . LEU B 1 231 ? -7.441 -7.262 -9.68 1 98.81 231 LEU B N 1
ATOM 4029 C CA . LEU B 1 231 ? -6.246 -7.285 -8.852 1 98.81 231 LEU B CA 1
ATOM 4030 C C . LEU B 1 231 ? -5.359 -6.074 -9.133 1 98.81 231 LEU B C 1
ATOM 4032 O O . LEU B 1 231 ? -4.977 -5.836 -10.281 1 98.81 231 LEU B O 1
ATOM 4036 N N . ASN B 1 232 ? -5.098 -5.277 -8.133 1 98.69 232 ASN B N 1
ATOM 4037 C CA . ASN B 1 232 ? -4.141 -4.18 -8.211 1 98.69 232 ASN B CA 1
ATOM 4038 C C . ASN B 1 232 ? -2.883 -4.469 -7.395 1 98.69 232 ASN B C 1
ATOM 4040 O O . ASN B 1 232 ? -2.967 -4.754 -6.199 1 98.69 232 ASN B O 1
ATOM 4044 N N . VAL B 1 233 ? -1.751 -4.398 -8.016 1 98.75 233 VAL B N 1
ATOM 4045 C CA . VAL B 1 233 ? -0.471 -4.574 -7.34 1 98.75 233 VAL B CA 1
ATOM 4046 C C . VAL B 1 233 ? 0.33 -3.275 -7.402 1 98.75 233 VAL B C 1
ATOM 4048 O O . VAL B 1 233 ? 0.816 -2.891 -8.469 1 98.75 233 VAL B O 1
ATOM 4051 N N . THR B 1 234 ? 0.449 -2.615 -6.27 1 98.06 234 THR B N 1
ATOM 4052 C CA . THR B 1 234 ? 1.241 -1.394 -6.176 1 98.06 234 THR B CA 1
ATOM 4053 C C . THR B 1 234 ? 2.643 -1.697 -5.652 1 98.06 234 THR B C 1
ATOM 4055 O O . THR B 1 234 ? 2.795 -2.326 -4.605 1 98.06 234 THR B O 1
ATOM 4058 N N . VAL B 1 235 ? 3.613 -1.195 -6.406 1 96.81 235 VAL B N 1
ATOM 4059 C CA . VAL B 1 235 ? 5.008 -1.495 -6.105 1 96.81 235 VAL B CA 1
ATOM 4060 C C . VAL B 1 235 ? 5.789 -0.195 -5.914 1 96.81 235 VAL B C 1
ATOM 4062 O O . VAL B 1 235 ? 5.777 0.674 -6.789 1 96.81 235 VAL B O 1
ATOM 4065 N N . GLY B 1 236 ? 6.484 -0.094 -4.754 1 94.44 236 GLY B N 1
ATOM 4066 C CA . GLY B 1 236 ? 7.332 1.069 -4.555 1 94.44 236 GLY B CA 1
ATOM 4067 C C . GLY B 1 236 ? 8.438 1.184 -5.586 1 94.44 236 GLY B C 1
ATOM 4068 O O . GLY B 1 236 ? 8.57 2.215 -6.25 1 94.44 236 GLY B O 1
ATOM 4069 N N . VAL B 1 237 ? 9.195 0.133 -5.73 1 93.69 237 VAL B N 1
ATOM 4070 C CA . VAL B 1 237 ? 10.273 0.071 -6.707 1 93.69 237 VAL B CA 1
ATOM 4071 C C . VAL B 1 237 ? 10.188 -1.239 -7.488 1 93.69 237 VAL B C 1
ATOM 4073 O O . VAL B 1 237 ? 10.531 -2.303 -6.965 1 93.69 237 VAL B O 1
ATOM 4076 N N . ALA B 1 238 ? 9.727 -1.196 -8.703 1 95.5 238 ALA B N 1
ATOM 4077 C CA . ALA B 1 238 ? 9.789 -2.342 -9.609 1 95.5 238 ALA B CA 1
ATOM 4078 C C . ALA B 1 238 ? 11.109 -2.363 -10.375 1 95.5 238 ALA B C 1
ATOM 4080 O O . ALA B 1 238 ? 11.312 -1.571 -11.305 1 95.5 238 ALA B O 1
ATOM 4081 N N . LYS B 1 239 ? 11.93 -3.301 -10.086 1 94 239 LYS B N 1
ATOM 4082 C CA . LYS B 1 239 ? 13.305 -3.307 -10.578 1 94 239 LYS B CA 1
ATOM 4083 C C . LYS B 1 239 ? 13.531 -4.445 -11.57 1 94 239 LYS B C 1
ATOM 4085 O O . LYS B 1 239 ? 13.133 -5.586 -11.312 1 94 239 LYS B O 1
ATOM 4090 N N . LEU B 1 240 ? 14.102 -4.156 -12.68 1 94.44 240 LEU B N 1
ATOM 4091 C CA . LEU B 1 240 ? 14.562 -5.203 -13.586 1 94.44 240 LEU B CA 1
ATOM 4092 C C . LEU B 1 240 ? 15.844 -5.844 -13.07 1 94.44 240 LEU B C 1
ATOM 4094 O O . LEU B 1 240 ? 16.938 -5.344 -13.336 1 94.44 240 LEU B O 1
ATOM 4098 N N . ASP B 1 241 ? 15.688 -6.969 -12.43 1 88.62 241 ASP B N 1
ATOM 4099 C CA . ASP B 1 241 ? 16.781 -7.641 -11.742 1 88.62 241 ASP B CA 1
ATOM 4100 C C . ASP B 1 241 ? 17.422 -8.711 -12.633 1 88.62 241 ASP B C 1
ATOM 4102 O O . ASP B 1 241 ? 16.719 -9.383 -13.391 1 88.62 241 ASP B O 1
ATOM 4106 N N . GLY B 1 242 ? 18.719 -8.812 -12.555 1 83.19 242 GLY B N 1
ATOM 4107 C CA . GLY B 1 242 ? 19.406 -9.969 -13.094 1 83.19 242 GLY B CA 1
ATOM 4108 C C . GLY B 1 242 ? 19.422 -10.008 -14.609 1 83.19 242 GLY B C 1
ATOM 4109 O O . GLY B 1 242 ? 19.641 -11.062 -15.211 1 83.19 242 GLY B O 1
ATOM 4110 N N . VAL B 1 243 ? 19.016 -8.953 -15.25 1 87.25 243 VAL B N 1
ATOM 4111 C CA . VAL B 1 243 ? 18.906 -8.953 -16.703 1 87.25 243 VAL B CA 1
ATOM 4112 C C . VAL B 1 243 ? 19.922 -7.973 -17.297 1 87.25 243 VAL B C 1
ATOM 4114 O O . VAL B 1 243 ? 19.875 -6.773 -17.016 1 87.25 243 VAL B O 1
ATOM 4117 N N . LYS B 1 244 ? 20.844 -8.516 -17.969 1 90 244 LYS B N 1
ATOM 4118 C CA . LYS B 1 244 ? 21.688 -7.695 -18.812 1 90 244 LYS B CA 1
ATOM 4119 C C . LYS B 1 244 ? 21.062 -7.5 -20.188 1 90 244 LYS B C 1
ATOM 4121 O O . LYS B 1 244 ? 20.938 -8.453 -20.969 1 90 244 LYS B O 1
ATOM 4126 N N . LYS B 1 245 ? 20.703 -6.359 -20.531 1 89.5 245 LYS B N 1
ATOM 4127 C CA . LYS B 1 245 ? 19.906 -6.039 -21.719 1 89.5 245 LYS B CA 1
ATOM 4128 C C . LYS B 1 245 ? 20.609 -6.512 -22.984 1 89.5 245 LYS B C 1
ATOM 4130 O O . LYS B 1 245 ? 19.938 -6.82 -23.984 1 89.5 245 LYS B O 1
ATOM 4135 N N . LYS B 1 246 ? 21.875 -6.641 -23 1 90.88 246 LYS B N 1
ATOM 4136 C CA . LYS B 1 246 ? 22.641 -7.055 -24.172 1 90.88 246 LYS B CA 1
ATOM 4137 C C . LYS B 1 246 ? 22.781 -8.57 -24.219 1 90.88 246 LYS B C 1
ATOM 4139 O O . LYS B 1 246 ? 23.359 -9.117 -25.172 1 90.88 246 LYS B O 1
ATOM 4144 N N . ASP B 1 247 ? 22.297 -9.273 -23.25 1 93.62 247 ASP B N 1
ATOM 4145 C CA . ASP B 1 247 ? 22.391 -10.727 -23.188 1 93.62 247 ASP B CA 1
ATOM 4146 C C . ASP B 1 247 ? 21.578 -11.375 -24.297 1 93.62 247 ASP B C 1
ATOM 4148 O O . ASP B 1 247 ? 20.344 -11.359 -24.266 1 93.62 247 ASP B O 1
ATOM 4152 N N . ALA B 1 248 ? 22.172 -12.031 -25.219 1 93.69 248 ALA B N 1
ATOM 4153 C CA . ALA B 1 248 ? 21.547 -12.617 -26.391 1 93.69 248 ALA B CA 1
ATOM 4154 C C . ALA B 1 248 ? 20.594 -13.75 -26 1 93.69 248 ALA B C 1
ATOM 4156 O O . ALA B 1 248 ? 19.672 -14.062 -26.75 1 93.69 248 ALA B O 1
ATOM 4157 N N . SER B 1 249 ? 20.812 -14.367 -24.891 1 94.75 249 SER B N 1
ATOM 4158 C CA . SER B 1 249 ? 19.969 -15.477 -24.453 1 94.75 249 SER B CA 1
ATOM 4159 C C . SER B 1 249 ? 18.547 -15.016 -24.203 1 94.75 249 SER B C 1
ATOM 4161 O O . SER B 1 249 ? 17.625 -15.836 -24.109 1 94.75 249 SER B O 1
ATOM 4163 N N . LEU B 1 250 ? 18.344 -13.727 -24.062 1 96 250 LEU B N 1
ATOM 4164 C CA . LEU B 1 250 ? 17.016 -13.164 -23.766 1 96 250 LEU B CA 1
ATOM 4165 C C . LEU B 1 250 ? 16.172 -13.094 -25.031 1 96 250 LEU B C 1
ATOM 4167 O O . LEU B 1 250 ? 14.961 -12.914 -24.969 1 96 250 LEU B O 1
ATOM 4171 N N . GLU B 1 251 ? 16.766 -13.211 -26.203 1 96.69 251 GLU B N 1
ATOM 4172 C CA . GLU B 1 251 ? 16.141 -12.883 -27.484 1 96.69 251 GLU B CA 1
ATOM 4173 C C . GLU B 1 251 ? 14.844 -13.664 -27.672 1 96.69 251 GLU B C 1
ATOM 4175 O O . GLU B 1 251 ? 13.82 -13.102 -28.062 1 96.69 251 GLU B O 1
ATOM 4180 N N . PRO B 1 252 ? 14.836 -15.039 -27.438 1 97 252 PRO B N 1
ATOM 4181 C CA . PRO B 1 252 ? 13.586 -15.773 -27.594 1 97 252 PRO B CA 1
ATOM 4182 C C . PRO B 1 252 ? 12.477 -15.266 -26.688 1 97 252 PRO B C 1
ATOM 4184 O O . PRO B 1 252 ? 11.312 -15.18 -27.094 1 97 252 PRO B O 1
ATOM 4187 N N . MET B 1 253 ? 12.82 -14.93 -25.453 1 97.94 253 MET B N 1
ATOM 4188 C CA . MET B 1 253 ? 11.82 -14.414 -24.531 1 97.94 253 MET B CA 1
ATOM 4189 C C . MET B 1 253 ? 11.32 -13.047 -24.969 1 97.94 253 MET B C 1
ATOM 4191 O O . MET B 1 253 ? 10.117 -12.789 -24.953 1 97.94 253 MET B O 1
ATOM 4195 N N . ILE B 1 254 ? 12.234 -12.211 -25.391 1 98.19 254 ILE B N 1
ATOM 4196 C CA . ILE B 1 254 ? 11.867 -10.883 -25.844 1 98.19 254 ILE B CA 1
ATOM 4197 C C . ILE B 1 254 ? 10.914 -10.992 -27.047 1 98.19 254 ILE B C 1
ATOM 4199 O O . ILE B 1 254 ? 9.945 -10.242 -27.141 1 98.19 254 ILE B O 1
ATOM 4203 N N . ALA B 1 255 ? 11.188 -11.875 -27.953 1 98.06 255 ALA B N 1
ATOM 4204 C CA . ALA B 1 255 ? 10.32 -12.086 -29.109 1 98.06 255 ALA B CA 1
ATOM 4205 C C . ALA B 1 255 ? 8.914 -12.484 -28.688 1 98.06 255 ALA B C 1
ATOM 4207 O O . ALA B 1 255 ? 7.926 -11.992 -29.234 1 98.06 255 ALA B O 1
ATOM 4208 N N . ALA B 1 256 ? 8.789 -13.391 -27.703 1 98.44 256 ALA B N 1
ATOM 4209 C CA . ALA B 1 256 ? 7.492 -13.82 -27.188 1 98.44 256 ALA B CA 1
ATOM 4210 C C . ALA B 1 256 ? 6.746 -12.656 -26.547 1 98.44 256 ALA B C 1
ATOM 4212 O O . ALA B 1 256 ? 5.531 -12.523 -26.719 1 98.44 256 ALA B O 1
ATOM 4213 N N . LEU B 1 257 ? 7.488 -11.82 -25.797 1 98.62 257 LEU B N 1
ATOM 4214 C CA . LEU B 1 257 ? 6.879 -10.672 -25.125 1 98.62 257 LEU B CA 1
ATOM 4215 C C . LEU B 1 257 ? 6.352 -9.664 -26.156 1 98.62 257 LEU B C 1
ATOM 4217 O O . LEU B 1 257 ? 5.238 -9.164 -26.016 1 98.62 257 LEU B O 1
ATOM 4221 N N . ARG B 1 258 ? 7.141 -9.406 -27.125 1 98.38 258 ARG B N 1
ATOM 4222 C CA . ARG B 1 258 ? 6.742 -8.453 -28.141 1 98.38 258 ARG B CA 1
ATOM 4223 C C . ARG B 1 258 ? 5.527 -8.953 -28.922 1 98.38 258 ARG B C 1
ATOM 4225 O O . ARG B 1 258 ? 4.637 -8.172 -29.266 1 98.38 258 ARG B O 1
ATOM 4232 N N . ALA B 1 259 ? 5.477 -10.219 -29.219 1 97.88 259 ALA B N 1
ATOM 4233 C CA . ALA B 1 259 ? 4.32 -10.805 -29.875 1 97.88 259 ALA B CA 1
ATOM 4234 C C . ALA B 1 259 ? 3.059 -10.648 -29.031 1 97.88 259 ALA B C 1
ATOM 4236 O O . ALA B 1 259 ? 1.971 -10.414 -29.562 1 97.88 259 ALA B O 1
ATOM 4237 N N . ALA B 1 260 ? 3.221 -10.766 -27.719 1 97.94 260 ALA B N 1
ATOM 4238 C CA . ALA B 1 260 ? 2.088 -10.711 -26.797 1 97.94 260 ALA B CA 1
ATOM 4239 C C . ALA B 1 260 ? 1.508 -9.305 -26.719 1 97.94 260 ALA B C 1
ATOM 4241 O O . ALA B 1 260 ? 0.301 -9.133 -26.531 1 97.94 260 ALA B O 1
ATOM 4242 N N . VAL B 1 261 ? 2.389 -8.289 -26.812 1 97.62 261 VAL B N 1
ATOM 4243 C CA . VAL B 1 261 ? 1.923 -6.926 -26.594 1 97.62 261 VAL B CA 1
ATOM 4244 C C . VAL B 1 261 ? 1.559 -6.281 -27.922 1 97.62 261 VAL B C 1
ATOM 4246 O O . VAL B 1 261 ? 1.057 -5.156 -27.969 1 97.62 261 VAL B O 1
ATOM 4249 N N . ALA B 1 262 ? 1.849 -6.953 -29.031 1 94.06 262 ALA B N 1
ATOM 4250 C CA . ALA B 1 262 ? 1.521 -6.43 -30.359 1 94.06 262 ALA B CA 1
ATOM 4251 C C . ALA B 1 262 ? 0.013 -6.258 -30.516 1 94.06 262 ALA B C 1
ATOM 4253 O O . ALA B 1 262 ? -0.768 -7.078 -30.031 1 94.06 262 ALA B O 1
ATOM 4254 N N . PRO B 1 263 ? -0.318 -5.043 -30.984 1 85 263 PRO B N 1
ATOM 4255 C CA . PRO B 1 263 ? -1.754 -4.844 -31.188 1 85 263 PRO B CA 1
ATOM 4256 C C . PRO B 1 263 ? -2.389 -5.953 -32.031 1 85 263 PRO B C 1
ATOM 4258 O O . PRO B 1 263 ? -1.733 -6.52 -32.906 1 85 263 PRO B O 1
ATOM 4261 N N . SER B 1 264 ? -3.311 -6.699 -31.484 1 65.5 264 SER B N 1
ATOM 4262 C CA . SER B 1 264 ? -4.02 -7.715 -32.25 1 65.5 264 SER B CA 1
ATOM 4263 C C . SER B 1 264 ? -4.438 -7.184 -33.625 1 65.5 264 SER B C 1
ATOM 4265 O O . SER B 1 264 ? -4.996 -6.09 -33.719 1 65.5 264 SER B O 1
ATOM 4267 N N . ILE B 1 265 ? -3.717 -7.453 -34.531 1 52.06 265 ILE B N 1
ATOM 4268 C CA . ILE B 1 265 ? -4.188 -7.102 -35.875 1 52.06 265 ILE B CA 1
ATOM 4269 C C . ILE B 1 265 ? -5.598 -7.648 -36.094 1 52.06 265 ILE B C 1
ATOM 4271 O O . ILE B 1 265 ? -5.805 -8.859 -36.094 1 52.06 265 ILE B O 1
ATOM 4275 N N . VAL B 1 266 ? -6.527 -7.039 -35.406 1 46.72 266 VAL B N 1
ATOM 4276 C CA . VAL B 1 266 ? -7.844 -7.406 -35.938 1 46.72 266 VAL B CA 1
ATOM 4277 C C . VAL B 1 266 ? -7.801 -7.504 -37.438 1 46.72 266 VAL B C 1
ATOM 4279 O O . VAL B 1 266 ? -7.387 -6.562 -38.125 1 46.72 266 VAL B O 1
ATOM 4282 N N . PRO B 1 267 ? -7.785 -8.742 -37.906 1 39.81 267 PRO B N 1
ATOM 4283 C CA . PRO B 1 267 ? -7.918 -8.773 -39.375 1 39.81 267 PRO B CA 1
ATOM 4284 C C . PRO B 1 267 ? -8.961 -7.781 -39.906 1 39.81 267 PRO B C 1
ATOM 4286 O O . PRO B 1 267 ? -10.016 -7.617 -39.281 1 39.81 267 PRO B O 1
ATOM 4289 N N . GLY B 1 268 ? -8.508 -6.688 -40.375 1 36.66 268 GLY B N 1
ATOM 4290 C CA . GLY B 1 268 ? -9.406 -5.738 -41.031 1 36.66 268 GLY B CA 1
ATOM 4291 C C . GLY B 1 268 ? -10.617 -6.398 -41.656 1 36.66 268 GLY B C 1
ATOM 4292 O O . GLY B 1 268 ? -10.547 -7.551 -42.094 1 36.66 268 GLY B O 1
ATOM 4293 N N . ILE B 1 269 ? -11.805 -5.926 -41.25 1 37.91 269 ILE B N 1
ATOM 4294 C CA . ILE B 1 269 ? -13.039 -6.195 -42 1 37.91 269 ILE B CA 1
ATOM 4295 C C . ILE B 1 269 ? -12.75 -6.254 -43.469 1 37.91 269 ILE B C 1
ATOM 4297 O O . ILE B 1 269 ? -12.109 -5.352 -44.031 1 37.91 269 ILE B O 1
ATOM 4301 N N . GLY B 1 270 ? -12.641 -7.461 -43.969 1 33 270 GLY B N 1
ATOM 4302 C CA . GLY B 1 270 ? -12.602 -7.715 -45.375 1 33 270 GLY B CA 1
ATOM 4303 C C . GLY B 1 270 ? -13.367 -6.684 -46.188 1 33 270 GLY B C 1
ATOM 4304 O O . GLY B 1 270 ? -14.336 -6.098 -45.719 1 33 270 GLY B O 1
ATOM 4305 N N . GLU B 1 271 ? -12.664 -6.012 -47.125 1 35.06 271 GLU B N 1
ATOM 4306 C CA . GLU B 1 271 ? -13.195 -5.055 -48.094 1 35.06 271 GLU B CA 1
ATOM 4307 C C . GLU B 1 271 ? -14.586 -5.465 -48.562 1 35.06 271 GLU B C 1
ATOM 4309 O O . GLU B 1 271 ? -14.844 -6.645 -48.812 1 35.06 271 GLU B O 1
ATOM 4314 N N . PRO B 1 272 ? -15.516 -4.621 -48.156 1 32.06 272 PRO B N 1
ATOM 4315 C CA . PRO B 1 272 ? -16.828 -4.992 -48.688 1 32.06 272 PRO B CA 1
ATOM 4316 C C . PRO B 1 272 ? -16.766 -5.504 -50.125 1 32.06 272 PRO B C 1
ATOM 4318 O O . PRO B 1 272 ? -16.094 -4.906 -50.969 1 32.06 272 PRO B O 1
ATOM 4321 N N . VAL B 1 273 ? -16.812 -6.766 -50.312 1 33.16 273 VAL B N 1
ATOM 4322 C CA . VAL B 1 273 ? -16.969 -7.316 -51.656 1 33.16 273 VAL B CA 1
ATOM 4323 C C . VAL B 1 273 ? -18.016 -6.516 -52.438 1 33.16 273 VAL B C 1
ATOM 4325 O O . VAL B 1 273 ? -19.141 -6.352 -51.969 1 33.16 273 VAL B O 1
ATOM 4328 N N . GLY B 1 274 ? -17.578 -5.504 -53.156 1 33.09 274 GLY B N 1
ATOM 4329 C CA . GLY B 1 274 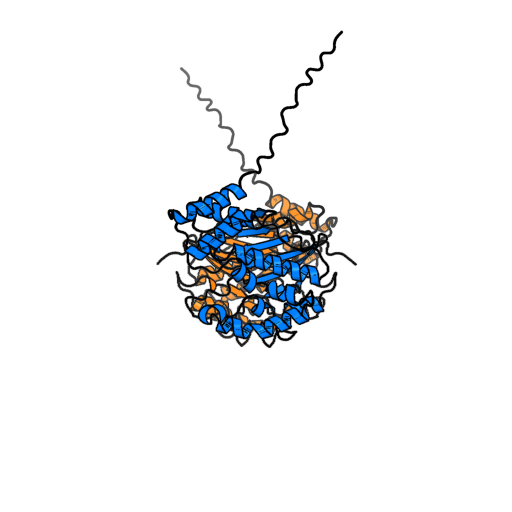? -18.359 -4.703 -54.062 1 33.09 274 GLY B CA 1
ATOM 4330 C C . GLY B 1 274 ? -19.422 -5.508 -54.812 1 33.09 274 GLY B C 1
ATOM 4331 O O . GLY B 1 274 ? -19.109 -6.559 -55.375 1 33.09 274 GLY B O 1
ATOM 4332 N N . LEU B 1 275 ? -20.672 -5.453 -54.25 1 28.33 275 LEU B N 1
ATOM 4333 C CA . LEU B 1 275 ? -21.828 -6.059 -54.875 1 28.33 275 LEU B CA 1
ATOM 4334 C C . LEU B 1 275 ? -21.828 -5.781 -56.375 1 28.33 275 LEU B C 1
ATOM 4336 O O . LEU B 1 275 ? -21.953 -4.629 -56.812 1 28.33 275 LEU B O 1
ATOM 4340 N N . ALA B 1 276 ? -21.078 -6.578 -57.156 1 32.56 276 ALA B N 1
ATOM 4341 C CA . ALA B 1 276 ? -21.188 -6.609 -58.625 1 32.56 276 ALA B CA 1
ATOM 4342 C C . ALA B 1 276 ? -22.641 -6.766 -59.062 1 32.56 276 ALA B C 1
ATOM 4344 O O . ALA B 1 276 ? -23.172 -7.875 -59.094 1 32.56 276 ALA B O 1
ATOM 4345 N N . GLY B 1 277 ? -23.672 -6.168 -58.25 1 25.69 277 GLY B N 1
ATOM 4346 C CA . GLY B 1 277 ? -25.031 -6.387 -58.719 1 25.69 277 GLY B CA 1
ATOM 4347 C C . GLY B 1 277 ? -25.297 -5.781 -60.062 1 25.69 277 GLY B C 1
ATOM 4348 O O . GLY B 1 277 ? -25.141 -4.574 -60.281 1 25.69 277 GLY B O 1
ATOM 4349 N N . GLY B 1 278 ? -24.953 -6.531 -61.062 1 27.39 278 GLY B N 1
ATOM 4350 C CA . GLY B 1 278 ? -25.375 -6.375 -62.469 1 27.39 278 GLY B CA 1
ATOM 4351 C C . GLY B 1 278 ? -26.875 -6.176 -62.594 1 27.39 278 GLY B C 1
ATOM 4352 O O . GLY B 1 278 ? -27.641 -7.109 -62.406 1 27.39 278 GLY B O 1
ATOM 4353 N N . VAL B 1 279 ? -27.5 -5.145 -62.031 1 22.31 279 VAL B N 1
ATOM 4354 C CA . VAL B 1 279 ? -28.891 -4.957 -62.438 1 22.31 279 VAL B CA 1
ATOM 4355 C C . VAL B 1 279 ? -28.984 -4.734 -63.938 1 22.31 279 VAL B C 1
ATOM 4357 O O . VAL B 1 279 ? -28.359 -3.828 -64.5 1 22.31 279 VAL B O 1
ATOM 4360 N N . SER B 1 280 ? -28.953 -5.809 -64.562 1 25.33 280 SER B N 1
ATOM 4361 C CA . SER B 1 280 ? -29.516 -5.828 -65.875 1 25.33 280 SER B CA 1
ATOM 4362 C C . SER B 1 280 ? -30.875 -5.121 -65.938 1 25.33 280 SER B C 1
ATOM 4364 O O . SER B 1 280 ? -31.797 -5.508 -65.25 1 25.33 280 SER B O 1
ATOM 4366 N N . VAL B 1 281 ? -30.906 -3.834 -66.062 1 21.08 281 VAL B N 1
ATOM 4367 C CA . VAL B 1 281 ? -32.125 -3.318 -66.75 1 21.08 281 VAL B CA 1
ATOM 4368 C C . VAL B 1 281 ? -32.188 -3.787 -68.188 1 21.08 281 VAL B C 1
ATOM 4370 O O . VAL B 1 281 ? -31.156 -3.914 -68.812 1 21.08 281 VAL B O 1
#

Organism: NCBI:txid2511166

InterPro domains:
  IPR036926 Thymidylate synthase/dCMP hydroxymethylase superfamily [G3DSA:3.30.572.10] (68-242)
  IPR036926 Thymidylate synthase/dCMP hydroxymethylase superfamily [SSF55831] (81-236)